Protein AF-A0A0C2GUC5-F1 (afdb_monomer_lite)

Foldseek 3Di:
DDDFQDPPFPPDPQPWDADPLQRRGTASDPVRVVVCCVLCVQQSVLNNVDPDDDDQLLSVLLSLLQVVVCVVVVVCVVDPCSCPPPPDPFDLVNFDQCLVVCVVDPVSVVVLVVSVVSSPNRGDPVRGDPSVVSNSSSSSCQQAKDFAAADDPDPPGGRHIDHDRLSSQAEADLPFQWDWHHHGPDIDIGGPDPPDDPVPSVRHHDHPDDSLDALVRRQVVCCVRNNDGDDHPCNVDPCSVLLADWDDPDVPDDPPPVLVVVSVVLLVVLVVCVVVVVLVVDDPVVSVVVLVVSLVVCVNIHPLSHSSNVSSLVSQLCLLRVLVSCVVVVVLVSSLVSLVSNLVSCCVRVNCPDPVNVVSVVSNCVSCVSVVNHDDPDDPPPPDDDDPPDDDDDDDDDDDDDDDDDDDDDDDDDDDDDDDDDDDDDDDDDDDDDDDDDDDDDDDDDDDPVVPDDDDPPPDDPNDD

Organism: NCBI:txid51022

Radius of gyration: 32.31 Å; chains: 1; bounding box: 93×55×109 Å

Structure (mmCIF, N/CA/C/O backbone):
data_AF-A0A0C2GUC5-F1
#
_entry.id   AF-A0A0C2GUC5-F1
#
loop_
_atom_site.group_PDB
_atom_site.id
_atom_site.type_symbol
_atom_site.label_atom_id
_atom_site.label_alt_id
_atom_site.label_comp_id
_atom_site.label_asym_id
_atom_site.label_entity_id
_atom_site.label_seq_id
_atom_site.pdbx_PDB_ins_code
_atom_site.Cartn_x
_atom_site.Cartn_y
_atom_site.Cartn_z
_atom_site.occupancy
_atom_site.B_iso_or_equiv
_atom_site.auth_seq_id
_atom_site.auth_comp_id
_atom_site.auth_asym_id
_atom_site.auth_atom_id
_atom_site.pdbx_PDB_model_num
ATOM 1 N N . MET A 1 1 ? -11.677 5.035 6.725 1.00 29.83 1 MET A N 1
ATOM 2 C CA . MET A 1 1 ? -11.405 4.753 8.150 1.00 29.83 1 MET A CA 1
ATOM 3 C C . MET A 1 1 ? -10.149 5.502 8.620 1.00 29.83 1 MET A C 1
ATOM 5 O O . MET A 1 1 ? -9.233 4.912 9.177 1.00 29.83 1 MET A O 1
ATOM 9 N N . PHE A 1 2 ? -10.036 6.802 8.329 1.00 35.00 2 PHE A N 1
ATOM 10 C CA . PHE A 1 2 ? -8.711 7.415 8.169 1.00 35.00 2 PHE A CA 1
ATOM 11 C C . PHE A 1 2 ? -8.584 8.714 8.946 1.00 35.00 2 PHE A C 1
ATOM 13 O O . PHE A 1 2 ? -9.510 9.520 8.981 1.00 35.00 2 PHE A O 1
ATOM 20 N N . TYR A 1 3 ? -7.403 8.900 9.529 1.00 34.75 3 TYR A N 1
ATOM 21 C CA . TYR A 1 3 ? -6.952 10.190 10.012 1.00 34.75 3 TYR A CA 1
ATOM 22 C C . TYR A 1 3 ? -5.508 10.414 9.595 1.00 34.75 3 TYR A C 1
ATOM 24 O O . TYR A 1 3 ? -4.665 9.554 9.865 1.00 34.75 3 TYR A O 1
ATOM 32 N N . TYR A 1 4 ? -5.280 11.562 8.952 1.00 36.66 4 TYR A N 1
ATOM 33 C CA . TYR A 1 4 ? -3.977 12.118 8.592 1.00 36.66 4 TYR A CA 1
ATOM 34 C C . TYR A 1 4 ? -2.979 12.017 9.753 1.00 36.66 4 TYR A C 1
ATOM 36 O O . TYR A 1 4 ? -3.345 12.222 10.914 1.00 36.66 4 TYR A O 1
ATOM 44 N N . THR A 1 5 ? -1.701 11.803 9.425 1.00 31.50 5 THR A N 1
ATOM 45 C CA . THR A 1 5 ? -0.594 12.136 10.345 1.00 31.50 5 THR A CA 1
ATOM 46 C C . THR A 1 5 ? 0.363 13.188 9.767 1.00 31.50 5 THR A C 1
ATOM 48 O O . THR A 1 5 ? 1.055 13.848 10.535 1.00 31.50 5 THR A O 1
ATOM 51 N N . GLN A 1 6 ? 0.333 13.444 8.454 1.00 33.59 6 GLN A N 1
ATOM 52 C CA . GLN A 1 6 ? 0.937 14.627 7.834 1.00 33.59 6 GLN A CA 1
ATOM 53 C C . GLN A 1 6 ? -0.059 15.299 6.887 1.00 33.59 6 GLN A C 1
ATOM 55 O O . GLN A 1 6 ? -0.754 14.629 6.132 1.00 33.59 6 GLN A O 1
ATOM 60 N N . ALA A 1 7 ? -0.113 16.630 6.942 1.00 31.03 7 ALA A N 1
ATOM 61 C CA . ALA A 1 7 ? -0.888 17.470 6.036 1.00 31.03 7 ALA A CA 1
ATOM 62 C C . ALA A 1 7 ? 0.071 18.252 5.123 1.00 31.03 7 ALA A C 1
ATOM 64 O O . ALA A 1 7 ? 0.219 19.465 5.256 1.00 31.03 7 ALA A O 1
ATOM 65 N N . LEU A 1 8 ? 0.774 17.536 4.242 1.00 33.56 8 LEU A N 1
ATOM 66 C CA . LEU A 1 8 ? 1.802 18.088 3.354 1.00 33.56 8 LEU A CA 1
ATOM 67 C C . LEU A 1 8 ? 1.363 18.033 1.883 1.00 33.56 8 LEU A C 1
ATOM 69 O O . LEU A 1 8 ? 1.881 17.247 1.102 1.00 33.56 8 LEU A O 1
ATOM 73 N N . SER A 1 9 ? 0.4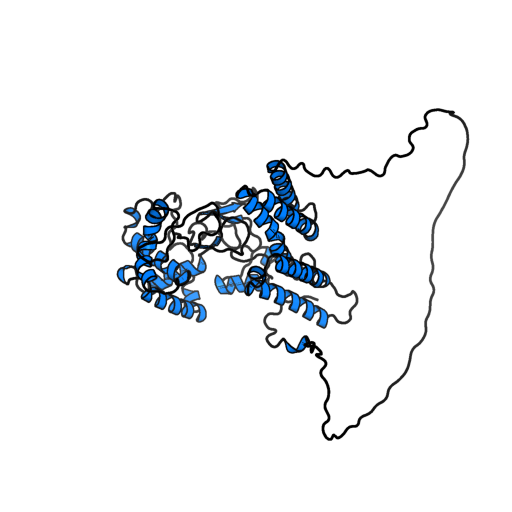25 18.910 1.509 1.00 31.72 9 SER A N 1
ATOM 74 C CA . SER A 1 9 ? 0.185 19.283 0.099 1.00 31.72 9 SER A CA 1
ATOM 75 C C . SER A 1 9 ? -0.572 20.611 -0.055 1.00 31.72 9 SER A C 1
ATOM 77 O O . SER A 1 9 ? -0.264 21.396 -0.948 1.00 31.72 9 SER A O 1
ATOM 79 N N . TYR A 1 10 ? -1.506 20.929 0.852 1.00 30.73 10 TYR A N 1
ATOM 80 C CA . TYR A 1 10 ? -2.250 22.200 0.866 1.00 30.73 10 TYR A CA 1
ATOM 81 C C . TYR A 1 10 ? -1.399 23.386 1.361 1.00 30.73 10 TYR A C 1
ATOM 83 O O . TYR A 1 10 ? -1.646 23.969 2.419 1.00 30.73 10 TYR A O 1
ATOM 91 N N . PHE A 1 11 ? -0.397 23.777 0.571 1.00 33.84 11 PHE A N 1
ATOM 92 C CA . PHE A 1 11 ? 0.454 24.941 0.834 1.00 33.84 11 PHE A CA 1
ATOM 93 C C . PHE A 1 11 ? -0.138 26.263 0.312 1.00 33.84 11 PHE A C 1
ATOM 95 O O . PHE A 1 11 ? 0.520 27.041 -0.372 1.00 33.84 11 PHE A O 1
ATOM 102 N N . ILE A 1 12 ? -1.372 26.556 0.735 1.00 33.62 12 ILE A N 1
ATOM 103 C CA . ILE A 1 12 ? -1.863 27.932 0.888 1.00 33.62 12 ILE A CA 1
ATOM 104 C C . ILE A 1 12 ? -2.356 28.086 2.333 1.00 33.62 12 ILE A C 1
ATOM 106 O O . ILE A 1 12 ? -3.467 27.694 2.672 1.00 33.62 12 ILE A O 1
ATOM 110 N N . ALA A 1 13 ? -1.494 28.640 3.191 1.00 40.28 13 ALA A N 1
ATOM 111 C CA . ALA A 1 13 ? -1.815 29.227 4.500 1.00 40.28 13 ALA A CA 1
ATOM 112 C C . ALA A 1 13 ? -2.690 28.425 5.507 1.00 40.28 13 ALA A C 1
ATOM 114 O O . ALA A 1 13 ? -3.232 29.019 6.443 1.00 40.28 13 ALA A O 1
ATOM 115 N N . CYS A 1 14 ? -2.811 27.096 5.404 1.00 49.59 14 CYS A N 1
ATOM 116 C CA . CYS A 1 14 ? -3.541 26.291 6.394 1.00 49.59 14 CYS A CA 1
ATOM 117 C C . CYS A 1 14 ? -2.835 26.272 7.767 1.00 49.59 14 CYS A C 1
ATOM 119 O O . CYS A 1 14 ? -1.957 25.451 8.030 1.00 49.59 14 CYS A O 1
ATOM 121 N N . ILE A 1 15 ? -3.262 27.148 8.685 1.00 63.75 15 ILE A N 1
ATOM 122 C CA . ILE A 1 15 ? -2.805 27.159 10.084 1.00 63.75 15 ILE A CA 1
ATOM 123 C C . ILE A 1 15 ? -3.403 25.955 10.829 1.00 63.75 15 ILE A C 1
ATOM 125 O O . ILE A 1 15 ? -4.489 26.030 11.411 1.00 63.75 15 ILE A O 1
ATOM 129 N N . PHE A 1 16 ? -2.681 24.833 10.826 1.00 79.31 16 PHE A N 1
ATOM 130 C CA . PHE A 1 16 ? -3.100 23.620 11.525 1.00 79.31 16 PHE A CA 1
ATOM 131 C C . PHE A 1 16 ? -3.170 23.824 13.042 1.00 79.31 16 PHE A C 1
ATOM 133 O O . PHE A 1 16 ? -2.207 24.234 13.692 1.00 79.31 16 PHE A O 1
ATOM 140 N N . ARG A 1 17 ? -4.314 23.473 13.633 1.00 84.31 17 ARG A N 1
ATOM 141 C CA . ARG A 1 17 ? -4.547 23.551 15.078 1.00 84.31 17 ARG A CA 1
ATOM 142 C C . ARG A 1 17 ? -4.167 22.228 15.738 1.00 84.31 17 ARG A C 1
ATOM 144 O O . ARG A 1 17 ? -4.669 21.174 15.348 1.00 84.31 17 ARG A O 1
ATOM 151 N N . ARG A 1 18 ? -3.295 22.282 16.750 1.00 89.88 18 ARG A N 1
ATOM 152 C CA . ARG A 1 18 ? -2.930 21.120 17.579 1.00 89.88 18 ARG A CA 1
ATOM 153 C C . ARG A 1 18 ? -4.063 20.750 18.536 1.00 89.88 18 ARG A C 1
ATOM 155 O O . ARG A 1 18 ? -4.735 21.619 19.089 1.00 89.88 18 ARG A O 1
ATOM 162 N N . CYS A 1 19 ? -4.223 19.460 18.804 1.00 91.94 19 CYS A N 1
ATOM 163 C CA . CYS A 1 19 ? -5.102 18.970 19.858 1.00 91.94 19 CYS A CA 1
ATOM 164 C C . CYS A 1 19 ? -4.586 19.399 21.238 1.00 91.94 19 CYS A C 1
ATOM 166 O O . CYS A 1 19 ? -3.589 18.857 21.714 1.00 91.94 19 CYS A O 1
ATOM 168 N N . LEU A 1 20 ? -5.302 20.284 21.936 1.00 91.62 20 LEU A N 1
ATOM 169 C CA . LEU A 1 20 ? -4.949 20.688 23.308 1.00 91.62 20 LEU A CA 1
ATOM 170 C C . LEU A 1 20 ? -4.907 19.504 24.300 1.00 91.62 20 LEU A C 1
ATOM 172 O O . LEU A 1 20 ? -4.241 19.583 25.325 1.00 91.62 20 LEU A O 1
ATOM 176 N N . GLY A 1 21 ? -5.585 18.390 23.994 1.00 92.44 21 GLY A N 1
ATOM 177 C CA . GLY A 1 21 ? -5.613 17.194 24.841 1.00 92.44 21 GLY A CA 1
ATOM 178 C C . GLY A 1 21 ? -4.378 16.285 24.752 1.00 92.44 21 GLY A C 1
ATOM 179 O O . GLY A 1 21 ? -4.199 15.456 25.647 1.00 92.44 21 GLY A O 1
ATOM 180 N N . CYS A 1 22 ? -3.543 16.414 23.710 1.00 92.62 22 CYS A N 1
ATOM 181 C CA . CYS A 1 22 ? -2.345 15.575 23.526 1.00 92.62 22 CYS A CA 1
ATOM 182 C C . CYS A 1 22 ? -1.120 16.262 22.899 1.00 92.62 22 CYS A C 1
ATOM 184 O O . CYS A 1 22 ? -0.053 15.667 22.903 1.00 92.62 22 CYS A O 1
ATOM 186 N N . GLY A 1 23 ? -1.240 17.462 22.324 1.00 89.25 23 GLY A N 1
ATOM 187 C CA . GLY A 1 23 ? -0.144 18.185 21.660 1.00 89.25 23 GLY A CA 1
ATOM 188 C C . GLY A 1 23 ? 0.243 17.684 20.257 1.00 89.25 23 GLY A C 1
ATOM 189 O O . GLY A 1 23 ? 0.735 18.485 19.459 1.00 89.25 23 GLY A O 1
ATOM 190 N N . PHE A 1 24 ? -0.013 16.407 19.941 1.00 88.69 24 PHE A N 1
ATOM 191 C CA . PHE A 1 24 ? 0.420 15.751 18.697 1.00 88.69 24 PHE A CA 1
ATOM 192 C C . PHE A 1 24 ? -0.528 15.924 17.501 1.00 88.69 24 PHE A C 1
ATOM 194 O O . PHE A 1 24 ? -0.088 16.335 16.432 1.00 88.69 24 PHE A O 1
ATOM 201 N N . ALA A 1 25 ? -1.815 15.584 17.639 1.00 88.44 25 ALA A N 1
ATOM 202 C CA . ALA A 1 25 ? -2.722 15.540 16.485 1.00 88.44 25 ALA A CA 1
ATOM 203 C C . ALA A 1 25 ? -3.018 16.942 15.920 1.00 88.44 25 ALA A C 1
ATOM 205 O O . ALA A 1 25 ? -3.282 17.875 16.682 1.00 88.44 25 ALA A O 1
ATOM 206 N N . LEU A 1 26 ? -2.999 17.065 14.589 1.00 88.69 26 LEU A N 1
ATOM 207 C CA . LEU A 1 26 ? -3.189 18.309 13.837 1.00 88.69 26 LEU A CA 1
ATOM 208 C C . LEU A 1 26 ? -4.512 18.297 13.060 1.00 88.69 26 LEU A C 1
ATOM 210 O O . LEU A 1 26 ? -4.905 17.276 12.499 1.00 88.69 26 LEU A O 1
ATOM 214 N N . PHE A 1 27 ? -5.173 19.454 13.002 1.00 85.75 27 PHE A N 1
ATOM 215 C CA . PHE A 1 27 ? -6.487 19.633 12.380 1.00 85.75 27 PHE A CA 1
ATOM 216 C C . PHE A 1 27 ? -6.538 20.906 11.529 1.00 85.75 27 PHE A C 1
ATOM 218 O O . PHE A 1 27 ? -5.989 21.930 11.931 1.00 85.75 27 PHE A O 1
ATOM 225 N N . CYS A 1 28 ? -7.249 20.880 10.395 1.00 83.69 28 CYS A N 1
ATOM 226 C CA . CYS A 1 28 ? -7.447 22.072 9.554 1.00 83.69 28 CYS A CA 1
ATOM 227 C C . CYS A 1 28 ? -8.238 23.195 10.260 1.00 83.69 28 CYS A C 1
ATOM 229 O O . CYS A 1 28 ? -8.058 24.374 9.981 1.00 83.69 28 CYS A O 1
ATOM 231 N N . GLY A 1 29 ? -9.126 22.809 11.178 1.00 84.25 29 GLY A N 1
ATOM 232 C CA . GLY A 1 29 ? -10.166 23.646 11.766 1.00 84.25 29 GLY A CA 1
ATOM 233 C C . GLY A 1 29 ? -11.003 22.844 12.765 1.00 84.25 29 GLY A C 1
ATOM 234 O O . GLY A 1 29 ? -10.723 21.666 13.025 1.00 84.25 29 GLY A O 1
ATOM 235 N N . LYS A 1 30 ? -12.039 23.469 13.329 1.00 86.38 30 LYS A N 1
ATOM 236 C CA . LYS A 1 30 ? -12.916 22.854 14.345 1.00 86.38 30 LYS A CA 1
ATOM 237 C C . LYS A 1 30 ? -13.751 21.709 13.758 1.00 86.38 30 LYS A C 1
ATOM 239 O O . LYS A 1 30 ? -14.092 20.754 14.455 1.00 86.38 30 LYS A O 1
ATOM 244 N N . GLU A 1 31 ? -14.026 21.789 12.467 1.00 85.19 31 GLU A N 1
ATOM 245 C CA . GLU A 1 31 ? -14.795 20.865 11.642 1.00 85.19 31 GLU A CA 1
ATOM 246 C C . GLU A 1 31 ? -13.988 19.571 11.462 1.00 85.19 31 GLU A C 1
ATOM 248 O O . GLU A 1 31 ? -14.439 18.495 11.858 1.00 85.19 31 GLU A O 1
ATOM 253 N N . CYS A 1 32 ? -12.732 19.698 11.004 1.00 84.25 32 CYS A N 1
ATOM 254 C CA . CYS A 1 32 ? -11.757 18.604 10.957 1.00 84.25 32 CYS A CA 1
ATOM 255 C C . CYS A 1 32 ? -11.574 17.933 12.327 1.00 84.25 32 CYS A C 1
ATOM 257 O O . CYS A 1 32 ? -11.516 16.704 12.401 1.00 84.25 32 CYS A O 1
ATOM 259 N N . GLN A 1 33 ? -11.499 18.724 13.405 1.00 85.50 33 GLN A N 1
ATOM 260 C CA . GLN A 1 33 ? -11.317 18.212 14.765 1.00 85.50 33 GLN A CA 1
ATOM 261 C C . GLN A 1 33 ? -12.545 17.451 15.277 1.00 85.50 33 GLN A C 1
ATOM 263 O O . GLN A 1 33 ? -12.396 16.351 15.803 1.00 85.50 33 GLN A O 1
ATOM 268 N N . THR A 1 34 ? -13.752 17.990 15.088 1.00 85.62 34 THR A N 1
ATOM 269 C CA . THR A 1 34 ? -15.011 17.330 15.474 1.00 85.62 34 THR A CA 1
ATOM 270 C C . THR A 1 34 ? -15.210 16.022 14.705 1.00 85.62 34 THR A C 1
ATOM 272 O O . THR A 1 34 ? -15.536 15.001 15.310 1.00 85.62 34 THR A O 1
ATOM 275 N N . LEU A 1 35 ? -14.945 16.017 13.393 1.00 82.00 35 LEU A N 1
ATOM 276 C CA . LEU A 1 35 ? -15.025 14.814 12.560 1.00 82.00 35 LEU A CA 1
ATOM 277 C C . LEU A 1 35 ? -13.992 13.755 12.985 1.00 82.00 35 LEU A C 1
ATOM 279 O O . LEU A 1 35 ? -14.333 12.583 13.146 1.00 82.00 35 LEU A O 1
ATOM 283 N N . GLY A 1 36 ? -12.744 14.178 13.211 1.00 83.62 36 GLY A N 1
ATOM 284 C CA . GLY A 1 36 ? -11.639 13.309 13.622 1.00 83.62 36 GLY A CA 1
ATOM 285 C C . GLY A 1 36 ? -11.721 12.789 15.054 1.00 83.62 36 GLY A C 1
ATOM 286 O O . GLY A 1 36 ? -11.097 11.777 15.371 1.00 83.62 36 GLY A O 1
ATOM 287 N N . TRP A 1 37 ? -12.505 13.434 15.923 1.00 87.06 37 TRP A N 1
ATOM 288 C CA . TRP A 1 37 ? -12.623 13.054 17.332 1.00 87.06 37 TRP A CA 1
ATOM 289 C C . TRP A 1 37 ? -13.125 11.619 17.530 1.00 87.06 37 TRP A C 1
ATOM 291 O O . TRP A 1 37 ? -12.756 10.994 18.519 1.00 87.06 37 TRP A O 1
ATOM 301 N N . LYS A 1 38 ? -13.897 11.070 16.581 1.00 79.88 38 LYS A N 1
ATOM 302 C CA . LYS A 1 38 ? -14.379 9.678 16.607 1.00 79.88 38 LYS A CA 1
ATOM 303 C C . LYS A 1 38 ? -13.233 8.674 16.782 1.00 79.88 38 LYS A C 1
ATOM 305 O O . LYS A 1 38 ? -13.227 7.931 17.758 1.00 79.88 38 LYS A O 1
ATOM 310 N N . ASP A 1 39 ? -12.240 8.707 15.893 1.00 83.19 39 ASP A N 1
ATOM 311 C CA . ASP A 1 39 ? -11.058 7.840 15.979 1.00 83.19 39 ASP A CA 1
ATOM 312 C C . ASP A 1 39 ? -10.024 8.396 16.982 1.00 83.19 39 ASP A C 1
ATOM 314 O O . ASP A 1 39 ? -9.467 7.660 17.799 1.00 83.19 39 ASP A O 1
ATOM 318 N N . HIS A 1 40 ? -9.789 9.716 16.982 1.00 89.88 40 HIS A N 1
ATOM 319 C CA . HIS A 1 40 ? -8.735 10.333 17.795 1.00 89.88 40 HIS A CA 1
ATOM 320 C C . HIS A 1 40 ? -8.985 10.246 19.311 1.00 89.88 40 HIS A C 1
ATOM 322 O O . HIS A 1 40 ? -8.026 10.213 20.079 1.00 89.88 40 HIS A O 1
ATOM 328 N N . LYS A 1 41 ? -10.238 10.168 19.781 1.00 91.00 41 LYS A N 1
ATOM 329 C CA . LYS A 1 41 ? -10.572 10.090 21.217 1.00 91.00 41 LYS A CA 1
ATOM 330 C C . LYS A 1 41 ? -9.894 8.916 21.934 1.00 91.00 41 LYS A C 1
ATOM 332 O O . LYS A 1 41 ? -9.535 9.066 23.102 1.00 91.00 41 LYS A O 1
ATOM 337 N N . ALA A 1 42 ? -9.710 7.780 21.259 1.00 91.69 42 ALA A N 1
ATOM 338 C CA . ALA A 1 42 ? -9.020 6.621 21.827 1.00 91.69 42 ALA A CA 1
ATOM 339 C C . ALA A 1 42 ? -7.489 6.796 21.835 1.00 91.69 42 ALA A C 1
ATOM 341 O O . ALA A 1 42 ? -6.843 6.453 22.823 1.00 91.69 42 ALA A O 1
ATOM 342 N N . GLU A 1 43 ? -6.920 7.405 20.788 1.00 94.06 43 GLU A N 1
ATOM 343 C CA . GLU A 1 43 ? -5.483 7.709 20.704 1.00 94.06 43 GLU A CA 1
ATOM 344 C C . GLU A 1 43 ? -5.046 8.846 21.637 1.00 94.06 43 GLU A C 1
ATOM 346 O O . GLU A 1 43 ? -3.932 8.830 22.144 1.00 94.06 43 GLU A O 1
ATOM 351 N N . CYS A 1 44 ? -5.893 9.854 21.873 1.00 93.56 44 CYS A N 1
ATOM 352 C CA . CYS A 1 44 ? -5.515 11.127 22.500 1.00 93.56 44 CYS A CA 1
ATOM 353 C C . CYS A 1 44 ? -4.854 10.962 23.884 1.00 93.56 44 CYS A C 1
ATOM 355 O O . CYS A 1 44 ? -3.873 11.640 24.194 1.00 93.56 44 CYS A O 1
ATOM 357 N N . LYS A 1 45 ? -5.334 10.020 24.709 1.00 93.19 45 LYS A N 1
ATOM 358 C CA . LYS A 1 45 ? -4.713 9.722 26.012 1.00 93.19 45 LYS A CA 1
ATOM 359 C C . LYS A 1 45 ? -3.426 8.896 25.885 1.00 93.19 45 LYS A C 1
ATOM 361 O O . LYS A 1 45 ? -2.564 9.045 26.743 1.00 93.19 45 LYS A O 1
ATOM 366 N N . GLY A 1 46 ? -3.289 8.067 24.849 1.00 92.88 46 GLY A N 1
ATOM 367 C CA . GLY A 1 46 ? -2.048 7.355 24.526 1.00 92.88 46 GLY A CA 1
ATOM 368 C C . GLY A 1 46 ? -0.966 8.316 24.038 1.00 92.88 46 GLY A C 1
ATOM 369 O O . GLY A 1 46 ? 0.111 8.368 24.619 1.00 92.88 46 GLY A O 1
ATOM 370 N N . LEU A 1 47 ? -1.300 9.164 23.057 1.00 93.69 47 LEU A N 1
ATOM 371 C CA . LEU A 1 47 ? -0.417 10.182 22.477 1.00 93.69 47 LEU A CA 1
ATOM 372 C C . LEU A 1 47 ? 0.167 11.126 23.534 1.00 93.69 47 LEU A C 1
ATOM 374 O O . LEU A 1 47 ? 1.334 11.472 23.453 1.00 93.69 47 LEU A O 1
ATOM 378 N N . ARG A 1 48 ? -0.591 11.497 24.575 1.00 92.94 48 ARG A N 1
ATOM 379 C CA . ARG A 1 48 ? -0.063 12.344 25.663 1.00 92.94 48 ARG A CA 1
ATOM 380 C C . ARG A 1 48 ? 1.018 11.664 26.530 1.00 92.94 48 ARG A C 1
ATOM 382 O O . ARG A 1 48 ? 1.709 12.364 27.261 1.00 92.94 48 ARG A O 1
ATOM 389 N N . LYS A 1 49 ? 1.155 10.331 26.504 1.00 91.25 49 LYS A N 1
ATOM 390 C CA . LYS A 1 49 ? 2.168 9.597 27.293 1.00 91.25 49 LYS A CA 1
ATOM 391 C C . LYS A 1 49 ? 3.525 9.468 26.592 1.00 91.25 49 LYS A C 1
ATOM 393 O O . LYS A 1 49 ? 4.501 9.140 27.257 1.00 91.25 49 LYS A O 1
ATOM 398 N N . VAL A 1 50 ? 3.561 9.603 25.268 1.00 88.50 50 VAL A N 1
ATOM 399 C CA . VAL A 1 50 ? 4.697 9.202 24.424 1.00 88.50 50 VAL A CA 1
ATOM 400 C C . VAL A 1 50 ? 5.460 10.419 23.904 1.00 88.50 50 VAL A C 1
ATOM 402 O O . VAL A 1 50 ? 4.886 11.489 23.717 1.00 88.50 50 VAL A O 1
ATOM 405 N N . SER A 1 51 ? 6.765 10.262 23.685 1.00 87.62 51 SER A N 1
ATOM 406 C CA . SER A 1 51 ? 7.636 11.291 23.099 1.00 87.62 51 SER A CA 1
ATOM 407 C C . SER A 1 51 ? 7.551 11.332 21.569 1.00 87.62 51 SER A C 1
ATOM 409 O O . SER A 1 51 ? 7.636 12.406 20.975 1.00 87.62 51 SER A O 1
ATOM 411 N N . SER A 1 52 ? 7.345 10.175 20.938 1.00 87.62 52 SER A N 1
ATOM 412 C CA . SER A 1 52 ? 7.135 9.987 19.500 1.00 87.62 52 SER A CA 1
ATOM 413 C C . SER A 1 52 ? 5.726 9.458 19.209 1.00 87.62 52 SER A C 1
ATOM 415 O O . SER A 1 52 ? 5.044 8.920 20.081 1.00 87.62 52 SER A O 1
ATOM 417 N N . ILE A 1 53 ? 5.264 9.612 17.966 1.00 87.31 53 ILE A N 1
ATOM 418 C CA . ILE A 1 53 ? 4.010 8.998 17.508 1.00 87.31 53 ILE A CA 1
ATOM 419 C C . ILE A 1 53 ? 4.293 7.511 17.221 1.00 87.31 53 ILE A C 1
ATOM 421 O O . ILE A 1 53 ? 5.219 7.252 16.456 1.00 87.31 53 ILE A O 1
ATOM 425 N N . PRO A 1 54 ? 3.526 6.546 17.773 1.00 89.94 54 PRO A N 1
ATOM 426 C CA . PRO A 1 54 ? 3.726 5.127 17.478 1.00 89.94 54 PRO A CA 1
ATOM 427 C C . PRO A 1 54 ? 3.433 4.781 16.018 1.00 89.94 54 PRO A C 1
ATOM 429 O O . PRO A 1 54 ? 2.632 5.462 15.363 1.00 89.94 54 PRO A O 1
ATOM 432 N N . ASP A 1 55 ? 4.022 3.681 15.554 1.00 90.56 55 ASP A N 1
ATOM 433 C CA . ASP A 1 55 ? 3.928 3.233 14.168 1.00 90.56 55 ASP A CA 1
ATOM 434 C C . ASP A 1 55 ? 2.492 3.058 13.671 1.00 90.56 55 ASP A C 1
ATOM 436 O O . ASP A 1 55 ? 1.537 2.779 14.411 1.00 90.56 55 ASP A O 1
ATOM 440 N N . ILE A 1 56 ? 2.347 3.226 12.357 1.00 89.56 56 ILE A N 1
ATOM 441 C CA . ILE A 1 56 ? 1.041 3.262 11.709 1.00 89.56 56 ILE A CA 1
ATOM 442 C C . ILE A 1 56 ? 0.269 1.951 11.868 1.00 89.56 56 ILE A C 1
ATOM 444 O O . ILE A 1 56 ? -0.948 2.000 12.010 1.00 89.56 56 ILE A O 1
ATOM 448 N N . GLU A 1 57 ? 0.955 0.808 11.937 1.00 92.06 57 GLU A N 1
ATOM 449 C CA . GLU A 1 57 ? 0.341 -0.510 12.135 1.00 92.06 57 GLU A CA 1
ATOM 450 C C . GLU A 1 57 ? -0.335 -0.619 13.512 1.00 92.06 57 GLU A C 1
ATOM 452 O O . GLU A 1 57 ? -1.493 -1.023 13.600 1.00 92.06 57 GLU A O 1
ATOM 457 N N . ILE A 1 58 ? 0.327 -0.151 14.578 1.00 95.12 58 ILE A N 1
ATOM 458 C CA . ILE A 1 58 ? -0.210 -0.130 15.952 1.00 95.12 58 ILE A CA 1
ATOM 459 C C . ILE A 1 58 ? -1.444 0.780 16.019 1.00 95.12 58 ILE A C 1
ATOM 461 O O . ILE A 1 58 ? -2.498 0.417 16.554 1.00 95.12 58 ILE A O 1
ATOM 465 N N . ARG A 1 59 ? -1.334 1.987 15.450 1.00 94.12 59 ARG A N 1
ATOM 466 C CA . ARG A 1 59 ? -2.421 2.975 15.466 1.00 94.12 59 ARG A CA 1
ATOM 467 C C . ARG A 1 59 ? -3.612 2.511 14.629 1.00 94.12 59 ARG A C 1
ATOM 469 O O . ARG A 1 59 ? -4.744 2.609 15.102 1.00 94.12 59 ARG A O 1
ATOM 476 N N . MET A 1 60 ? -3.371 1.974 13.434 1.00 93.88 60 MET A N 1
ATOM 477 C CA . MET A 1 60 ? -4.402 1.466 12.528 1.00 93.88 60 MET A CA 1
ATOM 478 C C . MET A 1 60 ? -5.122 0.251 13.117 1.00 93.88 60 MET A C 1
ATOM 480 O O . MET A 1 60 ? -6.352 0.275 13.189 1.00 93.88 60 MET A O 1
ATOM 484 N N . LEU A 1 61 ? -4.391 -0.736 13.647 1.00 96.62 61 LEU A N 1
ATOM 485 C CA . LEU A 1 61 ? -4.978 -1.903 14.310 1.00 96.62 61 LEU A CA 1
ATOM 486 C C . LEU A 1 61 ? -5.895 -1.494 15.469 1.00 96.62 61 LEU A C 1
ATOM 488 O O . LEU A 1 61 ? -7.025 -1.966 15.555 1.00 96.62 61 LEU A O 1
ATOM 492 N N . GLY A 1 62 ? -5.482 -0.550 16.319 1.00 95.69 62 GLY A N 1
ATOM 493 C CA . GLY A 1 62 ? -6.333 -0.086 17.418 1.00 95.69 62 GLY A CA 1
ATOM 494 C C . GLY A 1 62 ? -7.604 0.643 16.979 1.00 95.69 62 GLY A C 1
ATOM 495 O O . GLY A 1 62 ? -8.645 0.489 17.620 1.00 95.69 62 GLY A O 1
ATOM 496 N N . ARG A 1 63 ? -7.577 1.362 15.845 1.00 93.81 63 ARG A N 1
ATOM 497 C CA . ARG A 1 63 ? -8.802 1.892 15.219 1.00 93.81 63 ARG A CA 1
ATOM 498 C C . ARG A 1 63 ? -9.696 0.757 14.716 1.00 93.81 63 ARG A C 1
ATOM 500 O O . ARG A 1 63 ? -10.910 0.831 14.893 1.00 93.81 63 ARG A O 1
ATOM 507 N N . ILE A 1 64 ? -9.118 -0.283 14.107 1.00 95.69 64 ILE A N 1
ATOM 508 C CA . ILE A 1 64 ? -9.837 -1.465 13.595 1.00 95.69 64 ILE A CA 1
ATOM 509 C C . ILE A 1 64 ? -10.532 -2.208 14.741 1.00 95.69 64 ILE A C 1
ATOM 511 O O . ILE A 1 64 ? -11.747 -2.404 14.690 1.00 95.69 64 ILE A O 1
ATOM 515 N N . VAL A 1 65 ? -9.805 -2.496 15.822 1.00 96.25 65 VAL A N 1
ATOM 516 C CA . VAL A 1 65 ? -10.326 -3.076 17.071 1.00 96.25 65 VAL A CA 1
ATOM 517 C C . VAL A 1 65 ? -11.451 -2.218 17.663 1.00 96.25 65 VAL A C 1
ATOM 519 O O . VAL A 1 65 ? -12.522 -2.742 17.974 1.00 96.25 65 VAL A O 1
ATOM 522 N N . LEU A 1 66 ? -11.261 -0.895 17.762 1.00 93.62 66 LEU A N 1
ATOM 523 C CA . LEU A 1 66 ? -12.275 0.023 18.289 1.00 93.62 66 LEU A CA 1
ATOM 524 C C . LEU A 1 66 ? -13.559 0.018 17.448 1.00 93.62 66 LEU A C 1
ATOM 526 O O . LEU A 1 66 ? -14.646 -0.156 17.999 1.00 93.62 66 LEU A O 1
ATOM 530 N N . ARG A 1 67 ? -13.461 0.187 16.123 1.00 91.31 67 ARG A N 1
ATOM 531 C CA . ARG A 1 67 ? -14.653 0.238 15.261 1.00 91.31 67 ARG A CA 1
ATOM 532 C C . ARG A 1 67 ? -15.355 -1.113 15.170 1.00 91.31 67 ARG A C 1
ATOM 534 O O . ARG A 1 67 ? -16.582 -1.139 15.187 1.00 91.31 67 ARG A O 1
ATOM 541 N N . HIS A 1 68 ? -14.618 -2.225 15.146 1.00 94.31 68 HIS A N 1
ATOM 542 C CA . HIS A 1 68 ? -15.208 -3.561 15.246 1.00 94.31 68 HIS A CA 1
ATOM 543 C C . HIS A 1 68 ? -16.006 -3.704 16.555 1.00 94.31 68 HIS A C 1
ATOM 545 O O . HIS A 1 68 ? -17.174 -4.086 16.532 1.00 94.31 68 HIS A O 1
ATOM 551 N N . LYS A 1 69 ? -15.439 -3.269 17.690 1.00 94.06 69 LYS A N 1
ATOM 552 C CA . LYS A 1 69 ? -16.124 -3.240 18.993 1.00 94.06 69 LYS A CA 1
ATOM 553 C C . LYS A 1 69 ? -17.378 -2.353 19.001 1.00 94.06 69 LYS A C 1
ATOM 555 O O . LYS A 1 69 ? -18.360 -2.682 19.671 1.00 94.06 69 LYS A O 1
ATOM 560 N N . GLU A 1 70 ? -17.382 -1.237 18.275 1.00 91.88 70 GLU A N 1
ATOM 561 C CA . GLU A 1 70 ? -18.560 -0.369 18.126 1.00 91.88 70 GLU A CA 1
ATOM 562 C C . GLU A 1 70 ? -19.657 -0.994 17.252 1.00 91.88 70 GLU A C 1
ATOM 564 O O . GLU A 1 70 ? -20.829 -0.905 17.619 1.00 91.88 70 GLU A O 1
ATOM 569 N N . ILE A 1 71 ? -19.294 -1.694 16.172 1.00 92.06 71 ILE A N 1
ATOM 570 C CA . ILE A 1 71 ? -20.228 -2.440 15.311 1.00 92.06 71 ILE A CA 1
ATOM 571 C C . ILE A 1 71 ? -20.855 -3.610 16.083 1.00 92.06 71 ILE A C 1
ATOM 573 O O . ILE A 1 71 ? -22.078 -3.715 16.169 1.00 92.06 71 ILE A O 1
ATOM 577 N N . CYS A 1 72 ? -20.043 -4.445 16.737 1.00 93.25 72 CYS A N 1
ATOM 578 C CA . CYS A 1 72 ? -20.525 -5.589 17.520 1.00 93.25 72 CYS A CA 1
ATOM 579 C C . CYS A 1 72 ? -21.376 -5.188 18.739 1.00 93.25 72 CYS A C 1
ATOM 581 O O . CYS A 1 72 ? -22.169 -5.992 19.217 1.00 93.25 72 CYS A O 1
ATOM 583 N N . SER A 1 73 ? -21.257 -3.945 19.227 1.00 93.94 73 SER A N 1
ATOM 584 C CA . SER A 1 73 ? -22.128 -3.391 20.278 1.00 93.94 73 SER A CA 1
ATOM 585 C C . SER A 1 73 ? -23.278 -2.515 19.752 1.00 93.94 73 SER A C 1
ATOM 587 O O . SER A 1 73 ? -23.968 -1.872 20.546 1.00 93.94 73 SER A O 1
ATOM 589 N N . GLY A 1 74 ? -23.507 -2.476 18.432 1.00 92.88 74 GLY A N 1
ATOM 590 C CA . GLY A 1 74 ? -24.601 -1.727 17.801 1.00 92.88 74 GLY A CA 1
ATOM 591 C C . GLY A 1 74 ? -24.523 -0.206 17.985 1.00 92.88 74 GLY A C 1
ATOM 592 O O . GLY A 1 74 ? -25.546 0.483 17.918 1.00 92.88 74 GLY A O 1
ATOM 593 N N . LYS A 1 75 ? -23.331 0.326 18.284 1.00 90.19 75 LYS A N 1
ATOM 594 C CA . LYS A 1 75 ? -23.067 1.766 18.447 1.00 90.19 75 LYS A CA 1
ATOM 595 C C . LYS A 1 75 ? -22.851 2.464 17.113 1.00 90.19 75 LYS A C 1
ATOM 597 O O . LYS A 1 75 ? -23.133 3.656 17.014 1.00 90.19 75 LYS A O 1
ATOM 602 N N . ASP A 1 76 ? -22.423 1.725 16.096 1.00 88.38 76 ASP A N 1
ATOM 603 C CA . ASP A 1 76 ? -22.396 2.148 14.695 1.00 88.38 76 ASP A CA 1
ATOM 604 C C . ASP A 1 76 ? -23.754 2.734 14.260 1.00 88.38 76 ASP A C 1
ATOM 606 O O . ASP A 1 76 ? -23.825 3.877 13.818 1.00 88.38 76 ASP A O 1
ATOM 610 N N . LYS A 1 77 ? -24.851 2.015 14.534 1.00 88.56 77 LYS A N 1
ATOM 611 C CA . LYS A 1 77 ? -26.245 2.406 14.247 1.00 88.56 77 LYS A CA 1
ATOM 612 C C . LYS A 1 77 ? -26.710 3.656 15.000 1.00 88.56 77 LYS A C 1
ATOM 614 O O . LYS A 1 77 ? -27.693 4.272 14.606 1.00 88.56 77 LYS A O 1
ATOM 619 N N . LYS A 1 78 ? -26.032 4.015 16.095 1.00 88.06 78 LYS A N 1
ATOM 620 C CA . LYS A 1 78 ? -26.309 5.208 16.917 1.00 88.06 78 LYS A CA 1
ATOM 621 C C . LYS A 1 78 ? -25.337 6.357 16.637 1.00 88.06 78 LYS A C 1
ATOM 623 O O . LYS A 1 78 ? -25.493 7.435 17.202 1.00 88.06 78 LYS A O 1
ATOM 628 N N . THR A 1 79 ? -24.328 6.132 15.797 1.00 82.75 79 THR A N 1
ATOM 629 C CA . THR A 1 79 ? -23.290 7.112 15.490 1.00 82.75 79 THR A CA 1
ATOM 630 C C . THR A 1 79 ? -23.600 7.759 14.149 1.00 82.75 79 THR A C 1
ATOM 632 O O . THR A 1 79 ? -23.400 7.171 13.087 1.00 82.75 79 THR A O 1
ATOM 635 N N . GLU A 1 80 ? -24.078 9.001 14.197 1.00 82.75 80 GLU A N 1
ATOM 636 C CA . GLU A 1 80 ? -24.338 9.811 13.006 1.00 82.75 80 GLU A CA 1
ATOM 637 C C . GLU A 1 80 ? -23.118 9.803 12.066 1.00 82.75 80 GLU A C 1
ATOM 639 O O . GLU A 1 80 ? -21.973 9.930 12.517 1.00 82.75 80 GLU A O 1
ATOM 644 N N . ASN A 1 81 ? -23.333 9.642 10.758 1.00 80.81 81 ASN A N 1
ATOM 645 C CA . ASN A 1 81 ? -22.268 9.570 9.753 1.00 80.81 81 ASN A CA 1
ATOM 646 C C . ASN A 1 81 ? -21.219 8.449 9.986 1.00 80.81 81 ASN A C 1
ATOM 648 O O . ASN A 1 81 ? -20.068 8.605 9.579 1.00 80.81 81 ASN A O 1
ATOM 652 N N . PHE A 1 82 ? -21.556 7.331 10.649 1.00 81.00 82 PHE A N 1
ATOM 653 C CA . PHE A 1 82 ? -20.660 6.157 10.730 1.00 81.00 82 PHE A CA 1
ATOM 654 C C . PHE A 1 82 ? -20.494 5.472 9.362 1.00 81.00 82 PHE A C 1
ATOM 656 O O . PHE A 1 82 ? -19.375 5.179 8.946 1.00 81.00 82 PHE A O 1
ATOM 663 N N . TYR A 1 83 ? -21.604 5.301 8.638 1.00 82.50 83 TYR A N 1
ATOM 664 C CA . TYR A 1 83 ? -21.661 4.784 7.265 1.00 82.50 83 TYR A CA 1
ATOM 665 C C . TYR A 1 83 ? -21.981 5.893 6.246 1.00 82.50 83 TYR A C 1
ATOM 667 O O . TYR A 1 83 ? -22.755 5.674 5.317 1.00 82.50 83 TYR A O 1
ATOM 675 N N . LYS A 1 84 ? -21.432 7.103 6.440 1.00 81.44 84 LYS A N 1
ATOM 676 C CA . LYS A 1 84 ? -21.657 8.220 5.509 1.00 81.44 84 LYS A CA 1
ATOM 677 C C . LYS A 1 84 ? -21.261 7.811 4.083 1.00 81.44 84 LYS A C 1
ATOM 679 O O . LYS A 1 84 ? -20.182 7.259 3.884 1.00 81.44 84 LYS A O 1
ATOM 684 N N . ASP A 1 85 ? -22.163 8.076 3.140 1.00 83.81 85 ASP A N 1
ATOM 685 C CA . ASP A 1 85 ? -22.043 7.848 1.694 1.00 83.81 85 ASP A CA 1
ATOM 686 C C . ASP A 1 85 ? -21.678 6.398 1.283 1.00 83.81 85 ASP A C 1
ATOM 688 O O . ASP A 1 85 ? -21.283 6.141 0.147 1.00 83.81 85 ASP A O 1
ATOM 692 N N . ARG A 1 86 ? -21.836 5.415 2.187 1.00 85.94 86 ARG A N 1
ATOM 693 C CA . ARG A 1 86 ? -21.521 4.000 1.928 1.00 85.94 86 ARG A CA 1
ATOM 694 C C . ARG A 1 86 ? -22.722 3.262 1.336 1.00 85.94 86 ARG A C 1
ATOM 696 O O . ARG A 1 86 ? -23.630 2.858 2.059 1.00 85.94 86 ARG A O 1
ATOM 703 N N . THR A 1 87 ? -22.669 3.009 0.032 1.00 89.12 87 THR A N 1
ATOM 704 C CA . THR A 1 87 ? -23.622 2.153 -0.699 1.00 89.12 87 THR A CA 1
ATOM 705 C C . THR A 1 87 ? -23.365 0.656 -0.494 1.00 89.12 87 THR A C 1
ATOM 707 O O . THR A 1 87 ? -24.304 -0.141 -0.484 1.00 89.12 87 THR A O 1
ATOM 710 N N . SER A 1 88 ? -22.099 0.261 -0.316 1.00 86.69 88 SER A N 1
ATOM 711 C CA . SER A 1 88 ? -21.708 -1.141 -0.150 1.00 86.69 88 SER A CA 1
ATOM 712 C C . SER A 1 88 ? -22.224 -1.767 1.143 1.00 86.69 88 SER A C 1
ATOM 714 O O . SER A 1 88 ? -22.379 -1.110 2.174 1.00 86.69 88 SER A O 1
ATOM 716 N N . LYS A 1 89 ? -22.420 -3.088 1.100 1.00 88.94 89 LYS A N 1
ATOM 717 C CA . LYS A 1 89 ? -22.763 -3.915 2.260 1.00 88.94 89 LYS A CA 1
ATOM 718 C C . LYS A 1 89 ? -21.553 -4.640 2.869 1.00 88.94 89 LYS A C 1
ATOM 720 O O . LYS A 1 89 ? -21.648 -4.972 4.049 1.00 88.94 89 LYS A O 1
ATOM 725 N N . ARG A 1 90 ? -20.419 -4.776 2.154 1.00 91.06 90 ARG A N 1
ATOM 726 C CA . ARG A 1 90 ? -19.250 -5.594 2.563 1.00 91.06 90 ARG A CA 1
ATOM 727 C C . ARG A 1 90 ? -18.759 -5.279 3.973 1.00 91.06 90 ARG A C 1
ATOM 729 O O . ARG A 1 90 ? -18.391 -4.135 4.256 1.00 91.06 90 ARG A O 1
ATOM 736 N N . SER A 1 91 ? -18.761 -6.271 4.855 1.00 91.75 91 SER A N 1
ATOM 737 C CA . SER A 1 91 ? -18.268 -6.158 6.228 1.00 91.75 91 SER A CA 1
ATOM 738 C C . SER A 1 91 ? -16.767 -6.441 6.344 1.00 91.75 91 SER A C 1
ATOM 740 O O . SER A 1 91 ? -16.124 -6.982 5.447 1.00 91.75 91 SER A O 1
ATOM 742 N N . LEU A 1 92 ? -16.202 -6.086 7.498 1.00 91.88 92 LEU A N 1
ATOM 743 C CA . LEU A 1 92 ? -14.798 -6.327 7.838 1.00 91.88 92 LEU A CA 1
ATOM 744 C C . LEU A 1 92 ? -14.441 -7.824 7.940 1.00 91.88 92 LEU A C 1
ATOM 746 O O . LEU A 1 92 ? -13.268 -8.169 7.853 1.00 91.88 92 LEU A O 1
ATOM 750 N N . LEU A 1 93 ? -15.429 -8.708 8.116 1.00 92.56 93 LEU A N 1
ATOM 751 C CA . LEU A 1 93 ? -15.207 -10.152 8.240 1.00 92.56 93 LEU A CA 1
ATOM 752 C C . LEU A 1 93 ? -15.261 -10.899 6.888 1.00 92.56 93 LEU A C 1
ATOM 754 O O . LEU A 1 93 ? -14.931 -12.082 6.834 1.00 92.56 93 LEU A O 1
ATOM 758 N N . GLU A 1 94 ? -15.610 -10.208 5.795 1.00 93.06 94 GLU A N 1
ATOM 759 C CA . GLU A 1 94 ? -15.712 -10.750 4.423 1.00 93.06 94 GLU A CA 1
ATOM 760 C C . GLU A 1 94 ? -14.458 -10.538 3.554 1.00 93.06 94 GLU A C 1
ATOM 762 O O . GLU A 1 94 ? -14.436 -10.944 2.389 1.00 93.06 94 GLU A O 1
ATOM 767 N N . ILE A 1 95 ? -13.440 -9.846 4.069 1.00 95.75 95 ILE A N 1
ATOM 768 C CA . ILE A 1 95 ? -12.143 -9.692 3.389 1.00 95.75 95 ILE A CA 1
ATOM 769 C C . ILE A 1 95 ? -11.212 -10.850 3.772 1.00 95.75 95 ILE A C 1
ATOM 771 O O . ILE A 1 95 ? -11.449 -11.520 4.778 1.00 95.75 95 ILE A O 1
ATOM 775 N N . TRP A 1 96 ? -10.153 -11.102 3.005 1.00 95.81 96 TRP A N 1
ATOM 776 C CA . TRP A 1 96 ? -9.235 -12.205 3.306 1.00 95.81 96 TRP A CA 1
ATOM 777 C C . TRP A 1 96 ? -8.488 -11.983 4.627 1.00 95.81 96 TRP A C 1
ATOM 779 O O . TRP A 1 96 ? -8.193 -10.850 4.996 1.00 95.81 96 TRP A O 1
ATOM 789 N N . ALA A 1 97 ? -8.198 -13.060 5.357 1.00 95.94 97 ALA A N 1
ATOM 790 C CA . ALA A 1 97 ? -7.440 -12.994 6.611 1.00 95.94 97 ALA A CA 1
ATOM 791 C C . ALA A 1 97 ? -6.100 -13.735 6.523 1.00 95.94 97 ALA A C 1
ATOM 793 O O . ALA A 1 97 ? -5.105 -13.238 7.026 1.00 95.94 97 ALA A O 1
ATOM 794 N N . HIS A 1 98 ? -6.064 -14.911 5.884 1.00 96.88 98 HIS A N 1
ATOM 795 C CA . HIS A 1 98 ? -4.882 -15.790 5.824 1.00 96.88 98 HIS A CA 1
ATOM 796 C C . HIS A 1 98 ? -4.327 -16.173 7.215 1.00 96.88 98 HIS A C 1
ATOM 798 O O . HIS A 1 98 ? -3.155 -16.520 7.346 1.00 96.88 98 HIS A O 1
ATOM 804 N N . THR A 1 99 ? -5.179 -16.167 8.250 1.00 97.62 99 THR A N 1
ATOM 805 C CA . THR A 1 99 ? -4.824 -16.454 9.650 1.00 97.62 99 THR A CA 1
ATOM 806 C C . THR A 1 99 ? -4.054 -17.768 9.800 1.00 97.62 99 THR A C 1
ATOM 808 O O . THR A 1 99 ? -3.017 -17.792 10.453 1.00 97.62 99 THR A O 1
ATOM 811 N N . ASP A 1 100 ? -4.485 -18.840 9.124 1.00 97.62 100 ASP A N 1
ATOM 812 C CA . ASP A 1 100 ? -3.818 -20.150 9.160 1.00 97.62 100 ASP A CA 1
ATOM 813 C C . ASP A 1 100 ? -2.416 -20.163 8.532 1.00 97.62 100 ASP A C 1
ATOM 815 O O . ASP A 1 100 ? -1.664 -21.114 8.748 1.00 97.62 100 ASP A O 1
ATOM 819 N N . LEU A 1 101 ? -2.072 -19.166 7.715 1.00 97.81 101 LEU A N 1
ATOM 820 C CA . LEU A 1 101 ? -0.761 -19.020 7.078 1.00 97.81 101 LEU A CA 1
ATOM 821 C C . LEU A 1 101 ? 0.121 -18.108 7.931 1.00 97.81 101 LEU A C 1
ATOM 823 O O . LEU A 1 101 ? 1.205 -18.520 8.337 1.00 97.81 101 LEU A O 1
ATOM 827 N N . ILE A 1 102 ? -0.404 -16.941 8.318 1.00 97.69 102 ILE A N 1
ATOM 828 C CA . ILE A 1 102 ? 0.258 -15.986 9.218 1.00 97.69 102 ILE A CA 1
ATOM 829 C C . ILE A 1 102 ? 0.619 -16.654 10.553 1.00 97.69 102 ILE A C 1
ATOM 831 O O . ILE A 1 102 ? 1.729 -16.476 11.035 1.00 97.69 102 ILE A O 1
ATOM 835 N N . GLN A 1 103 ? -0.251 -17.501 11.118 1.00 97.75 103 GLN A N 1
ATOM 836 C CA . GLN A 1 103 ? 0.021 -18.228 12.368 1.00 97.75 103 GLN A CA 1
ATOM 837 C C . GLN A 1 103 ? 1.170 -19.252 12.260 1.00 97.75 103 GLN A C 1
ATOM 839 O O . GLN A 1 103 ? 1.748 -19.638 13.277 1.00 97.75 103 GLN A O 1
ATOM 844 N N . LYS A 1 104 ? 1.509 -19.700 11.044 1.00 97.75 104 LYS A N 1
ATOM 845 C CA . LYS A 1 104 ? 2.638 -20.610 10.774 1.00 97.75 104 LYS A CA 1
ATOM 846 C C . LYS A 1 104 ? 3.919 -19.857 10.400 1.00 97.75 104 LYS A C 1
ATOM 848 O O . LYS A 1 104 ? 5.004 -20.426 10.487 1.00 97.75 104 LYS A O 1
ATOM 853 N N . ASP A 1 105 ? 3.807 -18.591 10.015 1.00 97.56 105 ASP A N 1
ATOM 854 C CA . ASP A 1 105 ? 4.932 -17.710 9.733 1.00 97.56 105 ASP A CA 1
ATOM 855 C C . ASP A 1 105 ? 5.515 -17.152 11.044 1.00 97.56 105 ASP A C 1
ATOM 857 O O . ASP A 1 105 ? 4.945 -16.285 11.710 1.00 97.56 105 ASP A O 1
ATOM 861 N N . HIS A 1 106 ? 6.688 -17.657 11.428 1.00 97.50 106 HIS A N 1
ATOM 862 C CA . HIS A 1 106 ? 7.381 -17.240 12.649 1.00 97.50 106 HIS A CA 1
ATOM 863 C C . HIS A 1 106 ? 7.858 -15.776 12.638 1.00 97.50 106 HIS A C 1
ATOM 865 O O . HIS A 1 106 ? 8.080 -15.213 13.714 1.00 97.50 106 HIS A O 1
ATOM 871 N N . TYR A 1 107 ? 8.034 -15.158 11.467 1.00 96.75 107 TYR A N 1
ATOM 872 C CA . TYR A 1 107 ? 8.396 -13.746 11.349 1.00 96.75 107 TYR A CA 1
ATOM 873 C C . TYR A 1 107 ? 7.151 -12.863 11.495 1.00 96.75 107 TYR A C 1
ATOM 875 O O . TYR A 1 107 ? 7.144 -11.953 12.329 1.00 96.75 107 TYR A O 1
ATOM 883 N N . ALA A 1 108 ? 6.071 -13.184 10.776 1.00 96.62 108 ALA A N 1
ATOM 884 C CA . ALA A 1 108 ? 4.802 -12.468 10.887 1.00 96.62 108 ALA A CA 1
ATOM 885 C C . ALA A 1 108 ? 4.203 -12.577 12.302 1.00 96.62 108 ALA A C 1
ATOM 887 O O . ALA A 1 108 ? 3.791 -11.563 12.866 1.00 96.62 108 ALA A O 1
ATOM 888 N N . MET A 1 109 ? 4.244 -13.762 12.928 1.00 98.12 109 MET A N 1
ATOM 889 C CA . MET A 1 109 ? 3.817 -13.937 14.323 1.00 98.12 109 MET A CA 1
ATOM 890 C C . MET A 1 109 ? 4.641 -13.107 15.307 1.00 98.12 109 MET A C 1
ATOM 892 O O . MET A 1 109 ? 4.059 -12.478 16.187 1.00 98.12 109 MET A O 1
ATOM 896 N N . ARG A 1 110 ? 5.975 -13.059 15.164 1.00 98.25 110 ARG A N 1
ATOM 897 C CA . ARG A 1 110 ? 6.818 -12.213 16.027 1.00 98.25 110 ARG A CA 1
ATOM 898 C C . ARG A 1 110 ? 6.418 -10.746 15.895 1.00 98.25 110 ARG A C 1
ATOM 900 O O . ARG A 1 110 ? 6.144 -10.098 16.899 1.00 98.25 110 ARG A O 1
ATOM 907 N N . LYS A 1 111 ? 6.278 -10.265 14.656 1.00 97.12 111 LYS A N 1
ATOM 908 C CA . LYS A 1 111 ? 5.863 -8.887 14.386 1.00 97.12 111 LYS A CA 1
ATOM 909 C C . LYS A 1 111 ? 4.467 -8.578 14.947 1.00 97.12 111 LYS A C 1
ATOM 911 O O . LYS A 1 111 ? 4.239 -7.471 15.430 1.00 97.12 111 LYS A O 1
ATOM 916 N N . PHE A 1 112 ? 3.537 -9.536 14.919 1.00 98.31 112 PHE A N 1
ATOM 917 C CA . PHE A 1 112 ? 2.233 -9.378 15.563 1.00 98.31 112 PHE A CA 1
ATOM 918 C C . PHE A 1 112 ? 2.351 -9.221 17.087 1.00 98.31 112 PHE A C 1
ATOM 920 O O . PHE A 1 112 ? 1.698 -8.337 17.637 1.00 98.31 112 PHE A O 1
ATOM 927 N N . GLU A 1 113 ? 3.180 -10.021 17.766 1.00 98.50 113 GLU A N 1
ATOM 928 C CA . GLU A 1 113 ? 3.417 -9.877 19.211 1.00 98.50 113 GLU A CA 1
ATOM 929 C C . GLU A 1 113 ? 4.006 -8.497 19.551 1.00 98.50 113 GLU A C 1
ATOM 931 O O . GLU A 1 113 ? 3.463 -7.798 20.411 1.00 98.50 113 GLU A O 1
ATOM 936 N N . ASP A 1 114 ? 5.026 -8.053 18.805 1.00 98.12 114 ASP A N 1
ATOM 937 C CA . ASP A 1 114 ? 5.663 -6.736 18.968 1.00 98.12 114 ASP A CA 1
ATOM 938 C C . ASP A 1 114 ? 4.659 -5.576 18.769 1.00 98.12 114 ASP A C 1
ATOM 940 O O . ASP A 1 114 ? 4.695 -4.560 19.472 1.00 98.12 114 ASP A O 1
ATOM 944 N N . ILE A 1 115 ? 3.729 -5.716 17.814 1.00 98.06 115 ILE A N 1
ATOM 945 C CA . ILE A 1 115 ? 2.632 -4.761 17.579 1.00 98.06 115 ILE A CA 1
ATOM 946 C C . ILE A 1 115 ? 1.590 -4.836 18.705 1.00 98.06 115 ILE A C 1
ATOM 948 O O . ILE A 1 115 ? 1.071 -3.800 19.128 1.00 98.06 115 ILE A O 1
ATOM 952 N N . TYR A 1 116 ? 1.265 -6.035 19.195 1.00 98.38 116 TYR A N 1
ATOM 953 C CA . TYR A 1 116 ? 0.241 -6.261 20.215 1.00 98.38 116 TYR A CA 1
ATOM 954 C C . TYR A 1 116 ? 0.657 -5.717 21.590 1.00 98.38 116 TYR A C 1
ATOM 956 O O . TYR A 1 116 ? -0.155 -5.067 22.251 1.00 98.38 116 TYR A O 1
ATOM 964 N N . GLU A 1 117 ? 1.913 -5.893 22.008 1.00 97.75 117 GLU A N 1
ATOM 965 C CA . GLU A 1 117 ? 2.417 -5.300 23.255 1.00 97.75 117 GLU A CA 1
ATOM 966 C C . GLU A 1 117 ? 2.307 -3.765 23.221 1.00 97.75 117 GLU A C 1
ATOM 968 O O . GLU A 1 117 ? 1.725 -3.142 24.119 1.00 97.75 117 GLU A O 1
ATOM 973 N N . GLN A 1 118 ? 2.771 -3.144 22.133 1.00 96.88 118 GLN A N 1
ATOM 974 C CA . GLN A 1 118 ? 2.698 -1.692 21.956 1.00 96.88 118 GLN A CA 1
ATOM 975 C C . GLN A 1 118 ? 1.251 -1.182 21.862 1.00 96.88 118 GLN A C 1
ATOM 977 O O . GLN A 1 118 ? 0.926 -0.128 22.419 1.00 96.88 118 GLN A O 1
ATOM 982 N N . LEU A 1 119 ? 0.354 -1.943 21.223 1.00 96.81 119 LEU A N 1
ATOM 983 C CA . LEU A 1 119 ? -1.084 -1.664 21.181 1.00 96.81 119 LEU A CA 1
ATOM 984 C C . LEU A 1 119 ? -1.682 -1.594 22.596 1.00 96.81 119 LEU A C 1
ATOM 986 O O . LEU A 1 119 ? -2.433 -0.660 22.897 1.00 96.81 119 LEU A O 1
ATOM 990 N N . VAL A 1 120 ? -1.327 -2.552 23.461 1.00 96.25 120 VAL A N 1
ATOM 991 C CA . VAL A 1 120 ? -1.797 -2.645 24.853 1.00 96.25 120 VAL A CA 1
ATOM 992 C C . VAL A 1 120 ? -1.230 -1.522 25.732 1.00 96.25 120 VAL A C 1
ATOM 994 O O . VAL A 1 120 ? -1.952 -0.987 26.574 1.00 96.25 120 VAL A O 1
ATOM 997 N N . GLY A 1 121 ? 0.023 -1.102 25.524 1.00 94.56 121 GLY A N 1
ATOM 998 C CA . GLY A 1 121 ? 0.608 0.043 26.238 1.00 94.56 121 GLY A CA 1
ATOM 999 C C . GLY A 1 121 ? 0.008 1.403 25.833 1.00 94.56 121 GLY A C 1
ATOM 1000 O O . GLY A 1 121 ? -0.192 2.299 26.674 1.00 94.56 121 GLY A O 1
ATOM 1001 N N . PHE A 1 122 ? -0.299 1.564 24.543 1.00 95.81 122 PHE A N 1
ATOM 1002 C CA . PHE A 1 122 ? -0.771 2.819 23.958 1.00 95.81 122 PHE A CA 1
ATOM 1003 C C . PHE A 1 122 ? -2.272 3.067 24.184 1.00 95.81 122 PHE A C 1
ATOM 1005 O O . PHE A 1 122 ? -2.643 4.138 24.681 1.00 95.81 122 PHE A O 1
ATOM 1012 N N . TYR A 1 123 ? -3.135 2.094 23.874 1.00 95.38 123 TYR A N 1
ATOM 1013 C CA . TYR A 1 123 ? -4.590 2.220 24.025 1.00 95.38 123 TYR A CA 1
ATOM 1014 C C . TYR A 1 123 ? -5.076 1.847 25.436 1.00 95.38 123 TYR A C 1
ATOM 1016 O O . TYR A 1 123 ? -4.508 1.011 26.127 1.00 95.38 123 TYR A O 1
ATOM 1024 N N . GLU A 1 124 ? -6.174 2.457 25.895 1.00 94.00 124 GLU A N 1
ATOM 1025 C CA . GLU A 1 124 ? -6.800 2.044 27.159 1.00 94.00 124 GLU A CA 1
ATOM 1026 C C . GLU A 1 124 ? -7.537 0.704 27.001 1.00 94.00 124 GLU A C 1
ATOM 1028 O O . GLU A 1 124 ? -8.335 0.550 26.077 1.00 94.00 124 GLU A O 1
ATOM 1033 N N . THR A 1 125 ? -7.372 -0.214 27.960 1.00 93.56 125 THR A N 1
ATOM 1034 C CA . THR A 1 125 ? -7.974 -1.568 27.975 1.00 93.56 125 THR A CA 1
ATOM 1035 C C . THR A 1 125 ? -9.468 -1.609 27.636 1.00 93.56 125 THR A C 1
ATOM 1037 O O . THR A 1 125 ? -9.924 -2.498 26.923 1.00 93.56 125 THR A O 1
ATOM 1040 N N . LYS A 1 126 ? -10.243 -0.601 28.058 1.00 93.88 126 LYS A N 1
ATOM 1041 C CA . LYS A 1 126 ? -11.675 -0.454 27.729 1.00 93.88 126 LYS A CA 1
ATOM 1042 C C . LYS A 1 126 ? -11.981 -0.398 26.221 1.00 93.88 126 LYS A C 1
ATOM 1044 O O . LYS A 1 126 ? -13.106 -0.708 25.829 1.00 93.88 126 LYS A O 1
ATOM 1049 N N . PHE A 1 127 ? -11.020 -0.021 25.376 1.00 92.69 127 PHE A N 1
ATOM 1050 C CA . PHE A 1 127 ? -11.153 0.007 23.915 1.00 92.69 127 PHE A CA 1
ATOM 1051 C C . PHE A 1 127 ? -10.774 -1.324 23.248 1.00 92.69 127 PHE A C 1
ATOM 1053 O O . PHE A 1 127 ? -11.282 -1.611 22.170 1.00 92.69 127 PHE A O 1
ATOM 1060 N N . LEU A 1 128 ? -9.949 -2.149 23.901 1.00 95.06 128 LEU A N 1
ATOM 1061 C CA . LEU A 1 128 ? -9.404 -3.394 23.349 1.00 95.06 128 LEU A CA 1
ATOM 1062 C C . LEU A 1 128 ? -10.418 -4.552 23.327 1.00 95.06 128 LEU A C 1
ATOM 1064 O O . LEU A 1 128 ? -11.506 -4.469 23.905 1.00 95.06 128 LEU A O 1
ATOM 1068 N N . LEU A 1 129 ? -10.047 -5.635 22.650 1.00 97.12 129 LEU A N 1
ATOM 1069 C CA . LEU A 1 129 ? -10.770 -6.907 22.540 1.00 97.12 129 LEU A CA 1
ATOM 1070 C C . LEU A 1 129 ? -9.834 -8.062 22.966 1.00 97.12 129 LEU A C 1
ATOM 1072 O O . LEU A 1 129 ? -8.638 -7.812 23.123 1.00 97.12 129 LEU A O 1
ATOM 1076 N N . PRO A 1 130 ? -10.341 -9.296 23.168 1.00 98.00 130 PRO A N 1
ATOM 1077 C CA . PRO A 1 130 ? -9.503 -10.483 23.362 1.00 98.00 130 PRO A CA 1
ATOM 1078 C C . PRO A 1 130 ? -8.432 -10.624 22.272 1.00 98.00 130 PRO A C 1
ATOM 1080 O O . PRO A 1 130 ? -8.679 -10.272 21.113 1.00 98.00 130 PRO A O 1
ATOM 1083 N N . LYS A 1 131 ? -7.246 -11.122 22.642 1.00 98.19 131 LYS A N 1
ATOM 1084 C CA . LYS A 1 131 ? -6.050 -11.140 21.782 1.00 98.19 131 LYS A CA 1
ATOM 1085 C C . LYS A 1 131 ? -6.287 -11.897 20.476 1.00 98.19 131 LYS A C 1
ATOM 1087 O O . LYS A 1 131 ? -5.777 -11.500 19.438 1.00 98.19 131 LYS A O 1
ATOM 1092 N N . GLU A 1 132 ? -7.111 -12.929 20.526 1.00 97.75 132 GLU A N 1
ATOM 1093 C CA . GLU A 1 132 ? -7.477 -13.817 19.425 1.00 97.75 132 GLU A CA 1
ATOM 1094 C C . GLU A 1 132 ? -8.259 -13.047 18.348 1.00 97.75 132 GLU A C 1
ATOM 1096 O O . GLU A 1 132 ? -7.973 -13.156 17.158 1.00 97.75 132 GLU A O 1
ATOM 1101 N N . ILE A 1 133 ? -9.180 -12.174 18.774 1.00 97.94 133 ILE A N 1
ATOM 1102 C CA . ILE A 1 133 ? -9.929 -11.278 17.881 1.00 97.94 133 ILE A CA 1
ATOM 1103 C C . ILE A 1 133 ? -9.011 -10.161 17.365 1.00 97.94 133 ILE A C 1
ATOM 1105 O O . ILE A 1 133 ? -9.088 -9.784 16.199 1.00 97.94 133 ILE A O 1
ATOM 1109 N N . VAL A 1 134 ? -8.107 -9.637 18.200 1.00 98.44 134 VAL A N 1
ATOM 1110 C CA . VAL A 1 134 ? -7.107 -8.646 17.758 1.00 98.44 134 VAL A CA 1
ATOM 1111 C C . VAL A 1 134 ? -6.149 -9.243 16.716 1.00 98.44 134 VAL A C 1
ATOM 1113 O O . VAL A 1 134 ? -5.794 -8.548 15.768 1.00 98.44 134 VAL A O 1
ATOM 1116 N N . PHE A 1 135 ? -5.789 -10.524 16.837 1.00 98.62 135 PHE A N 1
ATOM 1117 C CA . PHE A 1 135 ? -4.981 -11.257 15.863 1.00 98.62 135 PHE A CA 1
ATOM 1118 C C . PHE A 1 135 ? -5.718 -11.442 14.534 1.00 98.62 135 PHE A C 1
ATOM 1120 O O . PHE A 1 135 ? -5.173 -11.092 13.491 1.00 98.62 135 PHE A O 1
ATOM 1127 N N . GLU A 1 136 ? -6.976 -11.893 14.549 1.00 98.25 136 GLU A N 1
ATOM 1128 C CA . GLU A 1 136 ? -7.781 -12.012 13.325 1.00 98.25 136 GLU A CA 1
ATOM 1129 C C . GLU A 1 136 ? -7.936 -10.652 12.614 1.00 98.25 136 GLU A C 1
ATOM 1131 O O . GLU A 1 136 ? -7.785 -10.547 11.395 1.00 98.25 136 GLU A O 1
ATOM 1136 N N . LEU A 1 137 ? -8.169 -9.579 13.378 1.00 98.38 137 LEU A N 1
ATOM 1137 C CA . LEU A 1 137 ? -8.256 -8.213 12.857 1.00 98.38 137 LEU A CA 1
ATOM 1138 C C . LEU A 1 137 ? -6.909 -7.682 12.334 1.00 98.38 137 LEU A C 1
ATOM 1140 O O . LEU A 1 137 ? -6.906 -6.928 11.362 1.00 98.38 137 LEU A O 1
ATOM 1144 N N . HIS A 1 138 ? -5.781 -8.086 12.925 1.00 98.06 138 HIS A N 1
ATOM 1145 C CA . HIS A 1 138 ? -4.441 -7.787 12.412 1.00 98.06 138 HIS A CA 1
ATOM 1146 C C . HIS A 1 138 ? -4.157 -8.519 11.098 1.00 98.06 138 HIS A C 1
ATOM 1148 O O . HIS A 1 138 ? -3.708 -7.890 10.147 1.00 98.06 138 HIS A O 1
ATOM 1154 N N . CYS A 1 139 ? -4.485 -9.808 11.010 1.00 98.25 139 CYS A N 1
ATOM 1155 C CA . CYS A 1 139 ? -4.352 -10.600 9.787 1.00 98.25 139 CYS A CA 1
ATOM 1156 C C . CYS A 1 139 ? -5.146 -9.962 8.627 1.00 98.25 139 CYS A C 1
ATOM 1158 O O . CYS A 1 139 ? -4.627 -9.745 7.531 1.00 98.25 139 CYS A O 1
ATOM 1160 N N . ARG A 1 140 ? -6.388 -9.546 8.909 1.00 98.06 140 ARG A N 1
ATOM 1161 C CA . ARG A 1 140 ? -7.260 -8.823 7.967 1.00 98.06 140 ARG A CA 1
ATOM 1162 C C . ARG A 1 140 ? -6.731 -7.437 7.582 1.00 98.06 140 ARG A C 1
ATOM 1164 O O . ARG A 1 140 ? -6.870 -7.058 6.422 1.00 98.06 140 ARG A O 1
ATOM 1171 N N . ASP A 1 141 ? -6.126 -6.684 8.503 1.00 96.75 141 ASP A N 1
ATOM 1172 C CA . ASP A 1 141 ? -5.419 -5.435 8.173 1.00 96.75 141 ASP A CA 1
ATOM 1173 C C . ASP A 1 141 ? -4.246 -5.710 7.228 1.00 96.75 141 ASP A C 1
ATOM 1175 O O . ASP A 1 141 ? -4.196 -5.165 6.125 1.00 96.75 141 ASP A O 1
ATOM 1179 N N . TYR A 1 142 ? -3.340 -6.596 7.647 1.00 95.62 142 TYR A N 1
ATOM 1180 C CA . TYR A 1 142 ? -2.061 -6.874 7.002 1.00 95.62 142 TYR A CA 1
ATOM 1181 C C . TYR A 1 142 ? -2.216 -7.213 5.513 1.00 95.62 142 TYR A C 1
ATOM 1183 O O . TYR A 1 142 ? -1.566 -6.583 4.679 1.00 95.62 142 TYR A O 1
ATOM 1191 N N . ILE A 1 143 ? -3.142 -8.124 5.191 1.00 96.75 143 ILE A N 1
ATOM 1192 C CA . ILE A 1 143 ? -3.411 -8.605 3.826 1.00 96.75 143 ILE A CA 1
ATOM 1193 C C . ILE A 1 143 ? -4.110 -7.554 2.936 1.00 96.75 143 ILE A C 1
ATOM 1195 O O . ILE A 1 143 ? -3.924 -7.562 1.721 1.00 96.75 143 ILE A O 1
ATOM 1199 N N . ASN A 1 144 ? -4.913 -6.638 3.498 1.00 96.56 144 ASN A N 1
ATOM 1200 C CA . ASN A 1 144 ? -5.879 -5.836 2.719 1.00 96.56 144 ASN A CA 1
ATOM 1201 C C . ASN A 1 144 ? -5.691 -4.306 2.805 1.00 96.56 144 ASN A C 1
ATOM 1203 O O . ASN A 1 144 ? -6.442 -3.546 2.180 1.00 96.56 144 ASN A O 1
ATOM 1207 N N . ARG A 1 145 ? -4.745 -3.814 3.607 1.00 94.38 145 ARG A N 1
ATOM 1208 C CA . ARG A 1 145 ? -4.467 -2.376 3.757 1.00 94.38 145 ARG A CA 1
ATOM 1209 C C . ARG A 1 145 ? -3.761 -1.794 2.530 1.00 94.38 145 ARG A C 1
ATOM 1211 O O . ARG A 1 145 ? -2.768 -2.315 2.038 1.00 94.38 145 ARG A O 1
ATOM 1218 N N . HIS A 1 146 ? -4.261 -0.656 2.076 1.00 91.38 146 HIS A N 1
ATOM 1219 C CA . HIS A 1 146 ? -3.751 0.096 0.939 1.00 91.38 146 HIS A CA 1
ATOM 1220 C C . HIS A 1 146 ? -2.854 1.244 1.417 1.00 91.38 146 HIS A C 1
ATOM 1222 O O . HIS A 1 146 ? -3.037 1.762 2.522 1.00 91.38 146 HIS A O 1
ATOM 1228 N N . ALA A 1 147 ? -1.920 1.686 0.576 1.00 86.75 147 ALA A N 1
ATOM 1229 C CA . ALA A 1 147 ? -1.239 2.965 0.761 1.00 86.75 147 ALA A CA 1
ATOM 1230 C C . ALA A 1 147 ? -2.182 4.133 0.416 1.00 86.75 147 ALA A C 1
ATOM 1232 O O . ALA A 1 147 ? -2.979 4.044 -0.518 1.00 86.75 147 ALA A O 1
ATOM 1233 N N . ILE A 1 148 ? -2.083 5.234 1.155 1.00 84.25 148 ILE A N 1
ATOM 1234 C CA . ILE A 1 148 ? -2.726 6.511 0.844 1.00 84.25 148 ILE A CA 1
ATOM 1235 C C . ILE A 1 148 ? -1.608 7.497 0.515 1.00 84.25 148 ILE A C 1
ATOM 1237 O O . ILE A 1 148 ? -0.821 7.844 1.395 1.00 84.25 148 ILE A O 1
ATOM 1241 N N . SER A 1 149 ? -1.547 7.955 -0.731 1.00 73.25 149 SER A N 1
ATOM 1242 C CA . SER A 1 149 ? -0.710 9.082 -1.152 1.00 73.25 149 SER A CA 1
ATOM 1243 C C . SER A 1 149 ? -1.546 10.355 -1.284 1.00 73.25 149 SER A C 1
ATOM 1245 O O . SER A 1 149 ? -2.765 10.292 -1.462 1.00 73.25 149 SER A O 1
ATOM 1247 N N . ASP A 1 150 ? -0.899 11.517 -1.194 1.00 58.22 150 ASP A N 1
ATOM 1248 C CA . ASP A 1 150 ? -1.519 12.771 -1.638 1.00 58.22 150 ASP A CA 1
ATOM 1249 C C . ASP A 1 150 ? -1.322 12.964 -3.161 1.00 58.22 150 ASP A C 1
ATOM 1251 O O . ASP A 1 150 ? -0.678 12.151 -3.826 1.00 58.22 150 ASP A O 1
ATOM 1255 N N . ARG A 1 151 ? -1.936 14.012 -3.722 1.00 50.81 151 ARG A N 1
ATOM 1256 C CA . ARG A 1 151 ? -2.087 14.296 -5.162 1.00 50.81 151 ARG A CA 1
ATOM 1257 C C . ARG A 1 151 ? -0.859 13.972 -6.038 1.00 50.81 151 ARG A C 1
ATOM 1259 O O . ARG A 1 151 ? 0.108 14.729 -6.066 1.00 50.81 151 ARG A O 1
ATOM 1266 N N . GLY A 1 152 ? -0.993 12.950 -6.885 1.00 47.47 152 GLY A N 1
ATOM 1267 C CA . GLY A 1 152 ? -0.095 12.671 -8.012 1.00 47.47 152 GLY A CA 1
ATOM 1268 C C . GLY A 1 152 ? 0.286 11.195 -8.126 1.00 47.47 152 GLY A C 1
ATOM 1269 O O . GLY A 1 152 ? 0.171 10.437 -7.168 1.00 47.47 152 GLY A O 1
ATOM 1270 N N . TYR A 1 153 ? 0.788 10.781 -9.291 1.00 41.84 153 TYR A N 1
ATOM 1271 C CA . TYR A 1 153 ? 1.244 9.403 -9.545 1.00 41.84 153 TYR A CA 1
ATOM 1272 C C . TYR A 1 153 ? 2.615 9.082 -8.906 1.00 41.84 153 TYR A C 1
ATOM 1274 O O . TYR A 1 153 ? 3.316 8.166 -9.329 1.00 41.84 153 TYR A O 1
ATOM 1282 N N . MET A 1 154 ? 3.028 9.845 -7.888 1.00 42.59 154 MET A N 1
ATOM 1283 C CA . MET A 1 154 ? 4.311 9.692 -7.203 1.00 42.59 154 MET A CA 1
ATOM 1284 C C . MET A 1 154 ? 4.172 8.772 -5.987 1.00 42.59 154 MET A C 1
ATOM 1286 O O . MET A 1 154 ? 3.791 9.203 -4.900 1.00 42.59 154 MET A O 1
ATOM 1290 N N . LYS A 1 155 ? 4.573 7.508 -6.160 1.00 46.00 155 LYS A N 1
ATOM 1291 C CA . LYS A 1 155 ? 4.637 6.469 -5.112 1.00 46.00 155 LYS A CA 1
ATOM 1292 C C . LYS A 1 155 ? 5.429 6.884 -3.853 1.00 46.00 155 LYS A C 1
ATOM 1294 O O . LYS A 1 155 ? 5.223 6.327 -2.779 1.00 46.00 155 LYS A O 1
ATOM 1299 N N . PHE A 1 156 ? 6.317 7.868 -3.979 1.00 49.59 156 PHE A N 1
ATOM 1300 C CA . PHE A 1 156 ? 7.286 8.293 -2.964 1.00 49.59 156 PHE A CA 1
ATOM 1301 C C . PHE A 1 156 ? 6.680 8.946 -1.703 1.00 49.59 156 PHE A C 1
ATOM 1303 O O . PHE A 1 156 ? 7.320 8.928 -0.650 1.00 49.59 156 PHE A O 1
ATOM 1310 N N . GLN A 1 157 ? 5.446 9.472 -1.764 1.00 56.47 157 GLN A N 1
ATOM 1311 C CA . GLN A 1 157 ? 4.794 10.177 -0.645 1.00 56.47 157 GLN A CA 1
ATOM 1312 C C . GLN A 1 157 ? 3.528 9.466 -0.136 1.00 56.47 157 GLN A C 1
ATOM 1314 O O . GLN A 1 157 ? 2.403 9.933 -0.320 1.00 56.47 157 GLN A O 1
ATOM 1319 N N . GLU A 1 158 ? 3.716 8.339 0.555 1.00 73.25 158 GLU A N 1
ATOM 1320 C CA . GLU A 1 158 ? 2.664 7.742 1.385 1.00 73.25 158 GLU A CA 1
ATOM 1321 C C . GLU A 1 158 ? 2.418 8.606 2.638 1.00 73.25 158 GLU A C 1
ATOM 1323 O O . GLU A 1 158 ? 3.272 8.714 3.514 1.00 73.25 158 GLU A O 1
ATOM 1328 N N . ILE A 1 159 ? 1.223 9.192 2.743 1.00 77.19 159 ILE A N 1
ATOM 1329 C CA . ILE A 1 159 ? 0.771 9.997 3.893 1.00 77.19 159 ILE A CA 1
ATOM 1330 C C . ILE A 1 159 ? 0.018 9.165 4.952 1.00 77.19 159 ILE A C 1
ATOM 1332 O O . ILE A 1 159 ? -0.318 9.668 6.032 1.00 77.19 159 ILE A O 1
ATOM 1336 N N . GLY A 1 160 ? -0.257 7.890 4.656 1.00 85.06 160 GLY A N 1
ATOM 1337 C CA . GLY A 1 160 ? -0.775 6.901 5.599 1.00 85.06 160 GLY A CA 1
ATOM 1338 C C . GLY A 1 160 ? -1.244 5.598 4.941 1.00 85.06 160 GLY A C 1
ATOM 1339 O O . GLY A 1 160 ? -1.115 5.410 3.737 1.00 85.06 160 GLY A O 1
ATOM 1340 N N . LYS A 1 161 ? -1.849 4.709 5.736 1.00 89.31 161 LYS A N 1
ATOM 1341 C CA . LYS A 1 161 ? -2.478 3.455 5.292 1.00 89.31 161 LYS A CA 1
ATOM 1342 C C . LYS A 1 161 ? -4.001 3.527 5.396 1.00 89.31 161 LYS A C 1
ATOM 1344 O O . LYS A 1 161 ? -4.540 4.268 6.226 1.00 89.31 161 LYS A O 1
ATOM 1349 N N . GLY A 1 162 ? -4.703 2.713 4.605 1.00 90.62 162 GLY A N 1
ATOM 1350 C CA . GLY A 1 162 ? -6.153 2.606 4.690 1.00 90.62 162 GLY A CA 1
ATOM 1351 C C . GLY A 1 162 ? -6.779 1.287 4.240 1.00 90.62 162 GLY A C 1
ATOM 1352 O O . GLY A 1 162 ? -6.382 0.692 3.249 1.00 90.62 162 GLY A O 1
ATOM 1353 N N . LEU A 1 163 ? -7.800 0.837 4.972 1.00 93.25 163 LEU A N 1
ATOM 1354 C CA . LEU A 1 163 ? -8.576 -0.366 4.684 1.00 93.25 163 LEU A CA 1
ATOM 1355 C C . LEU A 1 163 ? -9.878 -0.001 3.951 1.00 93.25 163 LEU A C 1
ATOM 1357 O O . LEU A 1 163 ? -10.781 0.605 4.538 1.00 93.25 163 LEU A O 1
ATOM 1361 N N . TYR A 1 164 ? -9.958 -0.348 2.666 1.00 93.31 164 TYR A N 1
ATOM 1362 C CA . TYR A 1 164 ? -11.045 0.021 1.754 1.00 93.31 164 TYR A CA 1
ATOM 1363 C C . TYR A 1 164 ? -11.813 -1.232 1.315 1.00 93.31 164 TYR A C 1
ATOM 1365 O O . TYR A 1 164 ? -11.514 -1.800 0.273 1.00 93.31 164 TYR A O 1
ATOM 1373 N N . LEU A 1 165 ? -12.802 -1.663 2.108 1.00 93.88 165 LEU A N 1
ATOM 1374 C CA . LEU A 1 165 ? -13.448 -2.991 2.007 1.00 93.88 165 LEU A CA 1
ATOM 1375 C C . LEU A 1 165 ? -13.959 -3.386 0.606 1.00 93.88 165 LEU A C 1
ATOM 1377 O O . LEU A 1 165 ? -14.025 -4.574 0.292 1.00 93.88 165 LEU A O 1
ATOM 1381 N N . ASP A 1 166 ? -14.317 -2.409 -0.228 1.00 92.12 166 ASP A N 1
ATOM 1382 C CA . ASP A 1 166 ? -14.766 -2.625 -1.608 1.00 92.12 166 ASP A CA 1
ATOM 1383 C C . ASP A 1 166 ? -13.628 -2.794 -2.617 1.00 92.12 166 ASP A C 1
ATOM 1385 O O . ASP A 1 166 ? -13.820 -3.467 -3.624 1.00 92.12 166 ASP A O 1
ATOM 1389 N N . LEU A 1 167 ? -12.452 -2.232 -2.330 1.00 94.12 167 LEU A N 1
ATOM 1390 C CA . LEU A 1 167 ? -11.218 -2.451 -3.087 1.00 94.12 167 LEU A CA 1
ATOM 1391 C C . LEU A 1 167 ? -10.549 -3.772 -2.686 1.00 94.12 167 LEU A C 1
ATOM 1393 O O . LEU A 1 167 ? -10.011 -4.464 -3.541 1.00 94.12 167 LEU A O 1
ATOM 1397 N N . CYS A 1 168 ? -10.730 -4.199 -1.429 1.00 95.62 168 CYS A N 1
ATOM 1398 C CA . CYS A 1 168 ? -10.434 -5.545 -0.911 1.00 95.62 168 CYS A CA 1
ATOM 1399 C C . CYS A 1 168 ? -11.343 -6.647 -1.520 1.00 95.62 168 CYS A C 1
ATOM 1401 O O . CYS A 1 168 ? -11.794 -7.550 -0.813 1.00 95.62 168 CYS A O 1
ATOM 1403 N N . ALA A 1 169 ? -11.729 -6.511 -2.788 1.00 94.75 169 ALA A N 1
ATOM 1404 C CA . ALA A 1 169 ? -12.611 -7.404 -3.538 1.00 94.75 169 ALA A CA 1
ATOM 1405 C C . ALA A 1 169 ? -12.212 -7.531 -5.023 1.00 94.75 169 ALA A C 1
ATOM 1407 O O . ALA A 1 169 ? -12.974 -8.119 -5.786 1.00 94.75 169 ALA A O 1
ATOM 1408 N N . TYR A 1 170 ? -11.079 -6.949 -5.422 1.00 96.31 170 TYR A N 1
ATOM 1409 C CA . TYR A 1 170 ? -10.479 -7.067 -6.750 1.00 96.31 170 TYR A CA 1
ATOM 1410 C C . TYR A 1 170 ? -9.103 -7.694 -6.584 1.00 96.31 170 TYR A C 1
ATOM 1412 O O . TYR A 1 170 ? -8.360 -7.270 -5.700 1.00 96.31 170 TYR A O 1
ATOM 1420 N N . ASP A 1 171 ? -8.770 -8.668 -7.422 1.00 96.62 171 ASP A N 1
ATOM 1421 C CA . ASP A 1 171 ? -7.512 -9.396 -7.299 1.00 96.62 171 ASP A CA 1
ATOM 1422 C C . ASP A 1 171 ? -6.341 -8.688 -8.000 1.00 96.62 171 ASP A C 1
ATOM 1424 O O . ASP A 1 171 ? -6.487 -7.700 -8.735 1.00 96.62 171 ASP A O 1
ATOM 1428 N N . HIS A 1 172 ? -5.138 -9.206 -7.762 1.00 96.44 172 HIS A N 1
ATOM 1429 C CA . HIS A 1 172 ? -3.912 -8.661 -8.321 1.00 96.44 172 HIS A CA 1
ATOM 1430 C C . HIS A 1 172 ? -3.658 -9.093 -9.776 1.00 96.44 172 HIS A C 1
ATOM 1432 O O . HIS A 1 172 ? -3.781 -10.266 -10.122 1.00 96.44 172 HIS A O 1
ATOM 1438 N N . SER A 1 173 ? -3.138 -8.171 -10.592 1.00 94.00 173 SER A N 1
ATOM 1439 C CA . SER A 1 173 ? -2.395 -8.505 -11.814 1.00 94.00 173 SER A CA 1
ATOM 1440 C C . SER A 1 173 ? -1.147 -7.629 -11.971 1.00 94.00 173 SER A C 1
ATOM 1442 O O . SER A 1 173 ? -1.198 -6.418 -11.751 1.00 94.00 173 SER A O 1
ATOM 1444 N N . CYS A 1 174 ? -0.034 -8.222 -12.423 1.00 86.56 174 CYS A N 1
ATOM 1445 C CA . CYS A 1 174 ? 1.161 -7.496 -12.887 1.00 86.56 174 CYS A CA 1
ATOM 1446 C C . CYS A 1 174 ? 0.955 -6.831 -14.266 1.00 86.56 174 CYS A C 1
ATOM 1448 O O . CYS A 1 174 ? 1.804 -6.054 -14.707 1.00 86.56 174 CYS A O 1
ATOM 1450 N N . ARG A 1 175 ? -0.167 -7.127 -14.938 1.00 84.06 175 ARG A N 1
ATOM 1451 C CA . ARG A 1 175 ? -0.718 -6.413 -16.100 1.00 84.06 175 ARG A CA 1
ATOM 1452 C C . ARG A 1 175 ? -2.150 -5.970 -15.745 1.00 84.06 175 ARG A C 1
ATOM 1454 O O . ARG A 1 175 ? -3.109 -6.634 -16.142 1.00 84.06 175 ARG A O 1
ATOM 1461 N N . PRO A 1 176 ? -2.318 -4.952 -14.882 1.00 85.81 176 PRO A N 1
ATOM 1462 C CA . PRO A 1 176 ? -3.635 -4.530 -14.420 1.00 85.81 176 PRO A CA 1
ATOM 1463 C C . PRO A 1 176 ? -4.404 -3.799 -15.524 1.00 85.81 176 PRO A C 1
ATOM 1465 O O . PRO A 1 176 ? -3.811 -3.164 -16.393 1.00 85.81 176 PRO A O 1
ATOM 1468 N N . ASN A 1 177 ? -5.735 -3.843 -15.458 1.00 82.19 177 ASN A N 1
ATOM 1469 C CA . ASN A 1 177 ? -6.623 -3.056 -16.321 1.00 82.19 177 ASN A CA 1
ATOM 1470 C C . ASN A 1 177 ? -7.315 -1.904 -15.570 1.00 82.19 177 ASN A C 1
ATOM 1472 O O . ASN A 1 177 ? -8.056 -1.128 -16.175 1.00 82.19 177 ASN A O 1
ATOM 1476 N N . THR A 1 178 ? -7.029 -1.746 -14.275 1.00 84.12 178 THR A N 1
ATOM 1477 C CA . THR A 1 178 ? -7.436 -0.589 -13.472 1.00 84.12 178 THR A CA 1
ATOM 1478 C C . THR A 1 178 ? -6.261 0.050 -12.738 1.00 84.12 178 THR A C 1
ATOM 1480 O O . THR A 1 178 ? -5.251 -0.595 -12.455 1.00 84.12 178 THR A O 1
ATOM 1483 N N . ILE A 1 179 ? -6.413 1.331 -12.400 1.00 80.62 179 ILE A N 1
ATOM 1484 C CA . ILE A 1 179 ? -5.474 2.095 -11.577 1.00 80.62 179 ILE A CA 1
ATOM 1485 C C . ILE A 1 179 ? -6.146 2.600 -10.298 1.00 80.62 179 ILE A C 1
ATOM 1487 O O . ILE A 1 179 ? -7.266 3.118 -10.311 1.00 80.62 179 ILE A O 1
ATOM 1491 N N . TYR A 1 180 ? -5.439 2.437 -9.183 1.00 82.19 180 TYR A N 1
ATOM 1492 C CA . TYR A 1 180 ? -5.800 2.956 -7.868 1.00 82.19 180 TYR A CA 1
ATOM 1493 C C . TYR A 1 180 ? -5.261 4.382 -7.705 1.00 82.19 180 TYR A C 1
ATOM 1495 O O . TYR A 1 180 ? -4.095 4.645 -7.990 1.00 82.19 180 TYR A O 1
ATOM 1503 N N . THR A 1 181 ? -6.100 5.304 -7.234 1.00 78.94 181 THR A N 1
ATOM 1504 C CA . THR A 1 181 ? -5.741 6.715 -7.001 1.00 78.94 181 THR A CA 1
ATOM 1505 C C . THR A 1 181 ? -6.341 7.225 -5.692 1.00 78.94 181 THR A C 1
ATOM 1507 O O . THR A 1 181 ? -7.452 6.834 -5.335 1.00 78.94 181 THR A O 1
ATOM 1510 N N . CYS A 1 182 ? -5.648 8.123 -4.988 1.00 75.62 182 CYS A N 1
ATOM 1511 C CA . CYS A 1 182 ? -6.155 8.779 -3.778 1.00 75.62 182 CYS A CA 1
ATOM 1512 C C . CYS A 1 182 ? -6.387 10.279 -4.000 1.00 75.62 182 CYS A C 1
ATOM 1514 O O . CYS A 1 182 ? -5.608 10.955 -4.667 1.00 75.62 182 CYS A O 1
ATOM 1516 N N . ASN A 1 183 ? -7.449 10.808 -3.390 1.00 75.31 183 ASN A N 1
ATOM 1517 C CA . ASN A 1 183 ? -7.646 12.238 -3.168 1.00 75.31 183 ASN A CA 1
ATOM 1518 C C . ASN A 1 183 ? -7.909 12.449 -1.672 1.00 75.31 183 ASN A C 1
ATOM 1520 O O . ASN A 1 183 ? -8.995 12.137 -1.167 1.00 75.31 183 ASN A O 1
ATOM 1524 N N . GLY A 1 184 ? -6.875 12.873 -0.941 1.00 77.25 184 GLY A N 1
ATOM 1525 C CA . GLY A 1 184 ? -6.854 12.782 0.516 1.00 77.25 184 GLY A CA 1
ATOM 1526 C C . GLY A 1 184 ? -7.148 11.347 0.959 1.00 77.25 184 GLY A C 1
ATOM 1527 O O . GLY A 1 184 ? -6.437 10.415 0.606 1.00 77.25 184 GLY A O 1
ATOM 1528 N N . PHE A 1 185 ? -8.237 11.146 1.703 1.00 78.19 185 PHE A N 1
ATOM 1529 C CA . PHE A 1 185 ? -8.625 9.825 2.205 1.00 78.19 185 PHE A CA 1
ATOM 1530 C C . PHE A 1 185 ? -9.594 9.040 1.295 1.00 78.19 185 PHE A C 1
ATOM 1532 O O . PHE A 1 185 ? -9.970 7.915 1.643 1.00 78.19 185 PHE A O 1
ATOM 1539 N N . ILE A 1 186 ? -10.023 9.600 0.159 1.00 84.69 186 ILE A N 1
ATOM 1540 C CA . ILE A 1 186 ? -10.917 8.933 -0.800 1.00 84.69 186 ILE A CA 1
ATOM 1541 C C . ILE A 1 186 ? -10.062 8.171 -1.816 1.00 84.69 186 ILE A C 1
ATOM 1543 O O . ILE A 1 186 ? -9.400 8.785 -2.651 1.00 84.69 186 ILE A O 1
ATOM 1547 N N . ALA A 1 187 ? -10.087 6.839 -1.756 1.00 87.31 187 ALA A N 1
ATOM 1548 C CA . ALA A 1 187 ? -9.521 5.992 -2.801 1.00 87.31 187 ALA A CA 1
ATOM 1549 C C . ALA A 1 187 ? -10.530 5.803 -3.942 1.00 87.31 187 ALA A C 1
ATOM 1551 O O . ALA A 1 187 ? -11.717 5.590 -3.699 1.00 87.31 187 ALA A O 1
ATOM 1552 N N . THR A 1 188 ? -10.050 5.871 -5.181 1.00 86.62 188 THR A N 1
ATOM 1553 C CA . THR A 1 188 ? -10.825 5.668 -6.410 1.00 86.62 188 THR A CA 1
ATOM 1554 C C . THR A 1 188 ? -10.100 4.667 -7.299 1.00 86.62 188 THR A C 1
ATOM 1556 O O . THR A 1 188 ? -8.949 4.898 -7.677 1.00 86.62 188 THR A O 1
ATOM 1559 N N . LEU A 1 189 ? -10.786 3.582 -7.660 1.00 88.81 189 LEU A N 1
ATOM 1560 C CA . LEU A 1 189 ? -10.343 2.650 -8.694 1.00 88.81 189 LEU A CA 1
ATOM 1561 C C . LEU A 1 189 ? -10.911 3.103 -10.043 1.00 88.81 189 LEU A C 1
ATOM 1563 O O . LEU A 1 189 ? -12.093 3.438 -10.127 1.00 88.81 189 LEU A O 1
ATOM 1567 N N . ARG A 1 190 ? -10.077 3.156 -11.083 1.00 85.00 190 ARG A N 1
ATOM 1568 C CA . ARG A 1 190 ? -10.453 3.646 -12.418 1.00 85.00 190 ARG A CA 1
ATOM 1569 C C . ARG A 1 190 ? -10.059 2.637 -13.486 1.00 85.00 190 ARG A C 1
ATOM 1571 O O . ARG A 1 190 ? -8.938 2.139 -13.456 1.00 85.00 190 ARG A O 1
ATOM 1578 N N . ALA A 1 191 ? -10.949 2.384 -14.439 1.00 81.19 191 ALA A N 1
ATOM 1579 C CA . ALA A 1 191 ? -10.633 1.646 -15.656 1.00 81.19 191 ALA A CA 1
ATOM 1580 C C . ALA A 1 191 ? -9.539 2.354 -16.474 1.00 81.19 191 ALA A C 1
ATOM 1582 O O . ALA A 1 191 ? -9.566 3.576 -16.611 1.00 81.19 191 ALA A O 1
ATOM 1583 N N . LEU A 1 192 ? -8.605 1.583 -17.039 1.00 77.38 192 LEU A N 1
ATOM 1584 C CA . LEU A 1 192 ? -7.586 2.082 -17.974 1.00 77.38 192 LEU A CA 1
ATOM 1585 C C . LEU A 1 192 ? -8.078 2.135 -19.431 1.00 77.38 192 LEU A C 1
ATOM 1587 O O . LEU A 1 192 ? -7.416 2.721 -20.280 1.00 77.38 192 LEU A O 1
ATOM 1591 N N . ASN A 1 193 ? -9.220 1.516 -19.741 1.00 80.62 193 ASN A N 1
ATOM 1592 C CA . ASN A 1 193 ? -9.870 1.565 -21.051 1.00 80.62 193 ASN A CA 1
ATOM 1593 C C . ASN A 1 193 ? -11.378 1.274 -20.927 1.00 80.62 193 ASN A C 1
ATOM 1595 O O . ASN A 1 193 ? -11.844 0.787 -19.898 1.00 80.62 193 ASN A O 1
ATOM 1599 N N . SER A 1 194 ? -12.136 1.539 -21.993 1.00 83.75 194 SER A N 1
ATOM 1600 C CA . SER A 1 194 ? -13.600 1.384 -22.060 1.00 83.75 194 SER A CA 1
ATOM 1601 C C . SER A 1 194 ? -14.128 -0.042 -21.872 1.00 83.75 194 SER A C 1
ATOM 1603 O O . SER A 1 194 ? -15.328 -0.216 -21.683 1.00 83.75 194 SER A O 1
ATOM 1605 N N . ASN A 1 195 ? -13.270 -1.062 -21.956 1.00 85.69 195 ASN A N 1
ATOM 1606 C CA . ASN A 1 195 ? -13.691 -2.464 -22.021 1.00 85.69 195 ASN A CA 1
ATOM 1607 C C . ASN A 1 195 ? -13.692 -3.144 -20.638 1.00 85.69 195 ASN A C 1
ATOM 1609 O O . ASN A 1 195 ? -13.981 -4.337 -20.535 1.00 85.69 195 ASN A O 1
ATOM 1613 N N . VAL A 1 196 ? -13.353 -2.402 -19.578 1.00 87.50 196 VAL A N 1
ATOM 1614 C CA . VAL A 1 196 ? -13.336 -2.881 -18.191 1.00 87.50 196 VAL A CA 1
ATOM 1615 C C . VAL A 1 196 ? -14.707 -2.670 -17.553 1.00 87.50 196 VAL A C 1
ATOM 1617 O O . VAL A 1 196 ? -15.145 -1.538 -17.354 1.00 87.50 196 VAL A O 1
ATOM 1620 N N . VAL A 1 197 ? -15.373 -3.768 -17.196 1.00 95.75 197 VAL A N 1
ATOM 1621 C CA . VAL A 1 197 ? -16.634 -3.750 -16.444 1.00 95.75 197 VAL A CA 1
ATOM 1622 C C . VAL A 1 197 ? -16.296 -3.815 -14.959 1.00 95.75 197 VAL A C 1
ATOM 1624 O O . VAL A 1 197 ? -15.976 -4.886 -14.451 1.00 95.75 197 VAL A O 1
ATOM 1627 N N . MET A 1 198 ? -16.350 -2.674 -14.269 1.00 93.12 198 MET A N 1
ATOM 1628 C CA . MET A 1 198 ? -15.905 -2.536 -12.872 1.00 93.12 198 MET A CA 1
ATOM 1629 C C . MET A 1 198 ? -16.627 -3.491 -11.907 1.00 93.12 198 MET A C 1
ATOM 1631 O O . MET A 1 198 ? -16.068 -3.898 -10.896 1.00 93.12 198 MET A O 1
ATOM 1635 N N . GLU A 1 199 ? -17.862 -3.880 -12.204 1.00 93.56 199 GLU A N 1
ATOM 1636 C CA . GLU A 1 199 ? -18.632 -4.835 -11.408 1.00 93.56 199 GLU A CA 1
ATOM 1637 C C . GLU A 1 199 ? -18.113 -6.282 -11.544 1.00 93.56 199 GLU A C 1
ATOM 1639 O O . GLU A 1 199 ? -18.279 -7.081 -10.616 1.00 93.56 199 GLU A O 1
ATOM 1644 N N . ASP A 1 200 ? -17.450 -6.621 -12.657 1.00 95.94 200 ASP A N 1
ATOM 1645 C CA . ASP A 1 200 ? -16.848 -7.935 -12.900 1.00 95.94 200 ASP A CA 1
ATOM 1646 C C . ASP A 1 200 ? -15.442 -8.022 -12.292 1.00 95.94 200 ASP A C 1
ATOM 1648 O O . ASP A 1 200 ? -14.407 -7.846 -12.941 1.00 95.94 200 ASP A O 1
ATOM 1652 N N . LYS A 1 201 ? -15.426 -8.357 -11.005 1.00 94.62 201 LYS A N 1
ATOM 1653 C CA . LYS A 1 201 ? -14.217 -8.598 -10.206 1.00 94.62 201 LYS A CA 1
ATOM 1654 C C . LYS A 1 201 ? -13.387 -9.793 -10.672 1.00 94.62 201 LYS A C 1
ATOM 1656 O O . LYS A 1 201 ? -12.214 -9.858 -10.333 1.00 94.62 201 LYS A O 1
ATOM 1661 N N . THR A 1 202 ? -13.952 -10.707 -11.466 1.00 95.25 202 THR A N 1
ATOM 1662 C CA . THR A 1 202 ? -13.200 -11.853 -12.012 1.00 95.25 202 THR A CA 1
ATOM 1663 C C . THR A 1 202 ? -12.319 -11.465 -13.199 1.00 95.25 202 THR A C 1
ATOM 1665 O O . THR A 1 202 ? -11.457 -12.239 -13.611 1.00 95.25 202 THR A O 1
ATOM 1668 N N . ARG A 1 203 ? -12.527 -10.261 -13.752 1.00 94.31 203 ARG A N 1
ATOM 1669 C CA . ARG A 1 203 ? -11.798 -9.719 -14.908 1.00 94.31 203 ARG A CA 1
ATOM 1670 C C . ARG A 1 203 ? -11.245 -8.310 -14.674 1.00 94.31 203 ARG A C 1
ATOM 1672 O O . ARG A 1 203 ? -10.686 -7.726 -15.601 1.00 94.31 203 ARG A O 1
ATOM 1679 N N . THR A 1 204 ? -11.383 -7.764 -13.466 1.00 95.69 204 THR A N 1
ATOM 1680 C CA . THR A 1 204 ? -10.980 -6.397 -13.101 1.00 95.69 204 THR A CA 1
ATOM 1681 C C . THR A 1 204 ? -9.892 -6.451 -12.035 1.00 95.69 204 THR A C 1
ATOM 1683 O O . THR A 1 204 ? -10.144 -6.885 -10.914 1.00 95.69 204 THR A O 1
ATOM 1686 N N . PHE A 1 205 ? -8.685 -6.002 -12.386 1.00 92.44 205 PHE A N 1
ATOM 1687 C CA . PHE A 1 205 ? -7.470 -6.200 -11.592 1.00 92.44 205 PHE A CA 1
ATOM 1688 C C . PHE A 1 205 ? -6.669 -4.907 -11.423 1.00 92.44 205 PHE A C 1
ATOM 1690 O O . PHE A 1 205 ? -6.594 -4.088 -12.350 1.00 92.44 205 PHE A O 1
ATOM 1697 N N . TYR A 1 206 ? -5.997 -4.764 -10.279 1.00 90.44 206 TYR A N 1
ATOM 1698 C CA . TYR A 1 206 ? -5.043 -3.680 -10.004 1.00 90.44 206 TYR A CA 1
ATOM 1699 C C . TYR A 1 206 ? -3.697 -4.215 -9.490 1.00 90.44 206 TYR A C 1
ATOM 1701 O O . TYR A 1 206 ? -3.548 -5.401 -9.181 1.00 90.44 206 TYR A O 1
ATOM 1709 N N . SER A 1 207 ? -2.672 -3.358 -9.428 1.00 88.31 207 SER A N 1
ATOM 1710 C CA . SER A 1 207 ? -1.388 -3.760 -8.845 1.00 88.31 207 SER A CA 1
ATOM 1711 C C . SER A 1 207 ? -1.377 -3.577 -7.327 1.00 88.31 207 SER A C 1
ATOM 1713 O O . SER A 1 207 ? -1.687 -2.495 -6.835 1.00 88.31 207 SER A O 1
ATOM 1715 N N . TYR A 1 208 ? -0.964 -4.615 -6.596 1.00 92.69 208 TYR A N 1
ATOM 1716 C CA . TYR A 1 208 ? -0.675 -4.545 -5.157 1.00 92.69 208 TYR A CA 1
ATOM 1717 C C . TYR A 1 208 ? 0.773 -4.082 -4.890 1.00 92.69 208 TYR A C 1
ATOM 1719 O O . TYR A 1 208 ? 1.110 -3.661 -3.785 1.00 92.69 208 TYR A O 1
ATOM 1727 N N . ILE A 1 209 ? 1.630 -4.189 -5.909 1.00 87.69 209 ILE A N 1
ATOM 1728 C CA . ILE A 1 209 ? 3.090 -4.046 -5.854 1.00 87.69 209 ILE A CA 1
ATOM 1729 C C . ILE A 1 209 ? 3.585 -3.038 -6.901 1.00 87.69 209 ILE A C 1
ATOM 1731 O O . ILE A 1 209 ? 2.791 -2.470 -7.657 1.00 87.69 209 ILE A O 1
ATOM 1735 N N . ASP A 1 210 ? 4.900 -2.824 -6.981 1.00 79.31 210 ASP A N 1
ATOM 1736 C CA . ASP A 1 210 ? 5.471 -2.129 -8.139 1.00 79.31 210 ASP A CA 1
ATOM 1737 C C . ASP A 1 210 ? 5.370 -2.981 -9.413 1.00 79.31 210 ASP A C 1
ATOM 1739 O O . ASP A 1 210 ? 5.428 -4.211 -9.368 1.00 79.31 210 ASP A O 1
ATOM 1743 N N . LEU A 1 211 ? 5.254 -2.317 -10.561 1.00 78.69 211 LEU A N 1
ATOM 1744 C CA . LEU A 1 211 ? 5.306 -2.955 -11.873 1.00 78.69 211 LEU A CA 1
ATOM 1745 C C . LEU A 1 211 ? 6.713 -2.904 -12.490 1.00 78.69 211 LEU A C 1
ATOM 1747 O O . LEU A 1 211 ? 6.987 -3.704 -13.388 1.00 78.69 211 LEU A O 1
ATOM 1751 N N . LEU A 1 212 ? 7.609 -2.046 -11.987 1.00 81.12 212 LEU A N 1
ATOM 1752 C CA . LEU A 1 212 ? 9.016 -1.937 -12.400 1.00 81.12 212 LEU A CA 1
ATOM 1753 C C . LEU A 1 212 ? 9.951 -2.911 -11.647 1.00 81.12 212 LEU A C 1
ATOM 1755 O O . LEU A 1 212 ? 11.123 -2.614 -11.424 1.00 81.12 212 LEU A O 1
ATOM 1759 N N . SER A 1 213 ? 9.443 -4.082 -11.257 1.00 84.69 213 SER A N 1
ATOM 1760 C CA . SER A 1 213 ? 10.206 -5.152 -10.592 1.00 84.69 213 SER A CA 1
ATOM 1761 C C . SER A 1 213 ? 10.282 -6.412 -11.466 1.00 84.69 213 SER A C 1
ATOM 1763 O O . SER A 1 213 ? 9.374 -6.672 -12.266 1.00 84.69 213 SER A O 1
ATOM 1765 N N . SER A 1 214 ? 11.357 -7.200 -11.327 1.00 87.12 214 SER A N 1
ATOM 1766 C CA . SER A 1 214 ? 11.592 -8.408 -12.141 1.00 87.12 214 SER A CA 1
ATOM 1767 C C . SER A 1 214 ? 10.560 -9.507 -11.870 1.00 87.12 214 SER A C 1
ATOM 1769 O O . SER A 1 214 ? 9.874 -9.484 -10.848 1.00 87.12 214 SER A O 1
ATOM 1771 N N . LEU A 1 215 ? 10.462 -10.512 -12.747 1.00 87.88 215 LEU A N 1
ATOM 1772 C CA . LEU A 1 215 ? 9.557 -11.648 -12.543 1.00 87.88 215 LEU A CA 1
ATOM 1773 C C . LEU A 1 215 ? 9.785 -12.342 -11.187 1.00 87.88 215 LEU A C 1
ATOM 1775 O O . LEU A 1 215 ? 8.814 -12.646 -10.489 1.00 87.88 215 LEU A O 1
ATOM 1779 N N . GLN A 1 216 ? 11.050 -12.537 -10.794 1.00 91.88 216 GLN A N 1
ATOM 1780 C CA . GLN A 1 216 ? 11.425 -13.100 -9.494 1.00 91.88 216 GLN A CA 1
ATOM 1781 C C . GLN A 1 216 ? 10.993 -12.176 -8.348 1.00 91.88 216 GLN A C 1
ATOM 1783 O O . GLN A 1 216 ? 10.302 -12.626 -7.437 1.00 91.88 216 GLN A O 1
ATOM 1788 N N . GLN A 1 217 ? 11.321 -10.880 -8.421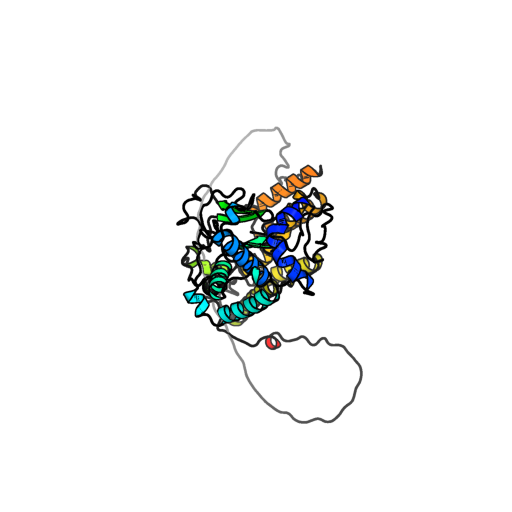 1.00 92.12 217 GLN A N 1
ATOM 1789 C CA . GLN A 1 217 ? 10.962 -9.894 -7.394 1.00 92.12 217 GLN A CA 1
ATOM 1790 C C . GLN A 1 217 ? 9.444 -9.795 -7.192 1.00 92.12 217 GLN A C 1
ATOM 1792 O O . GLN A 1 217 ? 8.973 -9.833 -6.057 1.00 92.12 217 GLN A O 1
ATOM 1797 N N . ARG A 1 218 ? 8.665 -9.722 -8.283 1.00 93.88 218 ARG A N 1
ATOM 1798 C CA . ARG A 1 218 ? 7.195 -9.669 -8.227 1.00 93.88 218 ARG A CA 1
ATOM 1799 C C . ARG A 1 218 ? 6.626 -10.940 -7.596 1.00 93.88 218 ARG A C 1
ATOM 1801 O O . ARG A 1 218 ? 5.824 -10.842 -6.672 1.00 93.88 218 ARG A O 1
ATOM 1808 N N . LYS A 1 219 ? 7.055 -12.130 -8.041 1.00 95.62 219 LYS A N 1
ATOM 1809 C CA . LYS A 1 219 ? 6.581 -13.408 -7.473 1.00 95.62 219 LYS A CA 1
ATOM 1810 C C . LYS A 1 219 ? 6.968 -13.555 -5.996 1.00 95.62 219 LYS A C 1
ATOM 1812 O O . LYS A 1 219 ? 6.101 -13.897 -5.198 1.00 95.62 219 LYS A O 1
ATOM 1817 N N . LYS A 1 220 ? 8.204 -13.212 -5.613 1.00 95.81 220 LYS A N 1
ATOM 1818 C CA . LYS A 1 220 ? 8.669 -13.212 -4.216 1.00 95.81 220 LYS A CA 1
ATOM 1819 C C . LYS A 1 220 ? 7.856 -12.254 -3.342 1.00 95.81 220 LYS A C 1
ATOM 1821 O O . LYS A 1 220 ? 7.290 -12.690 -2.350 1.00 95.81 220 LYS A O 1
ATOM 1826 N N . GLN A 1 221 ? 7.703 -10.988 -3.737 1.00 94.94 221 GLN A N 1
ATOM 1827 C CA . GLN A 1 221 ? 6.949 -10.001 -2.954 1.00 94.94 221 GLN A CA 1
ATOM 1828 C C . GLN A 1 221 ? 5.479 -10.412 -2.747 1.00 94.94 221 GLN A C 1
ATOM 1830 O O . GLN A 1 221 ? 4.935 -10.248 -1.653 1.00 94.94 221 GLN A O 1
ATOM 1835 N N . LEU A 1 222 ? 4.837 -10.972 -3.779 1.00 97.38 222 LEU A N 1
ATOM 1836 C CA . LEU A 1 222 ? 3.450 -11.441 -3.701 1.00 97.38 222 LEU A CA 1
ATOM 1837 C C . LEU A 1 222 ? 3.304 -12.672 -2.793 1.00 97.38 222 LEU A C 1
ATOM 1839 O O . LEU A 1 222 ? 2.375 -12.730 -1.986 1.00 97.38 222 LEU A O 1
ATOM 1843 N N . LYS A 1 223 ? 4.257 -13.606 -2.860 1.00 97.00 223 LYS A N 1
ATOM 1844 C CA . LYS A 1 223 ? 4.301 -14.797 -2.006 1.00 97.00 223 LYS A CA 1
ATOM 1845 C C . LYS A 1 223 ? 4.585 -14.444 -0.542 1.00 97.00 223 LYS A C 1
ATOM 1847 O O . LYS A 1 223 ? 3.860 -14.903 0.332 1.00 97.00 223 LYS A O 1
ATOM 1852 N N . ASP A 1 224 ? 5.571 -13.589 -0.283 1.00 94.69 224 ASP A N 1
ATOM 1853 C CA . ASP A 1 224 ? 6.021 -13.233 1.069 1.00 94.69 224 ASP A CA 1
ATOM 1854 C C . ASP A 1 224 ? 5.007 -12.355 1.829 1.00 94.69 224 ASP A C 1
ATOM 1856 O O . ASP A 1 224 ? 4.933 -12.425 3.050 1.00 94.69 224 ASP A O 1
ATOM 1860 N N . THR A 1 225 ? 4.230 -11.513 1.130 1.00 93.56 225 THR A N 1
ATOM 1861 C CA . THR A 1 225 ? 3.284 -10.567 1.770 1.00 93.56 225 THR A CA 1
ATOM 1862 C C . THR A 1 225 ? 1.817 -11.008 1.675 1.00 93.56 225 THR A C 1
ATOM 1864 O O . THR A 1 225 ? 1.044 -10.768 2.600 1.00 93.56 225 THR A O 1
ATOM 1867 N N . TRP A 1 226 ? 1.408 -11.656 0.577 1.00 96.94 226 TRP A N 1
ATOM 1868 C CA . TRP A 1 226 ? 0.014 -12.068 0.340 1.00 96.94 226 TRP A CA 1
ATOM 1869 C C . TRP A 1 226 ? -0.180 -13.587 0.236 1.00 96.94 226 TRP A C 1
ATOM 1871 O O . TRP A 1 226 ? -1.317 -14.037 0.102 1.00 96.94 226 TRP A O 1
ATOM 1881 N N . TYR A 1 227 ? 0.884 -14.386 0.368 1.00 97.00 227 TYR A N 1
ATOM 1882 C CA . TYR A 1 227 ? 0.839 -15.852 0.419 1.00 97.00 227 TYR A CA 1
ATOM 1883 C C . TYR A 1 227 ? 0.275 -16.538 -0.847 1.00 97.00 227 TYR A C 1
ATOM 1885 O O . TYR A 1 227 ? -0.314 -17.615 -0.752 1.00 97.00 227 TYR A O 1
ATOM 1893 N N . PHE A 1 228 ? 0.475 -15.956 -2.041 1.00 97.00 228 PHE A N 1
ATOM 1894 C CA . PHE A 1 228 ? 0.080 -16.574 -3.320 1.00 97.00 228 PHE A CA 1
ATOM 1895 C C . PHE A 1 228 ? 1.127 -16.423 -4.439 1.00 97.00 228 PHE A C 1
ATOM 1897 O O . PHE A 1 228 ? 1.866 -15.441 -4.502 1.00 97.00 228 PHE A O 1
ATOM 1904 N N . ASP A 1 229 ? 1.149 -17.385 -5.367 1.00 97.19 229 ASP A N 1
ATOM 1905 C CA . ASP A 1 229 ? 1.999 -17.375 -6.562 1.00 97.19 229 ASP A CA 1
ATOM 1906 C C . ASP A 1 229 ? 1.223 -16.850 -7.780 1.00 97.19 229 ASP A C 1
ATOM 1908 O O . ASP A 1 229 ? 0.337 -17.520 -8.312 1.00 97.19 229 ASP A O 1
ATOM 1912 N N . CYS A 1 230 ? 1.557 -15.643 -8.240 1.00 96.75 230 CYS A N 1
ATOM 1913 C CA . CYS A 1 230 ? 0.822 -14.955 -9.305 1.00 96.75 230 CYS A CA 1
ATOM 1914 C C . CYS A 1 230 ? 0.969 -15.613 -10.691 1.00 96.75 230 CYS A C 1
ATOM 1916 O O . CYS A 1 230 ? 2.081 -15.741 -11.208 1.00 96.75 230 CYS A O 1
ATOM 1918 N N . GLN A 1 231 ? -0.176 -15.933 -11.310 1.00 96.75 231 GLN A N 1
ATOM 1919 C CA . GLN A 1 231 ? -0.311 -16.537 -12.647 1.00 96.75 231 GLN A CA 1
ATOM 1920 C C . GLN A 1 231 ? -1.010 -15.603 -13.660 1.00 96.75 231 GLN A C 1
ATOM 1922 O O . GLN A 1 231 ? -1.657 -16.066 -14.595 1.00 96.75 231 GLN A O 1
ATOM 1927 N N . CYS A 1 232 ? -0.947 -14.281 -13.459 1.00 94.06 232 CYS A N 1
ATOM 1928 C CA . CYS A 1 232 ? -1.470 -13.331 -14.448 1.00 94.06 232 CYS A CA 1
ATOM 1929 C C . CYS A 1 232 ? -0.655 -13.381 -15.754 1.00 94.06 232 CYS A C 1
ATOM 1931 O O . CYS A 1 232 ? 0.499 -13.802 -15.737 1.00 94.06 232 CYS A O 1
ATOM 1933 N N . GLU A 1 233 ? -1.224 -12.862 -16.846 1.00 89.56 233 GLU A N 1
ATOM 1934 C CA . GLU A 1 233 ? -0.646 -12.847 -18.201 1.00 89.56 233 GLU A CA 1
ATOM 1935 C C . GLU A 1 233 ? 0.867 -12.547 -18.225 1.00 89.56 233 GLU A C 1
ATOM 1937 O O . GLU A 1 233 ? 1.651 -13.387 -18.650 1.00 89.56 233 GLU A O 1
ATOM 1942 N N . ARG A 1 234 ? 1.302 -11.420 -17.640 1.00 88.62 234 ARG A N 1
ATOM 1943 C CA . ARG A 1 234 ? 2.720 -11.001 -17.561 1.00 88.62 234 ARG A CA 1
ATOM 1944 C C . ARG A 1 234 ? 3.608 -11.898 -16.677 1.00 88.62 234 ARG A C 1
ATOM 1946 O O . ARG A 1 234 ? 4.827 -11.865 -16.772 1.00 88.62 234 ARG A O 1
ATOM 1953 N N . CYS A 1 235 ? 3.030 -12.683 -15.772 1.00 91.12 235 CYS A N 1
ATOM 1954 C CA . CYS A 1 235 ? 3.764 -13.659 -14.956 1.00 91.12 235 CYS A CA 1
ATOM 1955 C C . CYS A 1 235 ? 3.888 -15.043 -15.617 1.00 91.12 235 CYS A C 1
ATOM 1957 O O . CYS A 1 235 ? 4.634 -15.884 -15.101 1.00 91.12 235 CYS A O 1
ATOM 1959 N N . THR A 1 236 ? 3.164 -15.259 -16.718 1.00 93.88 236 THR A N 1
ATOM 1960 C CA . THR A 1 236 ? 3.221 -16.433 -17.605 1.00 93.88 236 THR A CA 1
ATOM 1961 C C . THR A 1 236 ? 3.827 -16.125 -18.980 1.00 93.88 236 THR A C 1
ATOM 1963 O O . THR A 1 236 ? 4.116 -17.048 -19.734 1.00 93.88 236 THR A O 1
ATOM 1966 N N . ASP A 1 237 ? 4.003 -14.843 -19.300 1.00 86.06 237 ASP A N 1
ATOM 1967 C CA . ASP A 1 237 ? 4.605 -14.333 -20.529 1.00 86.06 237 ASP A CA 1
ATOM 1968 C C . ASP A 1 237 ? 6.081 -14.773 -20.624 1.00 86.06 237 ASP A C 1
ATOM 1970 O O . ASP A 1 237 ? 6.856 -14.458 -19.711 1.00 86.06 237 ASP A O 1
ATOM 1974 N N . PRO A 1 238 ? 6.491 -15.510 -21.676 1.00 87.56 238 PRO A N 1
ATOM 1975 C CA . PRO A 1 238 ? 7.885 -15.908 -21.846 1.00 87.56 238 PRO A CA 1
ATOM 1976 C C . PRO A 1 238 ? 8.815 -14.703 -22.038 1.00 87.56 238 PRO A C 1
ATOM 1978 O O . PRO A 1 238 ? 9.987 -14.794 -21.676 1.00 87.56 238 PRO A O 1
ATOM 1981 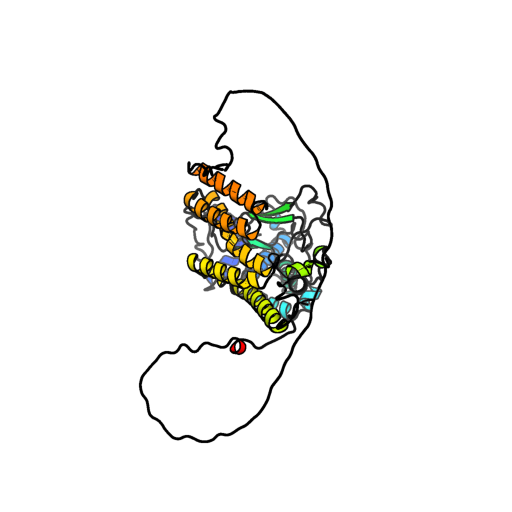N N . ASP A 1 239 ? 8.314 -13.570 -22.539 1.00 82.25 239 ASP A N 1
ATOM 1982 C CA . ASP A 1 239 ? 9.122 -12.423 -22.960 1.00 82.25 239 ASP A CA 1
ATOM 1983 C C . ASP A 1 239 ? 9.296 -11.345 -21.865 1.00 82.25 239 ASP A C 1
ATOM 1985 O O . ASP A 1 239 ? 10.067 -10.402 -22.048 1.00 82.25 239 ASP A O 1
ATOM 1989 N N . ASP A 1 240 ? 8.704 -11.502 -20.666 1.00 81.25 240 ASP A N 1
ATOM 1990 C CA . ASP A 1 240 ? 8.930 -10.583 -19.522 1.00 81.25 240 ASP A CA 1
ATOM 1991 C C . ASP A 1 240 ? 10.417 -10.524 -19.099 1.00 81.25 240 ASP A C 1
ATOM 1993 O O . ASP A 1 240 ? 10.853 -9.537 -18.507 1.00 81.25 240 ASP A O 1
ATOM 1997 N N . HIS A 1 241 ? 11.229 -11.528 -19.465 1.00 78.19 241 HIS A N 1
ATOM 1998 C CA . HIS A 1 241 ? 12.684 -11.527 -19.259 1.00 78.19 241 HIS A CA 1
ATOM 1999 C C . HIS A 1 241 ? 13.407 -10.398 -20.023 1.00 78.19 241 HIS A C 1
ATOM 2001 O O . HIS A 1 241 ? 14.445 -9.910 -19.563 1.00 78.19 241 HIS A O 1
ATOM 2007 N N . ILE A 1 242 ? 12.843 -9.923 -21.145 1.00 76.38 242 ILE A N 1
ATOM 2008 C CA . ILE A 1 242 ? 13.380 -8.806 -21.940 1.00 76.38 242 ILE A CA 1
ATOM 2009 C C . ILE A 1 242 ? 13.420 -7.522 -21.101 1.00 76.38 242 ILE A C 1
ATOM 2011 O O . ILE A 1 242 ? 14.347 -6.723 -21.236 1.00 76.38 242 ILE A O 1
ATOM 2015 N N . LEU A 1 243 ? 12.495 -7.357 -20.150 1.00 77.50 243 LEU A N 1
ATOM 2016 C CA . LEU A 1 243 ? 12.463 -6.224 -19.219 1.00 77.50 243 LEU A CA 1
ATOM 2017 C C . LEU A 1 243 ? 13.627 -6.214 -18.210 1.00 77.50 243 LEU A C 1
ATOM 2019 O O . LEU A 1 243 ? 13.820 -5.228 -17.503 1.00 77.50 243 LEU A O 1
ATOM 2023 N N . THR A 1 244 ? 14.425 -7.281 -18.154 1.00 83.19 244 THR A N 1
ATOM 2024 C CA . THR A 1 244 ? 15.685 -7.372 -17.393 1.00 83.19 244 THR A CA 1
ATOM 2025 C C . THR A 1 244 ? 16.914 -7.580 -18.286 1.00 83.19 244 THR A C 1
ATOM 2027 O O . THR A 1 244 ? 18.001 -7.858 -17.784 1.00 83.19 244 THR A O 1
ATOM 2030 N N . SER A 1 245 ? 16.767 -7.431 -19.607 1.00 80.69 245 SER A N 1
ATOM 2031 C CA . SER A 1 245 ? 17.853 -7.648 -20.567 1.00 80.69 245 SER A CA 1
ATOM 2032 C C . SER A 1 245 ? 18.995 -6.635 -20.433 1.00 80.69 245 SER A C 1
ATOM 2034 O O . SER A 1 245 ? 18.807 -5.464 -20.081 1.00 80.69 245 SER A O 1
ATOM 2036 N N . ILE A 1 246 ? 20.198 -7.106 -20.756 1.00 84.81 246 ILE A N 1
ATOM 2037 C CA . ILE A 1 246 ? 21.427 -6.315 -20.847 1.00 84.81 246 ILE A CA 1
ATOM 2038 C C . ILE A 1 246 ? 21.812 -6.173 -22.325 1.00 84.81 246 ILE A C 1
ATOM 2040 O O . ILE A 1 246 ? 21.452 -7.018 -23.147 1.00 84.81 246 ILE A O 1
ATOM 2044 N N . LEU A 1 247 ? 22.542 -5.121 -22.687 1.00 76.88 247 LEU A N 1
ATOM 2045 C CA . LEU A 1 247 ? 23.063 -4.981 -24.048 1.00 76.88 247 LEU A CA 1
ATOM 2046 C C . LEU A 1 247 ? 24.133 -6.051 -24.305 1.00 76.88 247 LEU A C 1
ATOM 2048 O O . LEU A 1 247 ? 24.919 -6.377 -23.423 1.00 76.88 247 LEU A O 1
ATOM 2052 N N . CYS A 1 248 ? 24.204 -6.619 -25.511 1.00 71.38 248 CYS A N 1
ATOM 2053 C CA . CYS A 1 248 ? 25.253 -7.596 -25.807 1.00 71.38 248 CYS A CA 1
ATOM 2054 C C . CYS A 1 248 ? 26.618 -6.879 -25.935 1.00 71.38 248 CYS A C 1
ATOM 2056 O O . CYS A 1 248 ? 26.797 -6.106 -26.880 1.00 71.38 248 CYS A O 1
ATOM 2058 N N . PRO A 1 249 ? 27.623 -7.146 -25.069 1.00 62.78 249 PRO A N 1
ATOM 2059 C CA . PRO A 1 249 ? 28.886 -6.392 -25.059 1.00 62.78 249 PRO A CA 1
ATOM 2060 C C . PRO A 1 249 ? 29.768 -6.640 -26.294 1.00 62.78 249 PRO A C 1
ATOM 2062 O O . PRO A 1 249 ? 30.747 -5.916 -26.510 1.00 62.78 249 PRO A O 1
ATOM 2065 N N . ARG A 1 250 ? 29.456 -7.693 -27.065 1.00 62.81 250 ARG A N 1
ATOM 2066 C CA . ARG A 1 250 ? 29.712 -7.862 -28.506 1.00 62.81 250 ARG A CA 1
ATOM 2067 C C . ARG A 1 250 ? 29.239 -9.234 -28.969 1.00 62.81 250 ARG A C 1
ATOM 2069 O O . ARG A 1 250 ? 29.680 -10.257 -28.444 1.00 62.81 250 ARG A O 1
ATOM 2076 N N . CYS A 1 251 ? 28.527 -9.250 -30.088 1.00 59.53 251 CYS A N 1
ATOM 2077 C CA . CYS A 1 251 ? 28.729 -10.313 -31.060 1.00 59.53 251 CYS A CA 1
ATOM 2078 C C . CYS A 1 251 ? 30.119 -10.098 -31.713 1.00 59.53 251 CYS A C 1
ATOM 2080 O O . CYS A 1 251 ? 30.305 -9.046 -32.328 1.00 59.53 251 CYS A O 1
ATOM 2082 N N . PRO A 1 252 ? 31.114 -11.008 -31.604 1.00 56.69 252 PRO A N 1
ATOM 2083 C CA . PRO A 1 252 ? 31.199 -12.198 -30.755 1.00 56.69 252 PRO A CA 1
ATOM 2084 C C . PRO A 1 252 ? 32.250 -12.094 -29.618 1.00 56.69 252 PRO A C 1
ATOM 2086 O O . PRO A 1 252 ? 33.443 -11.908 -29.851 1.00 56.69 252 PRO A O 1
ATOM 2089 N N . LEU A 1 253 ? 31.789 -12.305 -28.382 1.00 56.66 253 LEU A N 1
ATOM 2090 C CA . LEU A 1 253 ? 32.476 -12.905 -27.223 1.00 56.66 253 LEU A CA 1
ATOM 2091 C C . LEU A 1 253 ? 33.982 -12.629 -26.987 1.00 56.66 253 LEU A C 1
ATOM 2093 O O . LEU A 1 253 ? 34.856 -13.356 -27.459 1.00 56.66 253 LEU A O 1
ATOM 2097 N N . ARG A 1 254 ? 34.259 -11.734 -26.026 1.00 51.78 254 ARG A N 1
ATOM 2098 C CA . ARG A 1 254 ? 35.240 -11.913 -24.924 1.00 51.78 254 ARG A CA 1
ATOM 2099 C C . ARG A 1 254 ? 34.865 -10.957 -23.773 1.00 51.78 254 ARG A C 1
ATOM 2101 O O . ARG A 1 254 ? 34.407 -9.857 -24.053 1.00 51.78 254 ARG A O 1
ATOM 2108 N N . LYS A 1 255 ? 35.068 -11.374 -22.509 1.00 60.41 255 LYS A N 1
ATOM 2109 C CA . LYS A 1 255 ? 34.648 -10.684 -21.252 1.00 60.41 255 LYS A CA 1
ATOM 2110 C C . LYS A 1 255 ? 33.132 -10.652 -20.930 1.00 60.41 255 LYS A C 1
ATOM 2112 O O . LYS A 1 255 ? 32.667 -9.726 -20.277 1.00 60.41 255 LYS A O 1
ATOM 2117 N N . LEU A 1 256 ? 32.358 -11.676 -21.310 1.00 71.94 256 LEU A N 1
ATOM 2118 C CA . LEU A 1 256 ? 30.916 -11.709 -20.996 1.00 71.94 256 LEU A CA 1
ATOM 2119 C C . LEU A 1 256 ? 30.619 -11.717 -19.479 1.00 71.94 256 LEU A C 1
ATOM 2121 O O . LEU A 1 256 ? 29.789 -10.941 -19.027 1.00 71.94 256 LEU A O 1
ATOM 2125 N N . GLN A 1 257 ? 31.326 -12.531 -18.686 1.00 74.56 257 GLN A N 1
ATOM 2126 C CA . GLN A 1 257 ? 31.064 -12.669 -17.242 1.00 74.56 257 GLN A CA 1
ATOM 2127 C C . GLN A 1 257 ? 31.307 -11.374 -16.447 1.00 74.56 257 GLN A C 1
ATOM 2129 O O . GLN A 1 257 ? 30.485 -11.016 -15.611 1.00 74.56 257 GLN A O 1
ATOM 2134 N N . GLU A 1 258 ? 32.404 -10.658 -16.718 1.00 78.44 258 GLU A N 1
ATOM 2135 C CA . GLU A 1 258 ? 32.700 -9.372 -16.064 1.00 78.44 258 GLU A CA 1
ATOM 2136 C C . GLU A 1 258 ? 31.584 -8.348 -16.327 1.00 78.44 258 GLU A C 1
ATOM 2138 O O . GLU A 1 258 ? 31.131 -7.676 -15.407 1.00 78.44 258 GLU A O 1
ATOM 2143 N N . TYR A 1 259 ? 31.103 -8.279 -17.572 1.00 82.00 259 TYR A N 1
ATOM 2144 C CA . TYR A 1 259 ? 30.054 -7.351 -17.993 1.00 82.00 259 TYR A CA 1
ATOM 2145 C C . TYR A 1 259 ? 28.672 -7.727 -17.433 1.00 82.00 259 TYR A C 1
ATOM 2147 O O . TYR A 1 259 ? 27.914 -6.856 -17.015 1.00 82.00 259 TYR A O 1
ATOM 2155 N N . VAL A 1 260 ? 28.354 -9.025 -17.344 1.00 84.12 260 VAL A N 1
ATOM 2156 C CA . VAL A 1 260 ? 27.149 -9.514 -16.648 1.00 84.12 260 VAL A CA 1
ATOM 2157 C C . VAL A 1 260 ? 27.193 -9.142 -15.161 1.00 84.12 260 VAL A C 1
ATOM 2159 O O . VAL A 1 260 ? 26.195 -8.669 -14.622 1.00 84.12 260 VAL A O 1
ATOM 2162 N N . MET A 1 261 ? 28.346 -9.284 -14.496 1.00 85.44 261 MET A N 1
ATOM 2163 C CA . MET A 1 261 ? 28.518 -8.843 -13.105 1.00 85.44 261 MET A CA 1
ATOM 2164 C C . MET A 1 261 ? 28.384 -7.321 -12.949 1.00 85.44 261 MET A C 1
ATOM 2166 O O . MET A 1 261 ? 27.785 -6.864 -11.975 1.00 85.44 261 MET A O 1
ATOM 2170 N N . GLU A 1 262 ? 28.905 -6.535 -13.895 1.00 87.62 262 GLU A N 1
ATOM 2171 C CA . GLU A 1 262 ? 28.759 -5.074 -13.920 1.00 87.62 262 GLU A CA 1
ATOM 2172 C C . GLU A 1 262 ? 27.281 -4.668 -14.063 1.00 87.62 262 GLU A C 1
ATOM 2174 O O . GLU A 1 262 ? 26.784 -3.858 -13.281 1.00 87.62 262 GLU A O 1
ATOM 2179 N N . ALA A 1 263 ? 26.545 -5.313 -14.974 1.00 89.00 263 ALA A N 1
ATOM 2180 C CA . ALA A 1 263 ? 25.113 -5.099 -15.167 1.00 89.00 263 ALA A CA 1
ATOM 2181 C C . ALA A 1 263 ? 24.282 -5.480 -13.929 1.00 89.00 263 ALA A C 1
ATOM 2183 O O . ALA A 1 263 ? 23.437 -4.701 -13.489 1.00 89.00 263 ALA A O 1
ATOM 2184 N N . VAL A 1 264 ? 24.542 -6.642 -13.317 1.00 89.56 264 VAL A N 1
ATOM 2185 C CA . VAL A 1 264 ? 23.889 -7.056 -12.059 1.00 89.56 264 VAL A CA 1
ATOM 2186 C C . VAL A 1 264 ? 24.204 -6.083 -10.922 1.00 89.56 264 VAL A C 1
ATOM 2188 O O . VAL A 1 264 ? 23.308 -5.744 -10.150 1.00 89.56 264 VAL A O 1
ATOM 2191 N N . SER A 1 265 ? 25.439 -5.584 -10.839 1.00 91.00 265 SER A N 1
ATOM 2192 C CA . SER A 1 265 ? 25.829 -4.583 -9.840 1.00 91.00 265 SER A CA 1
ATOM 2193 C C . SER A 1 265 ? 25.112 -3.248 -10.060 1.00 91.00 265 SER A C 1
ATOM 2195 O O . SER A 1 265 ? 24.655 -2.648 -9.092 1.00 91.00 265 SER A O 1
ATOM 2197 N N . ALA A 1 266 ? 24.944 -2.808 -11.313 1.00 90.69 266 ALA A N 1
ATOM 2198 C CA . ALA A 1 266 ? 24.157 -1.623 -11.652 1.00 90.69 266 ALA A CA 1
ATOM 2199 C C . ALA A 1 266 ? 22.680 -1.785 -11.251 1.00 90.69 266 ALA A C 1
ATOM 2201 O O . ALA A 1 266 ? 22.126 -0.913 -10.585 1.00 90.69 266 ALA A O 1
ATOM 2202 N N . MET A 1 267 ? 22.058 -2.922 -11.580 1.00 92.38 267 MET A N 1
ATOM 2203 C CA . MET A 1 267 ? 20.665 -3.214 -11.220 1.00 92.38 267 MET A CA 1
ATOM 2204 C C . MET A 1 267 ? 20.463 -3.270 -9.692 1.00 92.38 267 MET A C 1
ATOM 2206 O O . MET A 1 267 ? 19.577 -2.595 -9.167 1.00 92.38 267 MET A O 1
ATOM 2210 N N . ARG A 1 268 ? 21.341 -3.973 -8.957 1.00 91.44 268 ARG A N 1
ATOM 2211 C CA . ARG A 1 268 ? 21.342 -4.002 -7.478 1.00 91.44 268 ARG A CA 1
ATOM 2212 C C . ARG A 1 268 ? 21.581 -2.613 -6.863 1.00 91.44 268 ARG A C 1
ATOM 2214 O O . ARG A 1 268 ? 20.980 -2.290 -5.842 1.00 91.44 268 ARG A O 1
ATOM 2221 N N . PHE A 1 269 ? 22.420 -1.775 -7.478 1.00 93.44 269 PHE A N 1
ATOM 2222 C CA . PHE A 1 269 ? 22.649 -0.397 -7.032 1.00 93.44 269 PHE A CA 1
ATOM 2223 C C . PHE A 1 269 ? 21.398 0.478 -7.195 1.00 93.44 269 PHE A C 1
ATOM 2225 O O . PHE A 1 269 ? 21.067 1.222 -6.274 1.00 93.44 269 PHE A O 1
ATOM 2232 N N . VAL A 1 270 ? 20.683 0.367 -8.325 1.00 88.69 270 VAL A N 1
ATOM 2233 C CA . VAL A 1 270 ? 19.425 1.101 -8.560 1.00 88.69 270 VAL A CA 1
ATOM 2234 C C . VAL A 1 270 ? 18.367 0.747 -7.518 1.00 88.69 270 VAL A C 1
ATOM 2236 O O . VAL A 1 270 ? 17.736 1.656 -6.987 1.00 88.69 270 VAL A O 1
ATOM 2239 N N . ASP A 1 271 ? 18.184 -0.535 -7.192 1.00 88.94 271 ASP A N 1
ATOM 2240 C CA . ASP A 1 271 ? 17.233 -0.920 -6.141 1.00 88.94 271 ASP A CA 1
ATOM 2241 C C . ASP A 1 271 ? 17.641 -0.345 -4.785 1.00 88.94 271 ASP A C 1
ATOM 2243 O O . ASP A 1 271 ? 16.826 0.308 -4.131 1.00 88.94 271 ASP A O 1
ATOM 2247 N N . LYS A 1 272 ? 18.919 -0.470 -4.407 1.00 90.19 272 LYS A N 1
ATOM 2248 C CA . LYS A 1 272 ? 19.397 0.031 -3.117 1.00 90.19 272 LYS A CA 1
ATOM 2249 C C . LYS A 1 272 ? 19.151 1.534 -2.924 1.00 90.19 272 LYS A C 1
ATOM 2251 O O . LYS A 1 272 ? 18.592 1.918 -1.901 1.00 90.19 272 LYS A O 1
ATOM 2256 N N . ILE A 1 273 ? 19.504 2.393 -3.888 1.00 88.19 273 ILE A N 1
ATOM 2257 C CA . ILE A 1 273 ? 19.314 3.856 -3.736 1.00 88.19 273 ILE A CA 1
ATOM 2258 C C . ILE A 1 273 ? 17.833 4.276 -3.659 1.00 88.19 273 ILE A C 1
ATOM 2260 O O . ILE A 1 273 ? 17.525 5.384 -3.204 1.00 88.19 273 ILE A O 1
ATOM 2264 N N . ILE A 1 274 ? 16.919 3.407 -4.106 1.00 82.44 274 ILE A N 1
ATOM 2265 C CA . ILE A 1 274 ? 15.465 3.582 -4.012 1.00 82.44 274 ILE A CA 1
ATOM 2266 C C . ILE A 1 274 ? 14.957 3.103 -2.647 1.00 82.44 274 ILE A C 1
ATOM 2268 O O . ILE A 1 274 ? 14.171 3.809 -2.014 1.00 82.44 274 ILE A O 1
ATOM 2272 N N . GLU A 1 275 ? 15.419 1.943 -2.178 1.00 84.94 275 GLU A N 1
ATOM 2273 C CA . GLU A 1 275 ? 15.061 1.365 -0.876 1.00 84.94 275 GLU A CA 1
ATOM 2274 C C . GLU A 1 275 ? 15.570 2.219 0.296 1.00 84.94 275 GLU A C 1
ATOM 2276 O O . GLU A 1 275 ? 14.780 2.599 1.163 1.00 84.94 275 GLU A O 1
ATOM 2281 N N . ASP A 1 276 ? 16.843 2.628 0.265 1.00 84.88 276 ASP A N 1
ATOM 2282 C CA . ASP A 1 276 ? 17.467 3.528 1.251 1.00 84.88 276 ASP A CA 1
ATOM 2283 C C . ASP A 1 276 ? 16.997 4.996 1.112 1.00 84.88 276 ASP A C 1
ATOM 2285 O O . ASP A 1 276 ? 17.373 5.864 1.906 1.00 84.88 276 ASP A O 1
ATOM 2289 N N . ARG A 1 277 ? 16.158 5.299 0.105 1.00 80.62 277 ARG A N 1
ATOM 2290 C CA . ARG A 1 277 ? 15.627 6.642 -0.205 1.00 80.62 277 ARG A CA 1
ATOM 2291 C C . ARG A 1 277 ? 16.713 7.719 -0.327 1.00 80.62 277 ARG A C 1
ATOM 2293 O O . ARG A 1 277 ? 16.453 8.890 -0.035 1.00 80.62 277 ARG A O 1
ATOM 2300 N N . GLU A 1 278 ? 17.927 7.368 -0.757 1.00 83.56 278 GLU A N 1
ATOM 2301 C CA . GLU A 1 278 ? 19.041 8.324 -0.886 1.00 83.56 278 GLU A CA 1
ATOM 2302 C C . GLU A 1 278 ? 18.635 9.509 -1.775 1.00 83.56 278 GLU A C 1
ATOM 2304 O O . GLU A 1 278 ? 18.825 10.678 -1.429 1.00 83.56 278 GLU A O 1
ATOM 2309 N N . MET A 1 279 ? 17.949 9.199 -2.877 1.00 75.56 279 MET A N 1
ATOM 2310 C CA . MET A 1 279 ? 17.438 10.168 -3.846 1.00 75.56 279 MET A CA 1
ATOM 2311 C C . MET A 1 279 ? 16.505 11.213 -3.233 1.00 75.56 279 MET A C 1
ATOM 2313 O O . MET A 1 279 ? 16.533 12.370 -3.645 1.00 75.56 279 MET A O 1
ATOM 2317 N N . GLU A 1 280 ? 15.685 10.846 -2.246 1.00 71.44 280 GLU A N 1
ATOM 2318 C CA . GLU A 1 280 ? 14.753 11.775 -1.596 1.00 71.44 280 GLU A CA 1
ATOM 2319 C C . GLU A 1 280 ? 15.492 12.798 -0.722 1.00 71.44 280 GLU A C 1
ATOM 2321 O O . GLU A 1 280 ? 15.060 13.952 -0.634 1.00 71.44 280 GLU A O 1
ATOM 2326 N N . GLN A 1 281 ? 16.627 12.388 -0.149 1.00 76.19 281 GLN A N 1
ATOM 2327 C CA . GLN A 1 281 ? 17.475 13.167 0.756 1.00 76.19 281 GLN A CA 1
ATOM 2328 C C . GLN A 1 281 ? 18.414 14.132 0.003 1.00 76.19 281 GLN A C 1
ATOM 2330 O O . GLN A 1 281 ? 18.798 15.171 0.545 1.00 76.19 281 GLN A O 1
ATOM 2335 N N . MET A 1 282 ? 18.758 13.839 -1.257 1.00 75.50 282 MET A N 1
ATOM 2336 C CA . MET A 1 282 ? 19.616 14.700 -2.084 1.00 75.50 282 MET A CA 1
ATOM 2337 C C . MET A 1 282 ? 18.953 16.048 -2.439 1.00 75.50 282 MET A C 1
ATOM 2339 O O . MET A 1 282 ? 17.798 16.059 -2.889 1.00 75.50 282 MET A O 1
ATOM 2343 N N . PRO A 1 283 ? 19.675 17.188 -2.366 1.00 76.44 283 PRO A N 1
ATOM 2344 C CA . PRO A 1 283 ? 19.223 18.470 -2.919 1.00 76.44 283 PRO A CA 1
ATOM 2345 C C . PRO A 1 283 ? 18.890 18.364 -4.415 1.00 76.44 283 PRO A C 1
ATOM 2347 O O . PRO A 1 283 ? 19.593 17.663 -5.141 1.00 76.44 283 PRO A O 1
ATOM 2350 N N . LYS A 1 284 ? 17.865 19.090 -4.906 1.00 63.88 284 LYS A N 1
ATOM 2351 C CA . LYS A 1 284 ? 17.358 18.925 -6.291 1.00 63.88 284 LYS A CA 1
ATOM 2352 C C . LYS A 1 284 ? 18.465 18.953 -7.354 1.00 63.88 284 LYS A C 1
ATOM 2354 O O . LYS A 1 284 ? 18.450 18.111 -8.242 1.00 63.88 284 LYS A O 1
ATOM 2359 N N . LYS A 1 285 ? 19.404 19.905 -7.273 1.00 70.31 285 LYS A N 1
ATOM 2360 C CA . LYS A 1 285 ? 20.483 20.025 -8.264 1.00 70.31 285 LYS A CA 1
ATOM 2361 C C . LYS A 1 285 ? 21.361 18.761 -8.285 1.00 70.31 285 LYS A C 1
ATOM 2363 O O . LYS A 1 285 ? 21.452 18.116 -9.319 1.00 70.31 285 LYS A O 1
ATOM 2368 N N . THR A 1 286 ? 21.910 18.372 -7.136 1.00 74.62 286 THR A N 1
ATOM 2369 C CA . THR A 1 286 ? 22.757 17.176 -6.990 1.00 74.62 286 THR A CA 1
ATOM 2370 C C . THR A 1 286 ? 22.027 15.893 -7.391 1.00 74.62 286 THR A C 1
ATOM 2372 O O . THR A 1 286 ? 22.627 15.006 -7.982 1.00 74.62 286 THR A O 1
ATOM 2375 N N . ARG A 1 287 ? 20.719 15.812 -7.118 1.00 75.50 287 ARG A N 1
ATOM 2376 C CA . ARG A 1 287 ? 19.857 14.695 -7.528 1.00 75.50 287 ARG A CA 1
ATOM 2377 C C . ARG A 1 287 ? 19.753 14.556 -9.050 1.00 75.50 287 ARG A C 1
ATOM 2379 O O . ARG A 1 287 ? 19.703 13.434 -9.535 1.00 75.50 287 ARG A O 1
ATOM 2386 N N . ILE A 1 288 ? 19.701 15.673 -9.781 1.00 67.19 288 ILE A N 1
ATOM 2387 C CA . ILE A 1 288 ? 19.697 15.683 -11.251 1.00 67.19 288 ILE A CA 1
ATOM 2388 C C . ILE A 1 288 ? 21.072 15.265 -11.774 1.00 67.19 288 ILE A C 1
ATOM 2390 O O . ILE A 1 288 ? 21.145 14.268 -12.477 1.00 67.19 288 ILE A O 1
ATOM 2394 N N . GLU A 1 289 ? 22.146 15.922 -11.324 1.00 75.12 289 GLU A N 1
ATOM 2395 C CA . GLU A 1 289 ? 23.526 15.616 -11.750 1.00 75.12 289 GLU A CA 1
ATOM 2396 C C . GLU A 1 289 ? 23.891 14.130 -11.520 1.00 75.12 289 GLU A C 1
ATOM 2398 O O . GLU A 1 289 ? 24.584 13.513 -12.326 1.00 75.12 289 GLU A O 1
ATOM 2403 N N . PHE A 1 290 ? 23.380 13.526 -10.440 1.00 79.00 290 PHE A N 1
ATOM 2404 C CA . PHE A 1 290 ? 23.546 12.102 -10.124 1.00 79.00 290 PHE A CA 1
ATOM 2405 C C . PHE A 1 290 ? 22.663 11.168 -10.976 1.00 79.00 290 PHE A C 1
ATOM 2407 O O . PHE A 1 290 ? 23.101 10.076 -11.330 1.00 79.00 290 PHE A O 1
ATOM 2414 N N . LEU A 1 291 ? 21.435 11.572 -11.330 1.00 71.81 291 LEU A N 1
ATOM 2415 C CA . LEU A 1 291 ? 20.578 10.811 -12.252 1.00 71.81 291 LEU A CA 1
ATOM 2416 C C . LEU A 1 291 ? 21.132 10.823 -13.678 1.00 71.81 291 LEU A C 1
ATOM 2418 O O . LEU A 1 291 ? 21.132 9.782 -14.327 1.00 71.81 291 LEU A O 1
ATOM 2422 N N . GLU A 1 292 ? 21.622 11.972 -14.143 1.00 74.12 292 GLU A N 1
ATOM 2423 C CA . GLU A 1 292 ? 22.243 12.142 -15.459 1.00 74.12 292 GLU A CA 1
ATOM 2424 C C . GLU A 1 292 ? 23.467 11.224 -15.604 1.00 74.12 292 GLU A C 1
ATOM 2426 O O . GLU A 1 292 ? 23.525 10.429 -16.540 1.00 74.12 292 GLU A O 1
ATOM 2431 N N . ASP A 1 293 ? 24.386 11.236 -14.632 1.00 80.06 293 ASP A N 1
ATOM 2432 C CA . ASP A 1 293 ? 25.553 10.340 -14.595 1.00 80.06 293 ASP A CA 1
ATOM 2433 C C . ASP A 1 293 ? 25.163 8.848 -14.494 1.00 80.06 293 ASP A C 1
ATOM 2435 O O . ASP A 1 293 ? 25.741 8.008 -15.187 1.00 80.06 293 ASP A O 1
ATOM 2439 N N . LEU A 1 294 ? 24.150 8.483 -13.696 1.00 82.56 294 LEU A N 1
ATOM 2440 C CA . LEU A 1 294 ? 23.660 7.097 -13.652 1.00 82.56 294 LEU A CA 1
ATOM 2441 C C . LEU A 1 294 ? 23.058 6.645 -14.988 1.00 82.56 294 LEU A C 1
ATOM 2443 O O . LEU A 1 294 ? 23.331 5.527 -15.426 1.00 82.56 294 LEU A O 1
ATOM 2447 N N . LEU A 1 295 ? 22.265 7.493 -15.646 1.00 78.06 295 LEU A N 1
ATOM 2448 C CA . LEU A 1 295 ? 21.674 7.194 -16.950 1.00 78.06 295 LEU A CA 1
ATOM 2449 C C . LEU A 1 295 ? 22.757 7.110 -18.035 1.00 78.06 295 LEU A C 1
ATOM 2451 O O . LEU A 1 295 ? 22.774 6.139 -18.791 1.00 78.06 295 LEU A O 1
ATOM 2455 N N . GLU A 1 296 ? 23.713 8.043 -18.075 1.00 78.56 296 GLU A N 1
ATOM 2456 C CA . GLU A 1 296 ? 24.827 8.016 -19.034 1.00 78.56 296 GLU A CA 1
ATOM 2457 C C . GLU A 1 296 ? 25.731 6.789 -18.828 1.00 78.56 296 GLU A C 1
ATOM 2459 O O . GLU A 1 296 ? 26.282 6.254 -19.792 1.00 78.56 296 GLU A O 1
ATOM 2464 N N . ARG A 1 297 ? 25.891 6.299 -17.592 1.00 84.75 297 ARG A N 1
ATOM 2465 C CA . ARG A 1 297 ? 26.637 5.062 -17.310 1.00 84.75 297 ARG A CA 1
ATOM 2466 C C . ARG A 1 297 ? 25.838 3.808 -17.665 1.00 84.75 297 ARG A C 1
ATOM 2468 O O . ARG A 1 297 ? 26.363 2.939 -18.358 1.00 84.75 297 ARG A O 1
ATOM 2475 N N . PHE A 1 298 ? 24.588 3.690 -17.223 1.00 85.62 298 PHE A N 1
ATOM 2476 C CA . PHE A 1 298 ? 23.838 2.432 -17.319 1.00 85.62 298 PHE A CA 1
ATOM 2477 C C . PHE A 1 298 ? 23.164 2.197 -18.679 1.00 85.62 298 PHE A C 1
ATOM 2479 O O . PHE A 1 298 ? 22.993 1.040 -19.052 1.00 85.62 298 PHE A O 1
ATOM 2486 N N . THR A 1 299 ? 22.882 3.231 -19.482 1.00 81.62 299 THR A N 1
ATOM 2487 C CA . THR A 1 299 ? 22.417 3.068 -20.885 1.00 81.62 299 THR A CA 1
ATOM 2488 C C . THR A 1 299 ? 23.446 2.393 -21.803 1.00 81.62 299 THR A C 1
ATOM 2490 O O . THR A 1 299 ? 23.095 1.905 -22.872 1.00 81.62 299 THR A O 1
ATOM 2493 N N . LYS A 1 300 ? 24.716 2.304 -21.383 1.00 83.69 300 LYS A N 1
ATOM 2494 C CA . LYS A 1 300 ? 25.789 1.564 -22.078 1.00 83.69 300 LYS A CA 1
ATOM 2495 C C . LYS A 1 300 ? 25.827 0.068 -21.716 1.00 83.69 300 LYS A C 1
ATOM 2497 O O . LYS A 1 300 ? 26.657 -0.673 -22.248 1.00 83.69 300 LYS A O 1
ATOM 2502 N N . ILE A 1 301 ? 24.974 -0.365 -20.783 1.00 85.50 301 ILE A N 1
ATOM 2503 C CA . ILE A 1 301 ? 25.012 -1.692 -20.146 1.00 85.50 301 ILE A CA 1
ATOM 2504 C C . ILE A 1 301 ? 23.640 -2.380 -20.183 1.00 85.50 301 ILE A C 1
ATOM 2506 O O . ILE A 1 301 ? 23.540 -3.569 -20.480 1.00 85.50 301 ILE A O 1
ATOM 2510 N N . LEU A 1 302 ? 22.575 -1.633 -19.906 1.00 81.69 302 LEU A N 1
ATOM 2511 C CA . LEU A 1 302 ? 21.196 -2.105 -19.842 1.00 81.69 302 LEU A CA 1
ATOM 2512 C C . LEU A 1 302 ? 20.433 -1.669 -21.102 1.00 81.69 302 LEU A C 1
ATOM 2514 O O . LEU A 1 302 ? 20.701 -0.600 -21.650 1.00 81.69 302 LEU A O 1
ATOM 2518 N N . SER A 1 303 ? 19.487 -2.484 -21.574 1.00 76.69 303 SER A N 1
ATOM 2519 C CA . SER A 1 303 ? 18.641 -2.109 -22.717 1.00 76.69 303 SER A CA 1
ATOM 2520 C C . SER A 1 303 ? 17.680 -0.968 -22.351 1.00 76.69 303 SER A C 1
ATOM 2522 O O . SER A 1 303 ? 17.317 -0.812 -21.189 1.00 76.69 303 SER A O 1
ATOM 2524 N N . GLY A 1 304 ? 17.220 -0.176 -23.328 1.00 67.25 304 GLY A N 1
ATOM 2525 C CA . GLY A 1 304 ? 16.301 0.948 -23.064 1.00 67.25 304 GLY A CA 1
ATOM 2526 C C . GLY A 1 304 ? 14.982 0.539 -22.386 1.00 67.25 304 GLY A C 1
ATOM 2527 O O . GLY A 1 304 ? 14.413 1.311 -21.622 1.00 67.25 304 GLY A O 1
ATOM 2528 N N . SER A 1 305 ? 14.535 -0.702 -22.603 1.00 67.00 305 SER A N 1
ATOM 2529 C CA . SER A 1 305 ? 13.345 -1.296 -21.973 1.00 67.00 305 SER A CA 1
ATOM 2530 C C . SER A 1 305 ? 13.619 -1.956 -20.611 1.00 67.00 305 SER A C 1
ATOM 2532 O O . SER A 1 305 ? 12.721 -2.573 -20.038 1.00 67.00 305 SER A O 1
ATOM 2534 N N . ASN A 1 306 ? 14.848 -1.876 -20.094 1.00 82.50 306 ASN A N 1
ATOM 2535 C CA . ASN A 1 306 ? 15.229 -2.485 -18.826 1.00 82.50 306 ASN A CA 1
ATOM 2536 C C . ASN A 1 306 ? 14.612 -1.721 -17.639 1.00 82.50 306 ASN A C 1
ATOM 2538 O O . ASN A 1 306 ? 14.830 -0.519 -17.469 1.00 82.50 306 ASN A O 1
ATOM 2542 N N . ILE A 1 307 ? 13.895 -2.429 -16.762 1.00 80.00 307 ILE A N 1
ATOM 2543 C CA . ILE A 1 307 ? 13.138 -1.843 -15.639 1.00 80.00 307 ILE A CA 1
ATOM 2544 C C . ILE A 1 307 ? 13.977 -1.021 -14.660 1.00 80.00 307 ILE A C 1
ATOM 2546 O O . ILE A 1 307 ? 13.429 -0.141 -13.999 1.00 80.00 307 ILE A O 1
ATOM 2550 N N . TYR A 1 308 ? 15.284 -1.266 -14.562 1.00 85.56 308 TYR A N 1
ATOM 2551 C CA . TYR A 1 308 ? 16.174 -0.499 -13.695 1.00 85.56 308 TYR A CA 1
ATOM 2552 C C . TYR A 1 308 ? 16.543 0.854 -14.325 1.00 85.56 308 TYR A C 1
ATOM 2554 O O . TYR A 1 308 ? 16.627 1.851 -13.608 1.00 85.56 308 TYR A O 1
ATOM 2562 N N . LEU A 1 309 ? 16.624 0.951 -15.661 1.00 78.69 309 LEU A N 1
ATOM 2563 C CA . LEU A 1 309 ? 16.601 2.256 -16.331 1.00 78.69 309 LEU A CA 1
ATOM 2564 C C . LEU A 1 309 ? 15.225 2.911 -16.178 1.00 78.69 309 LEU A C 1
ATOM 2566 O O . LEU A 1 309 ? 15.156 4.071 -15.785 1.00 78.69 309 LEU A O 1
ATOM 2570 N N . CYS A 1 310 ? 14.126 2.175 -16.384 1.00 75.00 310 CYS A N 1
ATOM 2571 C CA . CYS A 1 310 ? 12.775 2.722 -16.215 1.00 75.00 310 CYS A CA 1
ATOM 2572 C C . CYS A 1 310 ? 12.519 3.257 -14.791 1.00 75.00 310 CYS A C 1
ATOM 2574 O O . CYS A 1 310 ? 11.823 4.257 -14.639 1.00 75.00 310 CYS A O 1
ATOM 2576 N N . LYS A 1 311 ? 13.109 2.646 -13.752 1.00 79.94 311 LYS A N 1
ATOM 2577 C CA . LYS A 1 311 ? 13.116 3.142 -12.363 1.00 79.94 311 LYS A CA 1
ATOM 2578 C C . LYS A 1 311 ? 13.793 4.512 -12.258 1.00 79.94 311 LYS A C 1
ATOM 2580 O O . LYS A 1 311 ? 13.177 5.454 -11.761 1.00 79.94 311 LYS A O 1
ATOM 2585 N N . LEU A 1 312 ? 15.020 4.652 -12.769 1.00 76.06 312 LEU A N 1
ATOM 2586 C CA . LEU A 1 312 ? 15.740 5.935 -12.790 1.00 76.06 312 LEU A CA 1
ATOM 2587 C C . LEU A 1 312 ? 14.979 7.000 -13.596 1.00 76.06 312 LEU A C 1
ATOM 2589 O O . LEU A 1 312 ? 14.781 8.117 -13.116 1.00 76.06 312 LEU A O 1
ATOM 2593 N N . ILE A 1 313 ? 14.471 6.633 -14.776 1.00 68.56 313 ILE A N 1
ATOM 2594 C CA . ILE A 1 313 ? 13.661 7.494 -15.646 1.00 68.56 313 ILE A CA 1
ATOM 2595 C C . ILE A 1 313 ? 12.371 7.929 -14.942 1.00 68.56 313 ILE A C 1
ATOM 2597 O O . ILE A 1 313 ? 12.010 9.098 -15.034 1.00 68.56 313 ILE A O 1
ATOM 2601 N N . GLN A 1 314 ? 11.696 7.053 -14.189 1.00 69.50 314 GLN A N 1
ATOM 2602 C CA . GLN A 1 314 ? 10.494 7.404 -13.422 1.00 69.50 314 GLN A CA 1
ATOM 2603 C C . GLN A 1 314 ? 10.808 8.414 -12.306 1.00 69.50 314 GLN A C 1
ATOM 2605 O O . GLN A 1 314 ? 10.045 9.360 -12.104 1.00 69.50 314 GLN A O 1
ATOM 2610 N N . ILE A 1 315 ? 11.936 8.251 -11.606 1.00 66.50 315 ILE A N 1
ATOM 2611 C CA . ILE A 1 315 ? 12.401 9.181 -10.561 1.00 66.50 315 ILE A CA 1
ATOM 2612 C C . ILE A 1 315 ? 12.756 10.547 -11.168 1.00 66.50 315 ILE A C 1
ATOM 2614 O O . ILE A 1 315 ? 12.447 11.580 -10.577 1.00 66.50 315 ILE A O 1
ATOM 2618 N N . HIS A 1 316 ? 13.338 10.565 -12.367 1.00 61.19 316 HIS A N 1
ATOM 2619 C CA . HIS A 1 316 ? 13.667 11.780 -13.117 1.00 61.19 316 HIS A CA 1
ATOM 2620 C C . HIS A 1 316 ? 12.393 12.479 -13.648 1.00 61.19 316 HIS A C 1
ATOM 2622 O O . HIS A 1 316 ? 12.135 13.647 -13.354 1.00 61.19 316 HIS A O 1
ATOM 2628 N N . SER A 1 317 ? 11.509 11.712 -14.293 1.00 58.62 317 SER A N 1
ATOM 2629 C CA . SER A 1 317 ? 10.184 12.119 -14.790 1.00 58.62 317 SER A CA 1
ATOM 2630 C C . SER A 1 317 ? 9.211 12.570 -13.695 1.00 58.62 317 SER A C 1
ATOM 2632 O O . SER A 1 317 ? 8.156 13.124 -14.005 1.00 58.62 317 SER A O 1
ATOM 2634 N N . CYS A 1 318 ? 9.537 12.405 -12.406 1.00 59.47 318 CYS A N 1
ATOM 2635 C CA . CYS A 1 318 ? 8.754 13.004 -11.323 1.00 59.47 318 CYS A CA 1
ATOM 2636 C C . CYS A 1 318 ? 8.659 14.533 -11.432 1.00 59.47 318 CYS A C 1
ATOM 2638 O O . CYS A 1 318 ? 7.690 15.101 -10.927 1.00 59.47 318 CYS A O 1
ATOM 2640 N N . SER A 1 319 ? 9.571 15.197 -12.153 1.00 56.59 319 SER A N 1
ATOM 2641 C CA . SER A 1 319 ? 9.409 16.612 -12.501 1.00 56.59 319 SER A CA 1
ATOM 2642 C C . SER A 1 319 ? 8.084 16.896 -13.222 1.00 56.59 319 SER A C 1
ATOM 2644 O O . SER A 1 319 ? 7.437 17.881 -12.879 1.00 56.59 319 SER A O 1
ATOM 2646 N N . ARG A 1 320 ? 7.560 15.991 -14.064 1.00 60.47 320 ARG A N 1
ATOM 2647 C CA . ARG A 1 320 ? 6.218 16.135 -14.668 1.00 60.47 320 ARG A CA 1
ATOM 2648 C C . ARG A 1 320 ? 5.127 16.272 -13.611 1.00 60.47 320 ARG A C 1
ATOM 2650 O O . ARG A 1 320 ? 4.297 17.176 -13.664 1.00 60.47 320 ARG A O 1
ATOM 2657 N N . ASN A 1 321 ? 5.145 15.377 -12.626 1.00 55.88 321 ASN A N 1
ATOM 2658 C CA . ASN A 1 321 ? 4.163 15.351 -11.544 1.00 55.88 321 ASN A CA 1
ATOM 2659 C C . ASN A 1 321 ? 4.286 16.586 -10.633 1.00 55.88 321 ASN A C 1
ATOM 2661 O O . ASN A 1 321 ? 3.272 17.096 -10.162 1.00 55.88 321 ASN A O 1
ATOM 2665 N N . ILE A 1 322 ? 5.500 17.116 -10.438 1.00 55.19 322 ILE A N 1
ATOM 2666 C CA . ILE A 1 322 ? 5.725 18.381 -9.721 1.00 55.19 322 ILE A CA 1
ATOM 2667 C C . ILE A 1 322 ? 5.205 19.579 -10.541 1.00 55.19 322 ILE A C 1
ATOM 2669 O O . ILE A 1 322 ? 4.592 20.479 -9.969 1.00 55.19 322 ILE A O 1
ATOM 2673 N N . GLY A 1 323 ? 5.361 19.567 -11.870 1.00 54.00 323 GLY A N 1
ATOM 2674 C CA . GLY A 1 323 ? 4.747 20.541 -12.781 1.00 54.00 323 GLY A CA 1
ATOM 2675 C C . GLY A 1 323 ? 3.220 20.549 -12.668 1.00 54.00 323 GLY A C 1
ATOM 2676 O O . GLY A 1 323 ? 2.625 21.590 -12.392 1.00 54.00 323 GLY A O 1
ATOM 2677 N N . ILE A 1 324 ? 2.593 19.369 -12.754 1.00 52.50 324 ILE A N 1
ATOM 2678 C CA . ILE A 1 324 ? 1.148 19.174 -12.533 1.00 52.50 324 ILE A CA 1
ATOM 2679 C C . ILE A 1 324 ? 0.730 19.714 -11.163 1.00 52.50 324 ILE A C 1
ATOM 2681 O O . ILE A 1 324 ? -0.266 20.428 -11.055 1.00 52.50 324 ILE A O 1
ATOM 2685 N N . PHE A 1 325 ? 1.475 19.389 -10.108 1.00 46.34 325 PHE A N 1
ATOM 2686 C CA . PHE A 1 325 ? 1.163 19.823 -8.750 1.00 46.34 325 PHE A CA 1
ATOM 2687 C C . PHE A 1 325 ? 1.213 21.351 -8.590 1.00 46.34 325 PHE A C 1
ATOM 2689 O O . PHE A 1 325 ? 0.300 21.927 -8.003 1.00 46.34 325 PHE A O 1
ATOM 2696 N N . LEU A 1 326 ? 2.234 22.011 -9.143 1.00 44.53 326 LEU A N 1
ATOM 2697 C CA . LEU A 1 326 ? 2.398 23.466 -9.074 1.00 44.53 326 LEU A CA 1
ATOM 2698 C C . LEU A 1 326 ? 1.369 24.217 -9.933 1.00 44.53 326 LEU A C 1
ATOM 2700 O O . LEU A 1 326 ? 0.846 25.237 -9.487 1.00 44.53 326 LEU A O 1
ATOM 2704 N N . ASN A 1 327 ? 1.020 23.695 -11.113 1.00 48.50 327 ASN A N 1
ATOM 2705 C CA . ASN A 1 327 ? -0.042 24.254 -11.958 1.00 48.50 327 ASN A CA 1
ATOM 2706 C C . ASN A 1 327 ? -1.408 24.181 -11.249 1.00 48.50 327 ASN A C 1
ATOM 2708 O O . ASN A 1 327 ? -2.151 25.152 -11.221 1.00 48.50 327 ASN A O 1
ATOM 2712 N N . ASN A 1 328 ? -1.688 23.073 -10.550 1.00 51.62 328 ASN A N 1
ATOM 2713 C CA . ASN A 1 328 ? -2.875 22.902 -9.696 1.00 51.62 328 ASN A CA 1
ATOM 2714 C C . ASN A 1 328 ? -2.849 23.716 -8.376 1.00 51.62 328 ASN A C 1
ATOM 2716 O O . ASN A 1 328 ? -3.700 23.502 -7.505 1.00 51.62 328 ASN A O 1
ATOM 2720 N N . LEU A 1 329 ? -1.867 24.607 -8.207 1.00 49.16 329 LEU A N 1
ATOM 2721 C CA . LEU A 1 329 ? -1.748 25.594 -7.127 1.00 49.16 329 LEU A CA 1
ATOM 2722 C C . LEU A 1 329 ? -1.580 27.027 -7.677 1.00 49.16 329 LEU A C 1
ATOM 2724 O O . LEU A 1 329 ? -1.100 27.897 -6.952 1.00 49.16 329 LEU A O 1
ATOM 2728 N N . ASP A 1 330 ? -1.893 27.252 -8.959 1.00 64.69 330 ASP A N 1
ATOM 2729 C CA . ASP A 1 330 ? -1.709 28.515 -9.697 1.00 64.69 330 ASP A CA 1
ATOM 2730 C C . ASP A 1 330 ? -0.251 29.037 -9.733 1.00 64.69 330 ASP A C 1
ATOM 2732 O O . ASP A 1 330 ? 0.025 30.158 -10.163 1.00 64.69 330 ASP A O 1
ATOM 2736 N N . ARG A 1 331 ? 0.732 28.208 -9.346 1.00 54.97 331 ARG A N 1
ATOM 2737 C CA . ARG A 1 331 ? 2.178 28.515 -9.362 1.00 54.97 331 ARG A CA 1
ATOM 2738 C C . ARG A 1 331 ? 2.776 28.235 -10.742 1.00 54.97 331 ARG A C 1
ATOM 2740 O O . ARG A 1 331 ? 3.761 27.507 -10.889 1.00 54.97 331 ARG A O 1
ATOM 2747 N N . CYS A 1 332 ? 2.143 28.802 -11.764 1.00 69.75 332 CYS A N 1
ATOM 2748 C CA . CYS A 1 332 ? 2.364 28.466 -13.168 1.00 69.75 332 CYS A CA 1
ATOM 2749 C C . CYS A 1 332 ? 3.812 28.713 -13.636 1.00 69.75 332 CYS A C 1
ATOM 2751 O O . CYS A 1 332 ? 4.342 27.905 -14.396 1.00 69.75 332 CYS A O 1
ATOM 2753 N N . GLU A 1 333 ? 4.491 29.765 -13.158 1.00 70.75 333 GLU A N 1
ATOM 2754 C CA . GLU A 1 333 ? 5.897 30.044 -13.516 1.00 70.75 333 GLU A CA 1
ATOM 2755 C C . GLU A 1 333 ? 6.844 28.911 -13.094 1.00 70.75 333 GLU A C 1
ATOM 2757 O O . GLU A 1 333 ? 7.707 28.477 -13.860 1.00 70.75 333 GLU A O 1
ATOM 2762 N N . GLU A 1 334 ? 6.659 28.392 -11.879 1.00 54.94 334 GLU A N 1
ATOM 2763 C CA . GLU A 1 334 ? 7.437 27.262 -11.380 1.00 54.94 334 GLU A CA 1
ATOM 2764 C C . GLU A 1 334 ? 7.026 25.972 -12.097 1.00 54.94 334 GLU A C 1
ATOM 2766 O O . GLU A 1 334 ? 7.893 25.196 -12.499 1.00 54.94 334 GLU A O 1
ATOM 2771 N N . ALA A 1 335 ? 5.725 25.766 -12.327 1.00 55.34 335 ALA A N 1
ATOM 2772 C CA . ALA A 1 335 ? 5.211 24.614 -13.061 1.00 55.34 335 ALA A CA 1
ATOM 2773 C C . ALA A 1 335 ? 5.824 24.491 -14.467 1.00 55.34 335 ALA A C 1
ATOM 2775 O O . ALA A 1 335 ? 6.285 23.410 -14.829 1.00 55.34 335 ALA A O 1
ATOM 2776 N N . VAL A 1 336 ? 5.924 25.593 -15.225 1.00 74.44 336 VAL A N 1
ATOM 2777 C CA . VAL A 1 336 ? 6.572 25.634 -16.552 1.00 74.44 336 VAL A CA 1
ATOM 2778 C C . VAL A 1 336 ? 8.009 25.120 -16.512 1.00 74.44 336 VAL A C 1
ATOM 2780 O O . VAL A 1 336 ? 8.423 24.412 -17.430 1.00 74.44 336 VAL A O 1
ATOM 2783 N N . LYS A 1 337 ? 8.779 25.439 -15.463 1.00 67.69 337 LYS A N 1
ATOM 2784 C CA . LYS A 1 337 ? 10.149 24.929 -15.318 1.00 67.69 337 LYS A CA 1
ATOM 2785 C C . LYS A 1 337 ? 10.157 23.405 -15.221 1.00 67.69 337 LYS A C 1
ATOM 2787 O O . LYS A 1 337 ? 10.887 22.756 -15.960 1.00 67.69 337 LYS A O 1
ATOM 2792 N N . TYR A 1 338 ? 9.333 22.849 -14.336 1.00 56.62 338 TYR A N 1
ATOM 2793 C CA . TYR A 1 338 ? 9.241 21.405 -14.121 1.00 56.62 338 TYR A CA 1
ATOM 2794 C C . TYR A 1 338 ? 8.640 20.655 -15.321 1.00 56.62 338 TYR A C 1
ATOM 2796 O O . TYR A 1 338 ? 9.053 19.531 -15.591 1.00 56.62 338 TYR A O 1
ATOM 2804 N N . PHE A 1 339 ? 7.722 21.276 -16.066 1.00 68.94 339 PHE A N 1
ATOM 2805 C CA . PHE A 1 339 ? 7.158 20.714 -17.294 1.00 68.94 339 PHE A CA 1
ATOM 2806 C C . PHE A 1 339 ? 8.145 20.688 -18.467 1.00 68.94 339 PHE A C 1
ATOM 2808 O O . PHE A 1 339 ? 8.163 19.699 -19.188 1.00 68.94 339 PHE A O 1
ATOM 2815 N N . ARG A 1 340 ? 8.975 21.728 -18.654 1.00 72.94 340 ARG A N 1
ATOM 2816 C CA . ARG A 1 340 ? 10.045 21.733 -19.677 1.00 72.94 340 ARG A CA 1
ATOM 2817 C C . ARG A 1 340 ? 11.129 20.710 -19.367 1.00 72.94 340 ARG A C 1
ATOM 2819 O O . ARG A 1 340 ? 11.456 19.898 -20.217 1.00 72.94 340 ARG A O 1
ATOM 2826 N N . GLU A 1 341 ? 11.590 20.708 -18.118 1.00 57.84 341 GLU A N 1
ATOM 2827 C CA . GLU A 1 341 ? 12.541 19.726 -17.593 1.00 57.84 341 GLU A CA 1
ATOM 2828 C C . GLU A 1 341 ? 12.017 18.296 -17.812 1.00 57.84 341 GLU A C 1
ATOM 2830 O O . GLU A 1 341 ? 12.747 17.431 -18.274 1.00 57.84 341 GLU A O 1
ATOM 2835 N N . ALA A 1 342 ? 10.724 18.055 -17.574 1.00 61.09 342 ALA A N 1
ATOM 2836 C CA . ALA A 1 342 ? 10.093 16.779 -17.889 1.00 61.09 342 ALA A CA 1
ATOM 2837 C C . ALA A 1 342 ? 9.944 16.492 -19.390 1.00 61.09 342 ALA A C 1
ATOM 2839 O O . ALA A 1 342 ? 9.948 15.326 -19.764 1.00 61.09 342 ALA A O 1
ATOM 2840 N N . ASP A 1 343 ? 9.798 17.506 -20.241 1.00 72.88 343 ASP A N 1
ATOM 2841 C CA . ASP A 1 343 ? 9.612 17.318 -21.682 1.00 72.88 343 ASP A CA 1
ATOM 2842 C C . ASP A 1 343 ? 10.891 16.823 -22.353 1.00 72.88 343 ASP A C 1
ATOM 2844 O O . ASP A 1 343 ? 10.874 15.826 -23.069 1.00 72.88 343 ASP A O 1
ATOM 2848 N N . GLU A 1 344 ? 12.004 17.477 -22.018 1.00 60.03 344 GLU A N 1
ATOM 2849 C CA . GLU A 1 344 ? 13.362 17.114 -22.429 1.00 60.03 344 GLU A CA 1
ATOM 2850 C C . GLU A 1 344 ? 13.686 15.665 -22.006 1.00 60.03 344 GLU A C 1
ATOM 2852 O O . GLU A 1 344 ? 14.225 14.886 -22.792 1.00 60.03 344 GLU A O 1
ATOM 2857 N N . ILE A 1 345 ? 13.271 15.264 -20.796 1.00 49.91 345 ILE A N 1
ATOM 2858 C CA . ILE A 1 345 ? 13.418 13.891 -20.288 1.00 49.91 345 ILE A CA 1
ATOM 2859 C C . ILE A 1 345 ? 12.515 12.904 -21.042 1.00 49.91 345 ILE A C 1
ATOM 2861 O O . ILE A 1 345 ? 12.975 11.835 -21.440 1.00 49.91 345 ILE A O 1
ATOM 2865 N N . LEU A 1 346 ? 11.225 13.206 -21.209 1.00 54.25 346 LEU A N 1
ATOM 2866 C CA . LEU A 1 346 ? 10.245 12.266 -21.769 1.00 54.25 346 LEU A CA 1
ATOM 2867 C C . LEU A 1 346 ? 10.451 12.046 -23.271 1.00 54.25 346 LEU A C 1
ATOM 2869 O O . LEU A 1 346 ? 10.326 10.914 -23.730 1.00 54.25 346 LEU A O 1
ATOM 2873 N N . GLU A 1 347 ? 10.848 13.076 -24.020 1.00 60.91 347 GLU A N 1
ATOM 2874 C CA . GLU A 1 347 ? 11.231 12.931 -25.427 1.00 60.91 347 GLU A CA 1
ATOM 2875 C C . GLU A 1 347 ? 12.502 12.088 -25.594 1.00 60.91 347 GLU A C 1
ATOM 2877 O O . GLU A 1 347 ? 12.539 11.224 -26.465 1.00 60.91 347 GLU A O 1
ATOM 2882 N N . PHE A 1 348 ? 13.508 12.263 -24.727 1.00 47.66 348 PHE A N 1
ATOM 2883 C CA . PHE A 1 348 ? 14.733 11.455 -24.759 1.00 47.66 348 PHE A CA 1
ATOM 2884 C C . PHE A 1 348 ? 14.525 9.992 -24.323 1.00 47.66 348 PHE A C 1
ATOM 2886 O O . PHE A 1 348 ? 15.286 9.117 -24.731 1.00 47.66 348 PHE A O 1
ATOM 2893 N N . THR A 1 349 ? 13.531 9.711 -23.471 1.00 41.53 349 THR A N 1
ATOM 2894 C CA . THR A 1 349 ? 13.386 8.395 -22.814 1.00 41.53 349 THR A CA 1
ATOM 2895 C C . THR A 1 349 ? 12.220 7.542 -23.303 1.00 41.53 349 THR A C 1
ATOM 2897 O O . THR A 1 349 ? 12.260 6.327 -23.113 1.00 41.53 349 THR A O 1
ATOM 2900 N N . LEU A 1 350 ? 11.190 8.144 -23.904 1.00 47.16 350 LEU A N 1
ATOM 2901 C CA . LEU A 1 350 ? 9.970 7.462 -24.358 1.00 47.16 350 LEU A CA 1
ATOM 2902 C C . LEU A 1 350 ? 9.592 7.811 -25.809 1.00 47.16 350 LEU A C 1
ATOM 2904 O O . LEU A 1 350 ? 8.529 7.400 -26.259 1.00 47.16 350 LEU A O 1
ATOM 2908 N N . ASP A 1 351 ? 10.433 8.561 -26.523 1.00 46.66 351 ASP A N 1
ATOM 2909 C CA . ASP A 1 351 ? 10.148 9.211 -27.807 1.00 46.66 351 ASP A CA 1
ATOM 2910 C C . ASP A 1 351 ? 9.053 10.301 -27.755 1.00 46.66 351 ASP A C 1
ATOM 2912 O O . ASP A 1 351 ? 8.186 10.378 -26.874 1.00 46.66 351 ASP A O 1
ATOM 2916 N N . SER A 1 352 ? 9.088 11.173 -28.765 1.00 59.94 352 SER A N 1
ATOM 2917 C CA . SER A 1 352 ? 8.222 12.351 -28.911 1.00 59.94 352 SER A CA 1
ATOM 2918 C C . SER A 1 352 ? 6.729 12.032 -29.075 1.00 59.94 352 SER A C 1
ATOM 2920 O O . SER A 1 352 ? 5.880 12.857 -28.732 1.00 59.94 352 SER A O 1
ATOM 2922 N N . GLY A 1 353 ? 6.404 10.842 -29.594 1.00 54.56 353 GLY A N 1
ATOM 2923 C CA . GLY A 1 353 ? 5.038 10.392 -29.885 1.00 54.56 353 GLY A CA 1
ATOM 2924 C C . GLY A 1 353 ? 4.366 9.565 -28.782 1.00 54.56 353 GLY A C 1
ATOM 2925 O O . GLY A 1 353 ? 3.200 9.199 -28.930 1.00 54.56 353 GLY A O 1
ATOM 2926 N N . HIS A 1 354 ? 5.062 9.239 -27.689 1.00 63.28 354 HIS A N 1
ATOM 2927 C CA . HIS A 1 354 ? 4.488 8.418 -26.622 1.00 63.28 354 HIS A CA 1
ATOM 2928 C C . HIS A 1 354 ? 3.460 9.208 -25.783 1.00 63.28 354 HIS A C 1
ATOM 2930 O O . HIS A 1 354 ? 3.700 10.379 -25.474 1.00 63.28 354 HIS A O 1
ATOM 2936 N N . PRO A 1 355 ? 2.330 8.602 -25.348 1.00 52.97 355 PRO A N 1
ATOM 2937 C CA . PRO A 1 355 ? 1.235 9.341 -24.712 1.00 52.97 355 PRO A CA 1
ATOM 2938 C C . PRO A 1 355 ? 1.626 10.187 -23.495 1.00 52.97 355 PRO A C 1
ATOM 2940 O O . PRO A 1 355 ? 1.092 11.276 -23.330 1.00 52.97 355 PRO A O 1
ATOM 2943 N N . MET A 1 356 ? 2.579 9.745 -22.663 1.00 48.44 356 MET A N 1
ATOM 2944 C CA . MET A 1 356 ? 3.043 10.554 -21.522 1.00 48.44 356 MET A CA 1
ATOM 2945 C C . MET A 1 356 ? 3.856 11.787 -21.941 1.00 48.44 356 MET A C 1
ATOM 2947 O O . MET A 1 356 ? 3.820 12.792 -21.233 1.00 48.44 356 MET A O 1
ATOM 2951 N N . THR A 1 357 ? 4.574 11.711 -23.064 1.00 57.84 357 THR A N 1
ATOM 2952 C CA . THR A 1 357 ? 5.325 12.826 -23.656 1.00 57.84 357 THR A CA 1
ATOM 2953 C C . THR A 1 357 ? 4.341 13.839 -24.240 1.00 57.84 357 THR A C 1
ATOM 2955 O O . THR A 1 357 ? 4.383 15.016 -23.897 1.00 57.84 357 THR A O 1
ATOM 2958 N N . VAL A 1 358 ? 3.358 13.371 -25.017 1.00 67.56 358 VAL A N 1
ATOM 2959 C CA . VAL A 1 358 ? 2.286 14.213 -25.578 1.00 67.56 358 VAL A CA 1
ATOM 2960 C C . VAL A 1 358 ? 1.469 14.899 -24.472 1.00 67.56 358 VAL A C 1
ATOM 2962 O O . VAL A 1 358 ? 1.350 16.122 -24.469 1.00 67.56 358 VAL A O 1
ATOM 2965 N N . GLU A 1 359 ? 1.000 14.153 -23.467 1.00 68.19 359 GLU A N 1
ATOM 2966 C CA . GLU A 1 359 ? 0.239 14.708 -22.335 1.00 68.19 359 GLU A CA 1
ATOM 2967 C C . GLU A 1 359 ? 1.099 15.682 -21.493 1.00 68.19 359 GLU A C 1
ATOM 2969 O O . GLU A 1 359 ? 0.571 16.581 -20.842 1.00 68.19 359 GLU A O 1
ATOM 2974 N N . ASN A 1 360 ? 2.435 15.554 -21.475 1.00 69.69 360 ASN A N 1
ATOM 2975 C CA . ASN A 1 360 ? 3.326 16.555 -20.868 1.00 69.69 360 ASN A CA 1
ATOM 2976 C C . ASN A 1 360 ? 3.351 17.871 -21.666 1.00 69.69 360 ASN A C 1
ATOM 2978 O O . ASN A 1 360 ? 3.285 18.947 -21.068 1.00 69.69 360 ASN A O 1
ATOM 2982 N N . ARG A 1 361 ? 3.383 17.785 -23.001 1.00 83.56 361 ARG A N 1
ATOM 2983 C CA . ARG A 1 361 ? 3.391 18.935 -23.923 1.00 83.56 361 ARG A CA 1
ATOM 2984 C C . ARG A 1 361 ? 2.101 19.734 -23.850 1.00 83.56 361 ARG A C 1
ATOM 2986 O O . ARG A 1 361 ? 2.153 20.955 -23.729 1.00 83.56 361 ARG A O 1
ATOM 2993 N N . GLU A 1 362 ? 0.959 19.055 -23.831 1.00 81.62 362 GLU A N 1
ATOM 2994 C CA . GLU A 1 362 ? -0.360 19.678 -23.664 1.00 81.62 362 GLU A CA 1
ATOM 2995 C C . GLU A 1 362 ? -0.457 20.456 -22.339 1.00 81.62 362 GLU A C 1
ATOM 2997 O O . GLU A 1 362 ? -0.892 21.611 -22.309 1.00 81.62 362 GLU A O 1
ATOM 3002 N N . LEU A 1 363 ? 0.021 19.862 -21.239 1.00 76.94 363 LEU A N 1
ATOM 3003 C CA . LEU A 1 363 ? 0.055 20.506 -19.923 1.00 76.94 363 LEU A CA 1
ATOM 3004 C C . LEU A 1 363 ? 1.027 21.697 -19.874 1.00 76.94 363 LEU A C 1
ATOM 3006 O O . LEU A 1 363 ? 0.689 22.739 -19.303 1.00 76.94 363 LEU A O 1
ATOM 3010 N N . LEU A 1 364 ? 2.207 21.577 -20.490 1.00 83.06 364 LEU A N 1
ATOM 3011 C CA . LEU A 1 364 ? 3.171 22.670 -20.629 1.00 83.06 364 LEU A CA 1
ATOM 3012 C C . LEU A 1 364 ? 2.568 23.840 -21.417 1.00 83.06 364 LEU A C 1
ATOM 3014 O O . LEU A 1 364 ? 2.633 24.984 -20.967 1.00 83.06 364 LEU A O 1
ATOM 3018 N N . GLU A 1 365 ? 1.954 23.562 -22.567 1.00 86.94 365 GLU A N 1
ATOM 3019 C CA . GLU A 1 365 ? 1.358 24.578 -23.433 1.00 86.94 365 GLU A CA 1
ATOM 3020 C C . GLU A 1 365 ? 0.177 25.280 -22.745 1.00 86.94 365 GLU A C 1
ATOM 3022 O O . GLU A 1 365 ? 0.086 26.508 -22.780 1.00 86.94 365 GLU A O 1
ATOM 3027 N N . GLN A 1 366 ? -0.686 24.537 -22.041 1.00 81.44 366 GLN A N 1
ATOM 3028 C CA . GLN A 1 366 ? -1.774 25.123 -21.254 1.00 81.44 366 GLN A CA 1
ATOM 3029 C C . GLN A 1 366 ? -1.250 25.992 -20.100 1.00 81.44 366 GLN A C 1
ATOM 3031 O O . GLN A 1 366 ? -1.786 27.072 -19.851 1.00 81.44 366 GLN A O 1
ATOM 3036 N N . THR A 1 367 ? -0.177 25.577 -19.424 1.00 79.19 367 THR A N 1
ATOM 3037 C CA . THR A 1 367 ? 0.438 26.371 -18.345 1.00 79.19 367 THR A CA 1
ATOM 3038 C C . THR A 1 367 ? 1.086 27.654 -18.887 1.00 79.19 367 THR A C 1
ATOM 3040 O O . THR A 1 367 ? 0.985 28.710 -18.265 1.00 79.19 367 THR A O 1
ATOM 3043 N N . LEU A 1 368 ? 1.700 27.603 -20.076 1.00 82.94 368 LEU A N 1
ATOM 3044 C CA . LEU A 1 368 ? 2.240 28.784 -20.764 1.00 82.94 368 LEU A CA 1
ATOM 3045 C C . LEU A 1 368 ? 1.127 29.758 -21.183 1.00 82.94 368 LEU A C 1
ATOM 3047 O O . LEU A 1 368 ? 1.236 30.954 -20.906 1.00 82.94 368 LEU A O 1
ATOM 3051 N N . LYS A 1 369 ? 0.020 29.245 -21.742 1.00 83.56 369 LYS A N 1
ATOM 3052 C CA . LYS A 1 369 ? -1.193 30.027 -22.043 1.00 83.56 369 LYS A CA 1
ATOM 3053 C C . LYS A 1 369 ? -1.744 30.721 -20.791 1.00 83.56 369 LYS A C 1
ATOM 3055 O O . LYS A 1 369 ? -2.054 31.908 -20.854 1.00 83.56 369 LYS A O 1
ATOM 3060 N N . ASN A 1 370 ? -1.790 30.029 -19.647 1.00 78.25 370 ASN A N 1
ATOM 3061 C CA . ASN A 1 370 ? -2.237 30.597 -18.366 1.00 78.25 370 ASN A CA 1
ATOM 3062 C C . ASN A 1 370 ? -1.348 31.758 -17.866 1.00 78.25 370 ASN A C 1
ATOM 3064 O O . ASN A 1 370 ? -1.835 32.628 -17.150 1.00 78.25 370 ASN A O 1
ATOM 3068 N N . LEU A 1 371 ? -0.066 31.799 -18.251 1.00 80.94 371 LEU A N 1
ATOM 3069 C CA . LEU A 1 371 ? 0.864 32.902 -17.954 1.00 80.94 371 LEU A CA 1
ATOM 3070 C C . LEU A 1 371 ? 0.831 34.040 -18.992 1.00 80.94 371 LEU A C 1
ATOM 3072 O O . LEU A 1 371 ? 1.574 35.010 -18.855 1.00 80.94 371 LEU A O 1
ATOM 3076 N N . GLY A 1 372 ? 0.044 33.915 -20.065 1.00 76.94 372 GLY A N 1
ATOM 3077 C CA . GLY A 1 372 ? 0.112 34.824 -21.213 1.00 76.94 372 GLY A CA 1
ATOM 3078 C C . GLY A 1 372 ? 1.408 34.702 -22.028 1.00 76.94 372 GLY A C 1
ATOM 3079 O O . GLY A 1 372 ? 1.701 35.576 -22.843 1.00 76.94 372 GLY A O 1
ATOM 3080 N N . ILE A 1 373 ? 2.189 33.633 -21.830 1.00 72.62 373 ILE A N 1
ATOM 3081 C CA . ILE A 1 373 ? 3.410 33.364 -22.593 1.00 72.62 373 ILE A CA 1
ATOM 3082 C C . ILE A 1 373 ? 3.008 32.601 -23.865 1.00 72.62 373 ILE A C 1
ATOM 3084 O O . ILE A 1 373 ? 2.513 31.477 -23.756 1.00 72.62 373 ILE A O 1
ATOM 3088 N N . PRO A 1 374 ? 3.209 33.160 -25.073 1.00 54.75 374 PRO A N 1
ATOM 3089 C CA . PRO A 1 374 ? 2.872 32.452 -26.302 1.00 54.75 374 PRO A CA 1
ATOM 3090 C C . PRO A 1 374 ? 3.758 31.206 -26.474 1.00 54.75 374 PRO A C 1
ATOM 3092 O O . PRO A 1 374 ? 4.932 31.227 -26.081 1.00 54.75 374 PRO A O 1
ATOM 3095 N N . PRO A 1 375 ? 3.241 30.121 -27.083 1.00 50.81 375 PRO A N 1
ATOM 3096 C CA . PRO A 1 375 ? 4.074 28.986 -27.457 1.00 50.81 375 PRO A CA 1
ATOM 3097 C C . PRO A 1 375 ? 5.169 29.445 -28.428 1.00 50.81 375 PRO A C 1
ATOM 3099 O O . PRO A 1 375 ? 4.946 30.320 -29.270 1.00 50.81 375 PRO A O 1
ATOM 3102 N N . LYS A 1 376 ? 6.362 28.847 -28.330 1.00 52.28 376 LYS A N 1
ATOM 3103 C CA . LYS A 1 376 ? 7.404 29.052 -29.342 1.00 52.28 376 LYS A CA 1
ATOM 3104 C C . LYS A 1 376 ? 6.886 28.502 -30.669 1.00 52.28 376 LYS A C 1
ATOM 3106 O O . LYS A 1 376 ? 6.786 27.291 -30.831 1.00 52.28 376 LYS A O 1
ATOM 3111 N N . THR A 1 377 ? 6.623 29.377 -31.633 1.00 35.53 377 THR A N 1
ATOM 3112 C CA . THR A 1 377 ? 6.547 28.967 -33.034 1.00 35.53 377 THR A CA 1
ATOM 3113 C C . THR A 1 377 ? 7.954 28.593 -33.481 1.00 35.53 377 THR A C 1
ATOM 3115 O O . THR A 1 377 ? 8.753 29.470 -33.823 1.00 35.53 377 THR A O 1
ATOM 3118 N N . GLU A 1 378 ? 8.279 27.304 -33.461 1.00 33.09 378 GLU A N 1
ATOM 3119 C CA . GLU A 1 378 ? 9.426 26.829 -34.222 1.00 33.09 378 GLU A CA 1
ATOM 3120 C C . GLU A 1 378 ? 9.146 27.094 -35.697 1.00 33.09 378 GLU A C 1
ATOM 3122 O O . GLU A 1 378 ? 8.191 26.580 -36.282 1.00 33.09 378 GLU A O 1
ATOM 3127 N N . LYS A 1 379 ? 9.964 27.955 -36.301 1.00 27.67 379 LYS A N 1
ATOM 3128 C CA . LYS A 1 379 ? 9.975 28.069 -37.748 1.00 27.67 379 LYS A CA 1
ATOM 3129 C C . LYS A 1 379 ? 10.576 26.785 -38.305 1.00 27.67 379 LYS A C 1
ATOM 3131 O O . LYS A 1 379 ? 11.792 26.609 -38.272 1.00 27.67 379 LYS A O 1
ATOM 3136 N N . VAL A 1 380 ? 9.733 25.954 -38.903 1.00 30.97 380 VAL A N 1
ATOM 3137 C CA . VAL A 1 380 ? 10.184 25.036 -39.947 1.00 30.97 380 VAL A CA 1
ATOM 3138 C C . VAL A 1 380 ? 10.578 25.897 -41.151 1.00 30.97 380 VAL A C 1
ATOM 3140 O O . VAL A 1 380 ? 9.763 26.183 -42.027 1.00 30.97 380 VAL A O 1
ATOM 3143 N N . GLU A 1 381 ? 11.822 26.382 -41.168 1.00 26.12 381 GLU A N 1
ATOM 3144 C CA . GLU A 1 381 ? 12.414 26.947 -42.381 1.00 26.12 381 GLU A CA 1
ATOM 3145 C C . GLU A 1 381 ? 12.704 25.782 -43.333 1.00 26.12 381 GLU A C 1
ATOM 3147 O O . GLU A 1 381 ? 13.779 25.186 -43.314 1.00 26.12 381 GLU A O 1
ATOM 3152 N N . ASN A 1 382 ? 11.693 25.430 -44.135 1.00 27.42 382 ASN A N 1
ATOM 3153 C CA . ASN A 1 382 ? 11.828 24.486 -45.238 1.00 27.42 382 ASN A CA 1
ATOM 3154 C C . ASN A 1 382 ? 13.012 24.910 -46.114 1.00 27.42 382 ASN A C 1
ATOM 3156 O O . ASN A 1 382 ? 12.965 25.951 -46.768 1.00 27.42 382 ASN A O 1
ATOM 3160 N N . SER A 1 383 ? 14.046 24.074 -46.185 1.00 28.77 383 SER A N 1
ATOM 3161 C CA . SER A 1 383 ? 15.162 24.210 -47.123 1.00 28.77 383 SER A CA 1
ATOM 3162 C C . SER A 1 383 ? 14.765 23.743 -48.532 1.00 28.77 383 SER A C 1
ATOM 3164 O O . SER A 1 383 ? 15.426 22.913 -49.154 1.00 28.77 383 SER A O 1
ATOM 3166 N N . ALA A 1 384 ? 13.667 24.305 -49.037 1.00 31.19 384 ALA A N 1
ATOM 3167 C CA . ALA A 1 384 ? 13.165 24.158 -50.395 1.00 31.19 384 ALA A CA 1
ATOM 3168 C C . ALA A 1 384 ? 12.894 25.552 -50.986 1.00 31.19 384 ALA A C 1
ATOM 3170 O O . ALA A 1 384 ? 12.564 26.483 -50.258 1.00 31.19 384 ALA A O 1
ATOM 3171 N N . GLU A 1 385 ? 13.032 25.676 -52.306 1.00 28.08 385 GLU A N 1
ATOM 3172 C CA . GLU A 1 385 ? 12.734 26.892 -53.082 1.00 28.08 385 GLU A CA 1
ATOM 3173 C C . GLU A 1 385 ? 13.584 28.133 -52.741 1.00 28.08 385 GLU A C 1
ATOM 3175 O O . GLU A 1 385 ? 13.116 29.177 -52.285 1.00 28.08 385 GLU A O 1
ATOM 3180 N N . LYS A 1 386 ? 14.854 28.066 -53.152 1.00 27.12 386 LYS A N 1
ATOM 3181 C CA . LYS A 1 386 ? 15.382 29.149 -53.994 1.00 27.12 386 LYS A CA 1
ATOM 3182 C C . LYS A 1 386 ? 15.262 28.762 -55.471 1.00 27.12 386 LYS A C 1
ATOM 3184 O O . LYS A 1 386 ? 15.194 27.582 -55.800 1.00 27.12 386 LYS A O 1
ATOM 3189 N N . ASP A 1 387 ? 15.271 29.788 -56.317 1.00 28.36 387 ASP A N 1
ATOM 3190 C CA . ASP A 1 387 ? 15.419 29.737 -57.778 1.00 28.36 387 ASP A CA 1
ATOM 3191 C C . ASP A 1 387 ? 14.203 29.275 -58.613 1.00 28.36 387 ASP A C 1
ATOM 3193 O O . ASP A 1 387 ? 14.331 28.573 -59.613 1.00 28.36 387 ASP A O 1
ATOM 3197 N N . THR A 1 388 ? 13.018 29.811 -58.295 1.00 27.34 388 THR A N 1
ATOM 3198 C CA . THR A 1 388 ? 11.828 29.840 -59.181 1.00 27.34 388 THR A CA 1
ATOM 3199 C C . THR A 1 388 ? 11.429 31.274 -59.578 1.00 27.34 388 THR A C 1
ATOM 3201 O O . THR A 1 388 ? 10.280 31.689 -59.452 1.00 27.34 388 THR A O 1
ATOM 3204 N N . ALA A 1 389 ? 12.389 32.062 -60.085 1.00 24.53 389 ALA A N 1
ATOM 3205 C CA . ALA A 1 389 ? 12.189 33.473 -60.459 1.00 24.53 389 ALA A CA 1
ATOM 3206 C C . ALA A 1 389 ? 12.760 33.847 -61.848 1.00 24.53 389 ALA A C 1
ATOM 3208 O O . ALA A 1 389 ? 13.444 34.858 -62.001 1.00 24.53 389 ALA A O 1
ATOM 3209 N N . ALA A 1 390 ? 12.468 33.041 -62.875 1.00 25.23 390 ALA A N 1
ATOM 3210 C CA . ALA A 1 390 ? 12.803 33.343 -64.272 1.00 25.23 390 ALA A CA 1
ATOM 3211 C C . ALA A 1 390 ? 11.682 32.885 -65.226 1.00 25.23 390 ALA A C 1
ATOM 3213 O O . ALA A 1 390 ? 11.742 31.808 -65.816 1.00 25.23 390 ALA A O 1
ATOM 3214 N N . HIS A 1 391 ? 10.636 33.705 -65.364 1.00 26.25 391 HIS A N 1
ATOM 3215 C CA . HIS A 1 391 ? 9.593 33.485 -66.370 1.00 26.25 391 HIS A CA 1
ATOM 3216 C C . HIS A 1 391 ? 10.128 33.782 -67.786 1.00 26.25 391 HIS A C 1
ATOM 3218 O O . HIS A 1 391 ? 10.921 34.700 -67.976 1.00 26.25 391 HIS A O 1
ATOM 3224 N N . GLU A 1 392 ? 9.616 33.045 -68.774 1.00 25.36 392 GLU A N 1
ATOM 3225 C CA . GLU A 1 392 ? 9.643 33.370 -70.211 1.00 25.36 392 GLU A CA 1
ATOM 3226 C C . GLU A 1 392 ? 11.007 33.558 -70.909 1.00 25.36 392 GLU A C 1
ATOM 3228 O O . GLU A 1 392 ? 11.510 34.674 -71.066 1.00 25.36 392 GLU A O 1
ATOM 3233 N N . LYS A 1 393 ? 11.455 32.494 -71.599 1.00 24.19 393 LYS A N 1
ATOM 3234 C CA . LYS A 1 393 ? 11.501 32.516 -73.079 1.00 24.19 393 LYS A CA 1
ATOM 3235 C C . LYS A 1 393 ? 11.719 31.146 -73.728 1.00 24.19 393 LYS A C 1
ATOM 3237 O O . LYS A 1 393 ? 12.273 30.238 -73.131 1.00 24.19 393 LYS A O 1
ATOM 3242 N N . ALA A 1 394 ? 11.320 31.091 -75.001 1.00 25.23 394 ALA A N 1
ATOM 3243 C CA . ALA A 1 394 ? 11.691 30.105 -76.017 1.00 25.23 394 ALA A CA 1
ATOM 3244 C C . ALA A 1 394 ? 11.392 28.621 -75.722 1.00 25.23 394 ALA A C 1
ATOM 3246 O O . ALA A 1 394 ? 12.256 27.848 -75.319 1.00 25.23 394 ALA A O 1
ATOM 3247 N N . SER A 1 395 ? 10.213 28.172 -76.159 1.00 24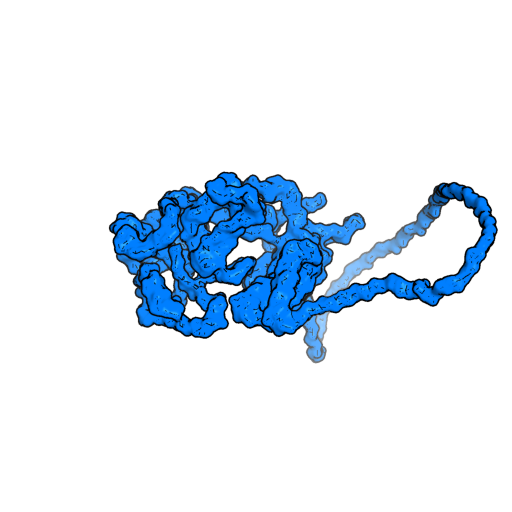.89 395 SER A N 1
ATOM 3248 C CA . SER A 1 395 ? 10.103 26.826 -76.730 1.00 24.89 395 SER A CA 1
ATOM 3249 C C . SER A 1 395 ? 11.027 26.711 -77.949 1.00 24.89 395 SER A C 1
ATOM 3251 O O . SER A 1 395 ? 10.944 27.559 -78.837 1.00 24.89 395 SER A O 1
ATOM 3253 N N . SER A 1 396 ? 11.834 25.651 -78.058 1.00 24.56 396 SER A N 1
ATOM 3254 C CA . SER A 1 396 ? 11.852 24.772 -79.248 1.00 24.56 396 SER A CA 1
ATOM 3255 C C . SER A 1 396 ? 12.956 23.701 -79.217 1.00 24.56 396 SER A C 1
ATOM 3257 O O . SER A 1 396 ? 14.040 23.908 -78.690 1.00 24.56 396 SER A O 1
ATOM 3259 N N . ASN A 1 397 ? 12.660 22.600 -79.914 1.00 24.30 397 ASN A N 1
ATOM 3260 C CA . ASN A 1 397 ? 13.583 21.772 -80.697 1.00 24.30 397 ASN A CA 1
ATOM 3261 C C . ASN A 1 397 ? 14.622 20.830 -80.033 1.00 24.30 397 ASN A C 1
ATOM 3263 O O . ASN A 1 397 ? 15.715 21.228 -79.657 1.00 24.30 397 ASN A O 1
ATOM 3267 N N . VAL A 1 398 ? 14.339 19.531 -80.258 1.00 25.36 398 VAL A N 1
ATOM 3268 C CA . VAL A 1 398 ? 15.163 18.582 -81.056 1.00 25.36 398 VAL A CA 1
ATOM 3269 C C . VAL A 1 398 ? 16.087 17.588 -80.320 1.00 25.36 398 VAL A C 1
ATOM 3271 O O . VAL A 1 398 ? 17.150 17.947 -79.845 1.00 25.36 398 VAL A O 1
ATOM 3274 N N . LYS A 1 399 ? 15.687 16.301 -80.439 1.00 24.06 399 LYS A N 1
ATOM 3275 C CA . LYS A 1 399 ? 16.476 15.043 -80.559 1.00 24.06 399 LYS A CA 1
ATOM 3276 C C . LYS A 1 399 ? 17.464 14.685 -79.427 1.00 24.06 399 LYS A C 1
ATOM 3278 O O . LYS A 1 399 ? 18.407 15.411 -79.170 1.00 24.06 399 LYS A O 1
ATOM 3283 N N . ALA A 1 400 ? 17.226 13.572 -78.722 1.00 24.27 400 ALA A N 1
ATOM 3284 C CA . ALA A 1 400 ? 17.711 12.200 -79.028 1.00 24.27 400 ALA A CA 1
ATOM 3285 C C . ALA A 1 400 ? 19.036 11.905 -78.271 1.00 24.27 400 ALA A C 1
ATOM 3287 O O . ALA A 1 400 ? 19.653 12.839 -77.779 1.00 24.27 400 ALA A O 1
ATOM 3288 N N . GLU A 1 401 ? 19.501 10.671 -78.051 1.00 24.72 401 GLU A N 1
ATOM 3289 C CA . GLU A 1 401 ? 19.089 9.344 -78.552 1.00 24.72 401 GLU A CA 1
ATOM 3290 C C . GLU A 1 401 ? 19.408 8.245 -77.487 1.00 24.72 401 GLU A C 1
ATOM 3292 O O . GLU A 1 401 ? 19.741 8.588 -76.358 1.00 24.72 401 GLU A O 1
ATOM 3297 N N . SER A 1 402 ? 19.249 6.955 -77.833 1.00 23.62 402 SER A N 1
ATOM 3298 C CA . SER A 1 402 ? 19.918 5.720 -77.309 1.00 23.62 402 SER A CA 1
ATOM 3299 C C . SER A 1 402 ? 20.923 5.790 -76.120 1.00 23.62 402 SER A C 1
ATOM 3301 O O . SER A 1 402 ? 21.756 6.689 -76.090 1.00 23.62 402 SER A O 1
ATOM 3303 N N . SER A 1 403 ? 21.069 4.800 -75.215 1.00 25.14 403 SER A N 1
ATOM 3304 C CA . SER A 1 403 ? 20.516 3.422 -75.098 1.00 25.14 403 SER A CA 1
ATOM 3305 C C . SER A 1 403 ? 21.015 2.705 -73.805 1.00 25.14 403 SER A C 1
ATOM 3307 O O . SER A 1 403 ? 21.861 3.250 -73.108 1.00 25.14 403 SER A O 1
ATOM 3309 N N . GLU A 1 404 ? 20.467 1.510 -73.506 1.00 24.97 404 GLU A N 1
ATOM 3310 C CA . GLU A 1 404 ? 21.116 0.212 -73.118 1.00 24.97 404 GLU A CA 1
ATOM 3311 C C . GLU A 1 404 ? 22.524 0.193 -72.440 1.00 24.97 404 GLU A C 1
ATOM 3313 O O . GLU A 1 404 ? 23.400 0.961 -72.810 1.00 24.97 404 GLU A O 1
ATOM 3318 N N . GLU A 1 405 ? 22.906 -0.728 -71.532 1.00 25.31 405 GLU A N 1
ATOM 3319 C CA . GLU A 1 405 ? 22.259 -1.881 -70.857 1.00 25.31 405 GLU A CA 1
ATOM 3320 C C . GLU A 1 405 ? 23.121 -2.374 -69.646 1.00 25.31 405 GLU A C 1
ATOM 3322 O O . GLU A 1 405 ? 24.206 -1.853 -69.423 1.00 25.31 405 GLU A O 1
ATOM 3327 N N . LYS A 1 406 ? 22.632 -3.392 -68.900 1.00 24.97 406 LYS A N 1
ATOM 3328 C CA . LYS A 1 406 ? 23.334 -4.461 -68.112 1.00 24.97 406 LYS A CA 1
ATOM 3329 C C . LYS A 1 406 ? 24.724 -4.159 -67.474 1.00 24.97 406 LYS A C 1
ATOM 3331 O O . LYS A 1 406 ? 25.679 -3.871 -68.176 1.00 24.97 406 LYS A O 1
ATOM 3336 N N . ALA A 1 407 ? 24.949 -4.222 -66.153 1.00 24.03 407 ALA A N 1
ATOM 3337 C CA . ALA A 1 407 ? 24.757 -5.300 -65.151 1.00 24.03 407 ALA A CA 1
ATOM 3338 C C . ALA A 1 407 ? 25.921 -6.321 -64.995 1.00 24.03 407 ALA A C 1
ATOM 3340 O O . ALA A 1 407 ? 26.483 -6.779 -65.982 1.00 24.03 407 ALA A O 1
ATOM 3341 N N . ALA A 1 408 ? 26.122 -6.748 -63.733 1.00 25.03 408 ALA A N 1
ATOM 3342 C CA . ALA A 1 408 ? 26.800 -7.963 -63.229 1.00 25.03 408 ALA A CA 1
ATOM 3343 C C . ALA A 1 408 ? 28.302 -7.958 -62.810 1.00 25.03 408 ALA A C 1
ATOM 3345 O O . ALA A 1 408 ? 29.182 -7.454 -63.496 1.00 25.03 408 ALA A O 1
ATOM 3346 N N . GLU A 1 409 ? 28.507 -8.666 -61.685 1.00 24.95 409 GLU A N 1
ATOM 3347 C CA . GLU A 1 409 ? 29.653 -9.485 -61.227 1.00 24.95 409 GLU A CA 1
ATOM 3348 C C . GLU A 1 409 ? 30.923 -8.918 -60.533 1.00 24.95 409 GLU A C 1
ATOM 3350 O O . GLU A 1 409 ? 31.555 -7.942 -60.920 1.00 24.95 409 GLU A O 1
ATOM 3355 N N . ASP A 1 410 ? 31.275 -9.652 -59.466 1.00 26.69 410 ASP A N 1
ATOM 3356 C CA . ASP A 1 410 ? 32.421 -9.604 -58.540 1.00 26.69 410 ASP A CA 1
ATOM 3357 C C . ASP A 1 410 ? 33.201 -10.927 -58.724 1.00 26.69 410 ASP A C 1
ATOM 3359 O O . ASP A 1 410 ? 32.559 -11.945 -59.012 1.00 26.69 410 ASP A O 1
ATOM 3363 N N . PRO A 1 411 ? 34.545 -10.984 -58.574 1.00 35.66 411 PRO A N 1
ATOM 3364 C CA . PRO A 1 411 ? 35.052 -11.944 -57.578 1.00 35.66 411 PRO A CA 1
ATOM 3365 C C . PRO A 1 411 ? 36.418 -11.652 -56.900 1.00 35.66 411 PRO A C 1
ATOM 3367 O O . PRO A 1 411 ? 37.451 -11.502 -57.549 1.00 35.66 411 PRO A O 1
ATOM 3370 N N . LYS A 1 412 ? 36.435 -11.845 -55.570 1.00 27.47 412 LYS A N 1
ATOM 3371 C CA . LYS A 1 412 ? 37.393 -12.648 -54.747 1.00 27.47 412 LYS A CA 1
ATOM 3372 C C . LYS A 1 412 ? 38.914 -12.651 -55.054 1.00 27.47 412 LYS A C 1
ATOM 3374 O O . LYS A 1 412 ? 39.341 -13.231 -56.047 1.00 27.47 412 LYS A O 1
ATOM 3379 N N . ASN A 1 413 ? 39.727 -12.282 -54.043 1.00 26.12 413 ASN A N 1
ATOM 3380 C CA . ASN A 1 413 ? 40.923 -12.986 -53.475 1.00 26.12 413 ASN A CA 1
ATOM 3381 C C . ASN A 1 413 ? 41.691 -12.030 -52.508 1.00 26.12 413 ASN A C 1
ATOM 3383 O O . ASN A 1 413 ? 41.555 -10.824 -52.654 1.00 26.12 413 ASN A O 1
ATOM 3387 N N . GLY A 1 414 ? 42.521 -12.420 -51.519 1.00 24.11 414 GLY A N 1
ATOM 3388 C CA . GLY A 1 414 ? 42.825 -13.725 -50.896 1.00 24.11 414 GLY A CA 1
ATOM 3389 C C . GLY A 1 414 ? 44.151 -13.737 -50.068 1.00 24.11 414 GLY A C 1
ATOM 3390 O O . GLY A 1 414 ? 45.080 -13.021 -50.408 1.00 24.11 414 GLY A O 1
ATOM 3391 N N . VAL A 1 415 ? 44.263 -14.626 -49.054 1.00 26.19 415 VAL A N 1
ATOM 3392 C CA . VAL A 1 415 ? 45.515 -15.286 -48.539 1.00 26.19 415 VAL A CA 1
ATOM 3393 C C . VAL A 1 415 ? 46.528 -14.558 -47.582 1.00 26.19 415 VAL A C 1
ATOM 3395 O O . VAL A 1 415 ? 47.433 -13.882 -48.045 1.00 26.19 415 VAL A O 1
ATOM 3398 N N . GLN A 1 416 ? 46.519 -14.950 -46.278 1.00 24.67 416 GLN A N 1
ATOM 3399 C CA . GLN A 1 416 ? 47.669 -15.194 -45.324 1.00 24.67 416 GLN A CA 1
ATOM 3400 C C . GLN A 1 416 ? 48.661 -14.014 -45.000 1.00 24.67 416 GLN A C 1
ATOM 3402 O O . GLN A 1 416 ? 48.482 -12.942 -45.549 1.00 24.67 416 GLN A O 1
ATOM 3407 N N . LYS A 1 417 ? 49.689 -14.004 -44.103 1.00 26.02 417 LYS A N 1
ATOM 3408 C CA . LYS A 1 417 ? 50.465 -14.894 -43.155 1.00 26.02 417 LYS A CA 1
ATOM 3409 C C . LYS A 1 417 ? 51.249 -13.960 -42.154 1.00 26.02 417 LYS A C 1
ATOM 3411 O O . LYS A 1 417 ? 51.382 -12.791 -42.486 1.00 26.02 417 LYS A O 1
ATOM 3416 N N . LYS A 1 418 ? 51.871 -14.294 -40.994 1.00 24.52 418 LYS A N 1
ATOM 3417 C CA . LYS A 1 418 ? 52.072 -15.520 -40.163 1.00 24.52 418 LYS A CA 1
ATOM 3418 C C . LYS A 1 418 ? 51.942 -15.238 -38.620 1.00 24.52 418 LYS A C 1
ATOM 3420 O O . LYS A 1 418 ? 50.867 -14.813 -38.221 1.00 24.52 418 LYS A O 1
ATOM 3425 N N . ALA A 1 419 ? 52.941 -15.549 -37.758 1.00 25.31 419 ALA A N 1
ATOM 3426 C CA . ALA A 1 419 ? 52.851 -15.674 -36.272 1.00 25.31 419 ALA A CA 1
ATOM 3427 C C . ALA A 1 419 ? 54.235 -15.733 -35.529 1.00 25.31 419 ALA A C 1
ATOM 3429 O O . ALA A 1 419 ? 55.252 -15.678 -36.219 1.00 25.31 419 ALA A O 1
ATOM 3430 N N . GLU A 1 420 ? 54.226 -15.968 -34.186 1.00 25.61 420 GLU A N 1
ATOM 3431 C CA . GLU A 1 420 ? 55.339 -16.305 -33.217 1.00 25.61 420 GLU A CA 1
ATOM 3432 C C . GLU A 1 420 ? 56.204 -15.114 -32.678 1.00 25.61 420 GLU A C 1
ATOM 3434 O O . GLU A 1 420 ? 56.153 -14.052 -33.286 1.00 25.61 420 GLU A O 1
ATOM 3439 N N . ASN A 1 421 ? 56.994 -15.109 -31.568 1.00 25.19 421 ASN A N 1
ATOM 3440 C CA . ASN A 1 421 ? 57.352 -15.993 -30.405 1.00 25.19 421 ASN A CA 1
ATOM 3441 C C . ASN A 1 421 ? 58.104 -15.137 -29.305 1.00 25.19 421 ASN A C 1
ATOM 3443 O O . ASN A 1 421 ? 58.396 -13.983 -29.603 1.00 25.19 421 ASN A O 1
ATOM 3447 N N . SER A 1 422 ? 58.534 -15.528 -28.074 1.00 25.16 422 SER A N 1
ATOM 3448 C CA . SER A 1 422 ? 58.272 -16.658 -27.129 1.00 25.16 422 SER A CA 1
ATOM 3449 C C . SER A 1 422 ? 58.997 -16.518 -25.743 1.00 25.16 422 SER A C 1
ATOM 3451 O O . SER A 1 422 ? 60.221 -16.466 -25.742 1.00 25.16 422 SER A O 1
ATOM 3453 N N . ILE A 1 423 ? 58.268 -16.652 -24.609 1.00 25.00 423 ILE A N 1
ATOM 3454 C CA . ILE A 1 423 ? 58.647 -17.297 -23.299 1.00 25.00 423 ILE A CA 1
ATOM 3455 C C . ILE A 1 423 ? 59.819 -16.714 -22.423 1.00 25.00 423 ILE A C 1
ATOM 3457 O O . ILE A 1 423 ? 60.771 -16.151 -22.944 1.00 25.00 423 ILE A O 1
ATOM 3461 N N . VAL A 1 424 ? 59.766 -16.967 -21.089 1.00 24.33 424 VAL A N 1
ATOM 3462 C CA . VAL A 1 424 ? 60.861 -17.241 -20.085 1.00 24.33 424 VAL A CA 1
ATOM 3463 C C . VAL A 1 424 ? 60.805 -16.419 -18.758 1.00 24.33 424 VAL A C 1
ATOM 3465 O O . VAL A 1 424 ? 60.207 -15.349 -18.695 1.00 24.33 424 VAL A O 1
ATOM 3468 N N . THR A 1 425 ? 61.327 -17.034 -17.681 1.00 23.62 425 THR A N 1
ATOM 3469 C CA . THR A 1 425 ? 61.221 -16.818 -16.211 1.00 23.62 425 THR A CA 1
ATOM 3470 C C . THR A 1 425 ? 62.258 -15.792 -15.642 1.00 23.62 425 THR A C 1
ATOM 3472 O O . THR A 1 425 ? 62.840 -15.059 -16.431 1.00 23.62 425 THR A O 1
ATOM 3475 N N . GLU A 1 426 ? 62.554 -15.578 -14.336 1.00 23.83 426 GLU A N 1
ATOM 3476 C CA . GLU A 1 426 ? 62.218 -1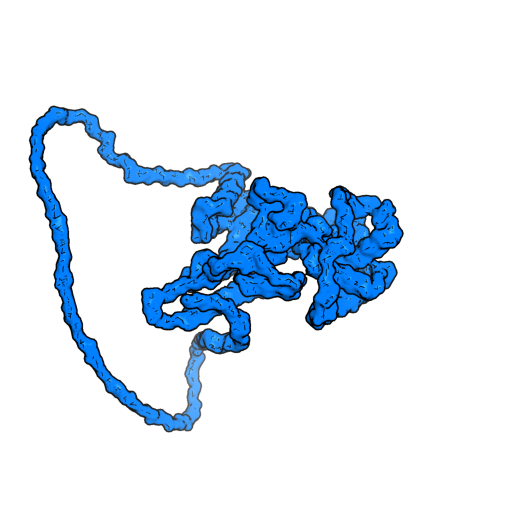6.257 -13.057 1.00 23.83 426 GLU A CA 1
ATOM 3477 C C . GLU A 1 426 ? 62.366 -15.354 -11.787 1.00 23.83 426 GLU A C 1
ATOM 3479 O O . GLU A 1 426 ? 62.571 -14.147 -11.876 1.00 23.83 426 GLU A O 1
ATOM 3484 N N . ASN A 1 427 ? 62.244 -15.956 -10.592 1.00 23.03 427 ASN A N 1
ATOM 3485 C CA . ASN A 1 427 ? 62.273 -15.359 -9.242 1.00 23.03 427 ASN A CA 1
ATOM 3486 C C . ASN A 1 427 ? 63.605 -14.700 -8.812 1.00 23.03 427 ASN A C 1
ATOM 3488 O O . ASN A 1 427 ? 64.674 -15.218 -9.123 1.00 23.03 427 ASN A O 1
ATOM 3492 N N . THR A 1 428 ? 63.549 -13.711 -7.901 1.00 24.94 428 THR A N 1
ATOM 3493 C CA . THR A 1 428 ? 64.080 -13.815 -6.506 1.00 24.94 428 THR A CA 1
ATOM 3494 C C . THR A 1 428 ? 63.828 -12.544 -5.664 1.00 24.94 428 THR A C 1
ATOM 3496 O O . THR A 1 428 ? 63.468 -11.492 -6.180 1.00 24.94 428 THR A O 1
ATOM 3499 N N . ASN A 1 429 ? 63.977 -12.668 -4.340 1.00 22.92 429 ASN A N 1
ATOM 3500 C CA . ASN A 1 429 ? 63.899 -11.624 -3.303 1.00 22.92 429 ASN A CA 1
ATOM 3501 C C . ASN A 1 429 ? 64.828 -12.095 -2.155 1.00 22.92 429 ASN A C 1
ATOM 3503 O O . ASN A 1 429 ? 64.884 -13.316 -1.962 1.00 22.92 429 ASN A O 1
ATOM 3507 N N . PRO A 1 430 ? 65.566 -11.235 -1.414 1.00 31.05 430 PRO A N 1
ATOM 3508 C CA . PRO A 1 430 ? 65.007 -10.749 -0.137 1.00 31.05 430 PRO A CA 1
ATOM 3509 C C . PRO A 1 430 ? 65.569 -9.400 0.415 1.00 31.05 430 PRO A C 1
ATOM 3511 O O . PRO A 1 430 ? 66.431 -8.753 -0.170 1.00 31.05 430 PRO A O 1
ATOM 3514 N N . GLU A 1 431 ? 65.108 -9.072 1.633 1.00 24.39 431 GLU A N 1
ATOM 3515 C CA . GLU A 1 431 ? 65.681 -8.158 2.651 1.00 24.39 431 GLU A CA 1
ATOM 3516 C C . GLU A 1 431 ? 65.482 -6.621 2.574 1.00 24.39 431 GLU A C 1
ATOM 3518 O O . GLU A 1 431 ? 65.187 -6.006 1.554 1.00 24.39 431 GLU A O 1
ATOM 3523 N N . LYS A 1 432 ? 65.567 -6.007 3.768 1.00 24.38 432 LYS A N 1
ATOM 3524 C CA . LYS A 1 432 ? 65.435 -4.574 4.101 1.00 24.38 432 LYS A CA 1
ATOM 3525 C C . LYS A 1 432 ? 66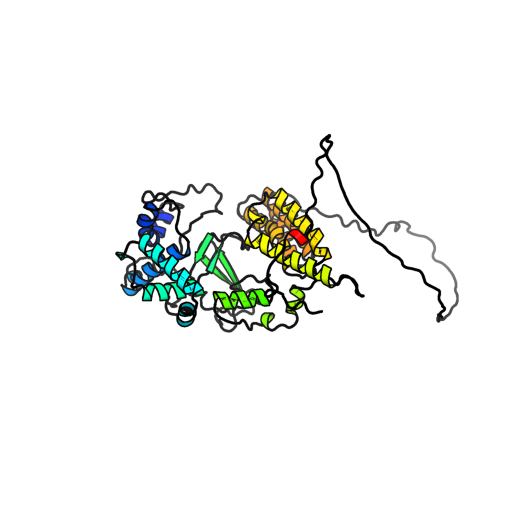.477 -4.230 5.171 1.00 24.38 432 LYS A C 1
ATOM 3527 O O . LYS A 1 432 ? 66.695 -5.054 6.059 1.00 24.38 432 LYS A O 1
ATOM 3532 N N . PRO A 1 433 ? 66.940 -2.968 5.249 1.00 26.45 433 PRO A N 1
ATOM 3533 C CA . PRO A 1 433 ? 66.677 -2.252 6.507 1.00 26.45 433 PRO A CA 1
ATOM 3534 C C . PRO A 1 433 ? 66.382 -0.735 6.402 1.00 26.45 433 PRO A C 1
ATOM 3536 O O . PRO A 1 433 ? 66.946 -0.012 5.595 1.00 26.45 433 PRO A O 1
ATOM 3539 N N . LYS A 1 434 ? 65.540 -0.278 7.344 1.00 24.34 434 LYS A N 1
ATOM 3540 C CA . LYS A 1 434 ? 65.501 1.040 8.030 1.00 24.34 434 LYS A CA 1
ATOM 3541 C C . LYS A 1 434 ? 65.518 2.372 7.235 1.00 24.34 434 LYS A C 1
ATOM 3543 O O . LYS A 1 434 ? 66.556 2.899 6.874 1.00 24.34 434 LYS A O 1
ATOM 3548 N N . GLN A 1 435 ? 64.333 2.997 7.229 1.00 26.30 435 GLN A N 1
ATOM 3549 C CA . GLN A 1 435 ? 64.049 4.392 7.638 1.00 26.30 435 GLN A CA 1
ATOM 3550 C C . GLN A 1 435 ? 64.909 5.568 7.114 1.00 26.30 435 GLN A C 1
ATOM 3552 O O . GLN A 1 435 ? 65.962 5.880 7.658 1.00 26.30 435 GLN A O 1
ATOM 3557 N N . ALA A 1 436 ? 64.285 6.386 6.259 1.00 24.42 436 ALA A N 1
ATOM 3558 C CA . ALA A 1 436 ? 64.356 7.851 6.311 1.00 24.42 436 ALA A CA 1
ATOM 3559 C C . ALA A 1 436 ? 63.006 8.438 5.836 1.00 24.42 436 ALA A C 1
ATOM 3561 O O . ALA A 1 436 ? 62.306 7.795 5.055 1.00 24.42 436 ALA A O 1
ATOM 3562 N N . ALA A 1 437 ? 62.630 9.636 6.295 1.00 29.02 437 ALA A N 1
ATOM 3563 C CA . ALA A 1 437 ? 61.443 10.371 5.832 1.00 29.02 437 ALA A CA 1
ATOM 3564 C C . ALA A 1 437 ? 61.856 11.792 5.427 1.00 29.02 437 ALA A C 1
ATOM 3566 O O . ALA A 1 437 ? 62.596 12.435 6.174 1.00 29.02 437 ALA A O 1
ATOM 3567 N N . PRO A 1 438 ? 61.460 12.263 4.230 1.00 29.41 438 PRO A N 1
ATOM 3568 C CA . PRO A 1 438 ? 60.419 13.305 4.135 1.00 29.41 438 PRO A CA 1
ATOM 3569 C C . PRO A 1 438 ? 59.619 13.203 2.802 1.00 29.41 438 PRO A C 1
ATOM 3571 O O . PRO A 1 438 ? 59.690 12.182 2.121 1.00 29.41 438 PRO A O 1
ATOM 3574 N N . PRO A 1 439 ? 58.945 14.272 2.336 1.00 27.62 439 PRO A N 1
ATOM 3575 C CA . PRO A 1 439 ? 57.820 14.981 2.940 1.00 27.62 439 PRO A CA 1
ATOM 3576 C C . PRO A 1 439 ? 56.482 14.592 2.259 1.00 27.62 439 PRO A C 1
ATOM 3578 O O . PRO A 1 439 ? 56.438 13.791 1.326 1.00 27.62 439 PRO A O 1
ATOM 3581 N N . GLY A 1 440 ? 55.362 15.153 2.724 1.00 36.38 440 GLY A N 1
ATOM 3582 C CA . GLY A 1 440 ? 54.018 14.713 2.325 1.00 36.38 440 GLY A CA 1
ATOM 3583 C C . GLY A 1 440 ? 53.637 14.927 0.849 1.00 36.38 440 GLY A C 1
ATOM 3584 O O . GLY A 1 440 ? 53.846 15.997 0.280 1.00 36.38 440 GLY A O 1
ATOM 3585 N N . LYS A 1 441 ? 52.964 13.924 0.265 1.00 25.81 441 LYS A N 1
ATOM 3586 C CA . LYS A 1 441 ? 52.087 14.057 -0.912 1.00 25.81 441 LYS A CA 1
ATOM 3587 C C . LYS A 1 441 ? 50.820 13.228 -0.699 1.00 25.81 441 LYS A C 1
ATOM 3589 O O . LYS A 1 441 ? 50.887 12.001 -0.650 1.00 25.81 441 LYS A O 1
ATOM 3594 N N . THR A 1 442 ? 49.668 13.887 -0.604 1.00 29.69 442 THR A N 1
ATOM 3595 C CA . THR A 1 442 ? 48.365 13.236 -0.400 1.00 29.69 442 THR A CA 1
ATOM 3596 C C . THR A 1 442 ? 47.896 12.544 -1.681 1.00 29.69 442 THR A C 1
ATOM 3598 O O . THR A 1 442 ? 47.144 13.112 -2.468 1.00 29.69 442 THR A O 1
ATOM 3601 N N . LYS A 1 443 ? 48.334 11.302 -1.914 1.00 27.91 443 LYS A N 1
ATOM 3602 C CA . LYS A 1 443 ? 47.691 10.435 -2.910 1.00 27.91 443 LYS A CA 1
ATOM 3603 C C . LYS A 1 443 ? 46.393 9.885 -2.323 1.00 27.91 443 LYS A C 1
ATOM 3605 O O . LYS A 1 443 ? 46.440 9.085 -1.391 1.00 27.91 443 LYS A O 1
ATOM 3610 N N . GLN A 1 444 ? 45.253 10.267 -2.899 1.00 28.38 444 GLN A N 1
ATOM 3611 C CA . GLN A 1 444 ? 44.009 9.523 -2.704 1.00 28.38 444 GLN A CA 1
ATOM 3612 C C . GLN A 1 444 ? 44.249 8.066 -3.115 1.00 28.38 444 GLN A C 1
ATOM 3614 O O . GLN A 1 444 ? 44.663 7.777 -4.240 1.00 28.38 444 GLN A O 1
ATOM 3619 N N . LYS A 1 445 ? 44.032 7.141 -2.180 1.00 27.58 445 LYS A N 1
ATOM 3620 C CA . LYS A 1 445 ? 44.114 5.707 -2.440 1.00 27.58 445 LYS A CA 1
ATOM 3621 C C . LYS A 1 445 ? 42.810 5.298 -3.121 1.00 27.58 445 LYS A C 1
ATOM 3623 O O . LYS A 1 445 ? 41.800 5.166 -2.439 1.00 27.58 445 LYS A O 1
ATOM 3628 N N . MET A 1 446 ? 42.826 5.120 -4.443 1.00 26.39 446 MET A N 1
ATOM 3629 C CA . MET A 1 446 ? 41.689 4.525 -5.153 1.00 26.39 446 MET A CA 1
ATOM 3630 C C . MET A 1 446 ? 41.374 3.162 -4.521 1.00 26.39 446 MET A C 1
ATOM 3632 O O . MET A 1 446 ? 42.232 2.275 -4.513 1.00 26.39 446 MET A O 1
ATOM 3636 N N . MET A 1 447 ? 40.167 3.016 -3.970 1.00 26.62 447 MET A N 1
ATOM 3637 C CA . MET A 1 447 ? 39.610 1.708 -3.618 1.00 26.62 447 MET A CA 1
ATOM 3638 C C . MET A 1 447 ? 39.494 0.861 -4.885 1.00 26.62 447 MET A C 1
ATOM 3640 O O . MET A 1 447 ? 39.200 1.389 -5.961 1.00 26.62 447 MET A O 1
ATOM 3644 N N . LYS A 1 448 ? 39.729 -0.448 -4.774 1.00 30.39 448 LYS A N 1
ATOM 3645 C CA . LYS A 1 448 ? 39.428 -1.374 -5.864 1.00 30.39 448 LYS A CA 1
ATOM 3646 C C . LYS A 1 448 ? 38.013 -1.903 -5.667 1.00 30.39 448 LYS A C 1
ATOM 3648 O O . LYS A 1 448 ? 37.634 -2.244 -4.556 1.00 30.39 448 LYS A O 1
ATOM 3653 N N . TYR A 1 449 ? 37.259 -2.027 -6.758 1.00 32.25 449 TYR A N 1
ATOM 3654 C CA . TYR A 1 449 ? 35.870 -2.506 -6.737 1.00 32.25 449 TYR A CA 1
ATOM 3655 C C . TYR A 1 449 ? 35.676 -3.881 -6.068 1.00 32.25 449 TYR A C 1
ATOM 3657 O O . TYR A 1 449 ? 34.589 -4.166 -5.582 1.00 32.25 449 TYR A O 1
ATOM 3665 N N . ALA A 1 450 ? 36.721 -4.713 -5.999 1.00 31.27 450 ALA A N 1
ATOM 3666 C CA . ALA A 1 450 ? 36.687 -6.003 -5.309 1.00 31.27 450 ALA A CA 1
ATOM 3667 C C . ALA A 1 450 ? 36.622 -5.898 -3.769 1.00 31.27 450 ALA A C 1
ATOM 3669 O O . ALA A 1 450 ? 36.235 -6.863 -3.121 1.00 31.27 450 ALA A O 1
ATOM 3670 N N . ASP A 1 451 ? 36.973 -4.750 -3.179 1.00 32.62 451 ASP A N 1
ATOM 3671 C CA . ASP A 1 451 ? 37.058 -4.567 -1.720 1.00 32.62 451 ASP A CA 1
ATOM 3672 C C . ASP A 1 451 ? 35.684 -4.263 -1.063 1.00 32.62 451 ASP A C 1
ATOM 3674 O O . ASP A 1 451 ? 35.630 -3.963 0.130 1.00 32.62 451 ASP A O 1
ATOM 3678 N N . LEU A 1 452 ? 34.584 -4.275 -1.834 1.00 32.50 452 LEU A N 1
ATOM 3679 C CA . LEU A 1 452 ? 33.254 -3.785 -1.425 1.00 32.50 452 LEU A CA 1
ATOM 3680 C C . LEU A 1 452 ? 32.171 -4.862 -1.250 1.00 32.50 452 LEU A C 1
ATOM 3682 O O . LEU A 1 452 ? 31.104 -4.541 -0.730 1.00 32.50 452 LEU A O 1
ATOM 3686 N N . PHE A 1 453 ? 32.404 -6.100 -1.695 1.00 37.66 453 PHE A N 1
ATOM 3687 C CA . PHE A 1 453 ? 31.333 -7.089 -1.857 1.00 37.66 453 PHE A CA 1
ATOM 3688 C C . PHE A 1 453 ? 31.722 -8.473 -1.332 1.00 37.66 453 PHE A C 1
ATOM 3690 O O . PHE A 1 453 ? 32.555 -9.165 -1.920 1.00 37.66 453 PHE A O 1
ATOM 3697 N N . SER A 1 454 ? 31.049 -8.897 -0.266 1.00 42.00 454 SER A N 1
ATOM 3698 C CA . SER A 1 454 ? 30.781 -10.308 0.004 1.00 42.00 454 SER A CA 1
ATOM 3699 C C . SER A 1 454 ? 29.275 -10.573 -0.123 1.00 42.00 454 SER A C 1
ATOM 3701 O O . SER A 1 454 ? 28.485 -9.640 -0.271 1.00 42.00 454 SER A O 1
ATOM 3703 N N . ASP A 1 455 ? 28.919 -11.852 -0.021 1.00 36.97 455 ASP A N 1
ATOM 3704 C CA . ASP A 1 455 ? 27.571 -12.389 0.209 1.00 36.97 455 ASP A CA 1
ATOM 3705 C C . ASP A 1 455 ? 26.721 -12.706 -1.045 1.00 36.97 455 ASP A C 1
ATOM 3707 O O . ASP A 1 455 ? 27.107 -12.478 -2.190 1.00 36.97 455 ASP A O 1
ATOM 3711 N N . ASP A 1 456 ? 25.613 -13.396 -0.774 1.00 38.75 456 ASP A N 1
ATOM 3712 C CA . ASP A 1 456 ? 25.014 -14.526 -1.500 1.00 38.75 456 ASP A CA 1
ATOM 3713 C C . ASP A 1 456 ? 24.690 -14.372 -3.015 1.00 38.75 456 ASP A C 1
ATOM 3715 O O . ASP A 1 456 ? 24.382 -13.299 -3.550 1.00 38.75 456 ASP A O 1
ATOM 3719 N N . LEU A 1 457 ? 24.708 -15.521 -3.701 1.00 42.34 457 LEU A N 1
ATOM 3720 C CA . LEU A 1 457 ? 24.320 -15.728 -5.102 1.00 42.34 457 LEU A CA 1
ATOM 3721 C C . LEU A 1 457 ? 22.909 -16.331 -5.259 1.00 42.34 457 LEU A C 1
ATOM 3723 O O . LEU A 1 457 ? 22.461 -16.507 -6.390 1.00 42.34 457 LEU A O 1
ATOM 3727 N N . SER A 1 458 ? 22.209 -16.641 -4.162 1.00 39.41 458 SER A N 1
ATOM 3728 C CA . SER A 1 458 ? 20.838 -17.182 -4.173 1.00 39.41 458 SER A CA 1
ATOM 3729 C C . SER A 1 458 ? 19.808 -16.272 -4.866 1.00 39.41 458 SER A C 1
ATOM 3731 O O . SER A 1 458 ? 18.929 -16.778 -5.559 1.00 39.41 458 SER A O 1
ATOM 3733 N N . ASP A 1 459 ? 19.962 -14.947 -4.764 1.00 41.31 459 ASP A N 1
ATOM 3734 C CA . ASP A 1 459 ? 19.142 -13.933 -5.451 1.00 41.31 459 ASP A CA 1
ATOM 3735 C C . ASP A 1 459 ? 19.720 -13.528 -6.830 1.00 41.31 459 ASP A C 1
ATOM 3737 O O . ASP A 1 459 ? 19.834 -12.340 -7.167 1.00 41.31 459 ASP A O 1
ATOM 3741 N N . LEU A 1 460 ? 20.150 -14.503 -7.637 1.00 41.06 460 LEU A N 1
ATOM 3742 C CA . LEU A 1 460 ? 20.446 -14.291 -9.059 1.00 41.06 460 LEU A CA 1
ATOM 3743 C C . LEU A 1 460 ? 19.145 -14.366 -9.879 1.00 41.06 460 LEU A C 1
ATOM 3745 O O . LEU A 1 460 ? 18.433 -15.366 -9.795 1.00 41.06 460 LEU A O 1
ATOM 3749 N N . PRO A 1 461 ? 18.832 -13.369 -10.728 1.00 43.00 461 PRO A N 1
ATOM 3750 C CA . PRO A 1 461 ? 17.913 -13.590 -11.835 1.00 43.00 461 PRO A CA 1
ATOM 3751 C C . PRO A 1 461 ? 18.528 -14.612 -12.797 1.00 43.00 461 PRO A C 1
ATOM 3753 O O . PRO A 1 461 ? 19.734 -14.558 -13.056 1.00 43.00 461 PRO A O 1
ATOM 3756 N N . ASP A 1 462 ? 17.701 -15.476 -13.388 1.00 42.12 462 ASP A N 1
ATOM 3757 C CA . ASP A 1 462 ? 18.090 -16.299 -14.536 1.00 42.12 462 ASP A CA 1
ATOM 3758 C C . ASP A 1 462 ? 18.394 -15.391 -15.737 1.00 42.12 462 ASP A C 1
ATOM 3760 O O . ASP A 1 462 ? 17.532 -15.072 -16.557 1.00 42.12 462 ASP A O 1
ATOM 3764 N N . LEU A 1 463 ? 19.640 -14.927 -15.812 1.00 41.66 463 LEU A N 1
ATOM 3765 C CA . LEU A 1 463 ? 20.190 -14.182 -16.937 1.00 41.66 463 LEU A CA 1
ATOM 3766 C C . LEU A 1 463 ? 20.481 -15.170 -18.067 1.00 41.66 463 LEU A C 1
ATOM 3768 O O . LEU A 1 463 ? 21.600 -15.660 -18.219 1.00 41.66 463 LEU A O 1
ATOM 3772 N N . ILE A 1 464 ? 19.419 -15.484 -18.811 1.00 36.84 464 ILE A N 1
ATOM 3773 C CA . ILE A 1 464 ? 19.439 -16.333 -20.004 1.00 36.84 464 ILE A CA 1
ATOM 3774 C C . ILE A 1 464 ? 20.493 -15.795 -20.990 1.00 36.84 464 ILE A C 1
ATOM 3776 O O . ILE A 1 464 ? 20.557 -14.590 -21.246 1.00 36.84 464 ILE A O 1
ATOM 3780 N N . LEU A 1 465 ? 21.325 -16.712 -21.496 1.00 32.38 465 LEU A N 1
ATOM 3781 C CA . LEU A 1 465 ? 22.409 -16.483 -22.462 1.00 32.38 465 LEU A CA 1
ATOM 3782 C C . LEU A 1 465 ? 21.934 -16.626 -23.913 1.00 32.38 465 LEU A C 1
ATOM 3784 O O . LEU A 1 465 ? 21.113 -17.538 -24.157 1.00 32.38 465 LEU A O 1
#

Secondary structure (DSSP, 8-state):
----S---S-TTT--PEE-TTTS--EESSHHHHHHHHHHHHHHHHHHTT-SSPPPHHHHHHHHHHHHHHHHHTT-GGGSTTTTTT------TTSS---HHHHTT-HHHHHHHHHHHHHHHHHS-GGG---HHHHHHHHHHHHHHEEEEE-SSS-TT-EEEEEE-TTTTTS-B-SS-SEEEEEETTEEEEEESSTT--TT-TTT--B-SS-SSS-HHHHHHHHHHHHS----SHHHH-GGGGGGG-B--S-TT-SSHHHHHHHHHHHHHHHHHHHHTTHHHHS-HHHHHHHHHHHHHHHTTTB-TT-HHHHHHHHHHTHHHHHHHHHHTTT-HHHHHHHHHHHHHHHHHHH-TTSHHHHHHHHHHHHHHHHTTPPP-------S--------------------------------------------------------------PPPGGGG----STT------

InterPro domains:
  IPR002893 Zinc finger, MYND-type [PF01753] (17-44)
  IPR002893 Zinc finger, MYND-type [PS50865] (17-44)
  IPR011990 Tetratricopeptide-like helical domain superfamily [G3DSA:1.25.40.10] (318-372)
  IPR046341 SET domain superfamily [G3DSA:2.170.270.10] (146-235)
  IPR050869 Histone-lysine N-methyltransferase [PTHR12197] (19-403)

Sequence (465 aa):
MFYYTQALSYFIACIFRRCLGCGFALFCGKECQTLGWKDHKAECKGLRKVSSIPDIEIRMLGRIVLRHKEICSGKDKKTENFYKDRTSKRSLLEIWAHTDLIQKDHYAMRKFEDIYEQLVGFYETKFLLPKEIVFELHCRDYINRHAISDRGYMKFQEIGKGLYLDLCAYDHSCRPNTIYTCNGFIATLRALNSNVVMEDKTRTFYSYIDLLSSLQQRKKQLKDTWYFDCQCERCTDPDDHILTSILCPRCPLRKLQEYVMEAVSAMRFVDKIIEDREMEQMPKKTRIEFLEDLLERFTKILSGSNIYLCKLIQIHSCSRNIGIFLNNLDRCEEAVKYFREADEILEFTLDSGHPMTVENRELLEQTLKNLGIPPKTEKVENSAEKDTAAHEKASSNVKAESSEEKAAEDPKNGVQKKAENSIVTENTNPEKPKQAAPPGKTKQKMMKYADLFSDDLSDLPDLIL

pLDDT: mean 70.67, std 25.46, range [22.92, 98.62]